Protein AF-0000000076025045 (afdb_homodimer)

Radius of gyration: 31.7 Å; Cα contacts (8 Å, |Δi|>4): 962; chains: 2; bounding box: 112×84×76 Å

Foldseek 3Di:
DDPPDPPDPPDPDDPPPPPPPVPVPDPPPVCVVVVVVVVQLVVAEEAEEEEAAAPPLCRVQLVVCLCPVPQPPPPPPPPPPDPPPQPPAWDKDWDWGDDPSHIYIYIYTYGGHPPPPDPLPCSLVVVVVVQLVQLVQQLCLVVDPPHDPDRDRPHHLEYEYEAELPLDAGDPSSLVNQQVVLLAYAYAYAYGPLLVDDPVSSVSSQVRHLVVCVVSVGAHPPGPVLQDDPVSNVVRVVVSVCPPWYFYGFPDWDADPNDIFGFDQDPVGTQGRCDVVRTCSVVVSCCCPPPCVVVSNCCNPPPNSVVSSVVVVVVVVVVD/DPPPDPPPPPDPDPPPPPPVPVPVPDPPPVCVVVVVVVVQLVVAEEAEEEEAAAPPLCRVQLVVCLCPVDAPDPDPPPPVPDPPPQPPAWDKDWDWGDDPSHIYIYIYTYGGHPPPPDPLVCSLVVVVVVQLVQLVQQLCLVVDPPHDPDRDRPHHLEYEYEAELPLDAGDPSSLVNQQVVLLAYAYAYAHGPLLVDDPVSSVSSQVRHLVSCVVSVGAHPPGPVLQDDPVSNVVRVVVSVCPPWYFYGFPDWDADPNDIFGFDQDPVGTQGRCDVVRTCSVVVSCCCPPPCVVVSNCCNPVPNSVVSSVVVVVVVVVVD

pLDDT: mean 83.26, std 20.3, range [23.22, 98.62]

Sequence (640 aa):
MSESAKPHHPTPQGKGEKTHGSDFSYVGIDAILEQMRRKAMKQGFELNIMVVGQSGLGKSTLMNTLFKSKVSRKSVQPNPEERIPKTIEIKSISHDIEEKGVRMKLTVIDTPGFGDQINNENCWQPIMKFINDQYEAYLQEEININRKKRIPDSRVHCCIYFIPPTGHCLRPLDVEFMRRLSKVVNIVPVIAKADTLTLEERDYFKQTIREELRANGIDVYPQKEFDEDAEDRLINDKIREMIPFAVVGSDQEYQVNGKRILGRKTKWGTIEVENIAHCEFAYLRDLLIRTHMQNIKDITGSIHYETYRVRRLNESNDAKMSESAKPHHPTPQGKGEKTHGSDFSYVGIDAILEQMRRKAMKQGFELNIMVVGQSGLGKSTLMNTLFKSKVSRKSVQPNPEERIPKTIEIKSISHDIEEKGVRMKLTVIDTPGFGDQINNENCWQPIMKFINDQYEAYLQEEININRKKRIPDSRVHCCIYFIPPTGHCLRPLDVEFMRRLSKVVNIVPVIAKADTLTLEERDYFKQTIREELRANGIDVYPQKEFDEDAEDRLINDKIREMIPFAVVGSDQEYQVNGKRILGRKTKWGTIEVENIAHCEFAYLRDLLIRTHMQNIKDITGSIHYETYRVRRLNESNDAK

Solvent-accessible surface area (backbone atoms only — not comparable to full-atom values): 35646 Å² total; per-residue (Å²): 137,81,80,73,75,74,76,76,75,74,72,77,74,72,78,64,72,74,61,73,69,79,56,60,39,69,73,43,64,48,36,40,58,57,50,49,50,55,47,46,37,73,69,38,47,72,46,30,36,31,40,44,38,48,58,87,54,44,66,70,39,35,50,46,26,68,47,56,49,14,47,80,57,85,61,72,73,68,64,87,80,62,69,79,68,82,51,85,49,76,42,76,48,75,44,84,40,77,40,97,70,30,36,32,42,41,28,40,34,42,45,42,36,52,72,74,81,50,66,69,89,56,57,54,50,64,55,52,49,50,51,48,48,29,46,47,54,47,48,53,45,69,69,35,74,84,43,64,91,70,71,76,78,72,44,59,31,34,32,40,35,44,36,79,69,75,62,57,75,80,51,71,64,56,51,55,43,46,50,59,45,36,71,61,37,44,29,41,50,28,29,25,54,35,78,80,46,52,74,66,44,43,54,50,23,34,53,46,46,48,52,48,30,58,76,66,69,40,62,44,58,76,44,77,90,71,48,85,48,71,69,47,40,58,57,46,50,56,50,56,70,52,47,44,33,38,24,48,60,32,86,40,77,42,76,54,97,88,36,72,40,44,29,46,82,51,100,88,43,71,44,40,35,72,36,71,89,67,23,33,32,47,57,50,49,36,44,57,36,37,70,32,36,62,56,38,46,46,44,32,54,64,42,32,44,42,54,50,50,34,52,52,54,50,53,55,56,66,74,97,135,81,78,73,75,75,77,74,73,74,71,79,75,71,79,64,72,74,60,74,68,79,55,59,39,69,73,44,66,48,36,40,56,56,50,48,49,55,47,47,37,72,69,39,47,71,47,30,38,31,40,42,37,48,57,86,53,45,67,69,39,33,49,46,26,69,47,57,45,16,51,75,60,86,60,73,72,70,65,84,81,63,69,79,70,82,52,85,48,76,41,76,49,74,43,83,42,74,40,95,70,30,36,33,40,42,29,40,33,43,45,42,34,53,69,72,81,51,66,71,90,54,57,55,50,64,57,49,49,52,50,49,48,29,46,47,55,46,48,54,44,67,68,36,74,85,43,62,92,69,72,76,78,73,43,58,31,33,33,38,35,45,35,78,68,75,60,56,75,78,50,72,64,55,52,55,44,46,49,60,46,37,70,61,37,42,30,42,50,27,28,26,54,35,79,80,45,51,74,66,44,44,54,51,23,36,53,46,45,49,51,48,30,57,75,66,70,38,61,45,59,74,44,78,90,69,47,85,46,71,69,49,42,56,57,46,50,57,50,55,69,50,45,44,32,39,23,48,59,29,86,40,77,42,77,53,98,86,37,71,39,46,28,46,84,50,100,87,43,70,42,38,35,72,36,72,88,68,24,32,33,49,58,52,48,37,43,58,37,37,68,31,36,62,56,39,46,46,44,31,54,64,44,31,43,42,53,51,51,36,52,52,54,51,54,54,59,68,74,104

Secondary structure (DSSP, 8-state):
-----------------------TT---TTHHHHHHHHHHHHH-EEEEEEEEEBTTS-HHHHHHHHHHTTS--------TT-------S-EEEEEEEEETTEEEEEEEEE-PPBSSSS-GGGTHHHHHHHHHHHHHHHHHHHH-TT--SS----S--EEEEEEP--SS---HHHHHHHHHHTTTS-EEEEETTGGGS-HHHHHHHHHHHHHHHHHTT--PSSPGGG--SHHHHHHHHHHHHHPSEE------EEEETTEEEEEEEETTEEEETT-TTT-SHHHHHIIIIIISHHHHHHHIIIIIIHHHHHHHHHHHHHH-/-----------------------TT---TTHHHHHHHHHHHHH-EEEEEEEEEBTTS-HHHHHHHHHHTT---------TT-------S-EEEEEEEEETTEEEEEEEEE-PPBSSSS-GGGTHHHHHHHHHHHHHHHHHHHH-TT--SS----S--EEEEEEP--SS---HHHHHHHHHHTTTS-EEEEETTGGGS-HHHHHHHHHHHHHHHHHTT--PSSPGGG--SHHHHHHHHHHHHHPSEE------EEEETTEEEEEEEETTEEEETT-TTT-SHHHHHIIIIIISHHHHHHHIIIIIIHHHHHHHHHHHHHH-

Nearest PDB structures (foldseek):
  6mq9-assembly6_B  TM=9.632E-01  e=9.843E-42  Homo sapiens
  6mq9-assembly3_C  TM=9.571E-01  e=2.331E-41  Homo sapiens
  6mq9-assembly5_A  TM=9.521E-01  e=3.503E-40  Homo sapiens
  6mqk-assembly5_D  TM=9.485E-01  e=1.129E-39  Homo sapiens
  8sgd-assembly2_C  TM=8.931E-01  e=2.371E-34  Saccharomyces cerevisiae

InterPro domains:
  IPR008114 Septin 3 [PR01741] (1-12)
  IPR008114 Septin 3 [PR01741] (224-246)
  IPR008114 Septin 3 [PR01741] (305-320)
  IPR016491 Septin [PIRSF006698] (14-318)
  IPR016491 Septin [cd01850] (43-317)
  IPR027417 P-loop containing nucleoside triphosphate hydrolase [G3DSA:3.40.50.300] (43-316)
  IPR027417 P-loop containing nucleoside triphosphate hydrolase [SSF52540] (22-287)
  IPR030379 Septin-type guanine nucleotide-binding (G) domain [PF00735] (43-317)
  IPR030379 Septin-type guanine nucleotide-binding (G) domain [PS51719] (43-315)

Structure (mmCIF, N/CA/C/O backbone):
data_AF-0000000076025045-model_v1
#
loop_
_entity.id
_entity.type
_entity.pdbx_description
1 polymer 'Septin 9b'
#
loop_
_atom_site.group_PDB
_atom_site.id
_atom_site.type_symbol
_atom_site.label_atom_id
_atom_site.label_alt_id
_atom_site.label_comp_id
_atom_site.label_asym_id
_atom_site.label_entity_id
_atom_site.label_seq_id
_atom_site.pdbx_PDB_ins_code
_atom_site.Cartn_x
_atom_site.Cartn_y
_atom_site.Cartn_z
_atom_site.occupancy
_atom_site.B_iso_or_equiv
_atom_site.auth_seq_id
_atom_site.auth_comp_id
_atom_site.auth_asym_id
_atom_site.auth_atom_id
_atom_site.pdbx_PDB_model_num
ATOM 1 N N . MET A 1 1 ? -79.125 6.238 9.797 1 25.45 1 MET A N 1
ATOM 2 C CA . MET A 1 1 ? -78.062 5.27 10.086 1 25.45 1 MET A CA 1
ATOM 3 C C . MET A 1 1 ? -76.875 5.551 9.25 1 25.45 1 MET A C 1
ATOM 5 O O . MET A 1 1 ? -76.938 5.57 8.016 1 25.45 1 MET A O 1
ATOM 9 N N . SER A 1 2 ? -75.875 6.289 9.844 1 25.06 2 SER A N 1
ATOM 10 C CA . SER A 1 2 ? -74.75 7.188 9.484 1 25.06 2 SER A CA 1
ATOM 11 C C . SER A 1 2 ? -73.625 6.422 8.883 1 25.06 2 SER A C 1
ATOM 13 O O . SER A 1 2 ? -73.188 5.387 9.414 1 25.06 2 SER A O 1
ATOM 15 N N . GLU A 1 3 ? -73.562 6.379 7.547 1 27.58 3 GLU A N 1
ATOM 16 C CA . GLU A 1 3 ? -72.562 5.883 6.625 1 27.58 3 GLU A CA 1
ATOM 17 C C . GLU A 1 3 ? -71.125 6.277 7.086 1 27.58 3 GLU A C 1
ATOM 19 O O . GLU A 1 3 ? -70.812 7.461 7.129 1 27.58 3 GLU A O 1
ATOM 24 N N . SER A 1 4 ? -70.688 5.531 8.086 1 26.17 4 SER A N 1
ATOM 25 C CA . SER A 1 4 ? -69.438 5.84 8.828 1 26.17 4 SER A CA 1
ATOM 26 C C . SER A 1 4 ? -68.25 5.898 7.898 1 26.17 4 SER A C 1
ATOM 28 O O . SER A 1 4 ? -68.062 5.004 7.078 1 26.17 4 SER A O 1
ATOM 30 N N . ALA A 1 5 ? -67.812 7.125 7.559 1 27.28 5 ALA A N 1
ATOM 31 C CA . ALA A 1 5 ? -66.688 7.613 6.781 1 27.28 5 ALA A CA 1
ATOM 32 C C . ALA A 1 5 ? -65.438 6.828 7.109 1 27.28 5 ALA A C 1
ATOM 34 O O . ALA A 1 5 ? -65 6.77 8.266 1 27.28 5 ALA A O 1
ATOM 35 N N . LYS A 1 6 ? -65.188 5.801 6.348 1 30.83 6 LYS A N 1
ATOM 36 C CA . LYS A 1 6 ? -64.062 4.934 6.453 1 30.83 6 LYS A CA 1
ATOM 37 C C . LYS A 1 6 ? -62.75 5.754 6.617 1 30.83 6 LYS A C 1
ATOM 39 O O . LYS A 1 6 ? -62.469 6.633 5.805 1 30.83 6 LYS A O 1
ATOM 44 N N . PRO A 1 7 ? -62.219 5.926 7.848 1 27.94 7 PRO A N 1
ATOM 45 C CA . PRO A 1 7 ? -61.094 6.84 8.102 1 27.94 7 PRO A CA 1
ATOM 46 C C . PRO A 1 7 ? -59.906 6.59 7.184 1 27.94 7 PRO A C 1
ATOM 48 O O . PRO A 1 7 ? -59.719 5.469 6.699 1 27.94 7 PRO A O 1
ATOM 51 N N . HIS A 1 8 ? -59.625 7.52 6.25 1 28.92 8 HIS A N 1
ATOM 52 C CA . HIS A 1 8 ? -58.469 7.652 5.367 1 28.92 8 HIS A CA 1
ATOM 53 C C . HIS A 1 8 ? -57.188 7.266 6.086 1 28.92 8 HIS A C 1
ATOM 55 O O . HIS A 1 8 ? -56.938 7.723 7.207 1 28.92 8 HIS A O 1
ATOM 61 N N . HIS A 1 9 ? -56.844 5.977 5.957 1 31.64 9 HIS A N 1
ATOM 62 C CA . HIS A 1 9 ? -55.562 5.473 6.496 1 31.64 9 HIS A CA 1
ATOM 63 C C . HIS A 1 9 ? -54.438 6.465 6.262 1 31.64 9 HIS A C 1
ATOM 65 O O . HIS A 1 9 ? -54.281 6.984 5.156 1 31.64 9 HIS A O 1
ATOM 71 N N . PRO A 1 10 ? -54.062 7.27 7.312 1 30.3 10 PRO A N 1
ATOM 72 C CA . PRO A 1 10 ? -52.969 8.242 7.191 1 30.3 10 PRO A CA 1
ATOM 73 C C . PRO A 1 10 ? -51.75 7.676 6.465 1 30.3 10 PRO A C 1
ATOM 75 O O . PRO A 1 10 ? -51.562 6.461 6.461 1 30.3 10 PRO A O 1
ATOM 78 N N . THR A 1 11 ? -51.469 8.289 5.332 1 31.89 11 THR A N 1
ATOM 79 C CA . THR A 1 11 ? -50.281 8.133 4.508 1 31.89 11 THR A CA 1
ATOM 80 C C . THR A 1 11 ? -49.062 7.91 5.379 1 31.89 11 THR A C 1
ATOM 82 O O . THR A 1 11 ? -48.844 8.641 6.348 1 31.89 11 THR A O 1
ATOM 85 N N . PRO A 1 12 ? -48.625 6.578 5.43 1 30.31 12 PRO A N 1
ATOM 86 C CA . PRO A 1 12 ? -47.438 6.312 6.242 1 30.31 12 PRO A CA 1
ATOM 87 C C . PRO A 1 12 ? -46.375 7.43 6.148 1 30.31 12 PRO A C 1
ATOM 89 O O . PRO A 1 12 ? -46.25 8.07 5.102 1 30.31 12 PRO A O 1
ATOM 92 N N . GLN A 1 13 ? -46.281 8.234 7.219 1 27.05 13 GLN A N 1
ATOM 93 C CA . GLN A 1 13 ? -45.25 9.242 7.402 1 27.05 13 GLN A CA 1
ATOM 94 C C . GLN A 1 13 ? -43.906 8.75 6.848 1 27.05 13 GLN A C 1
ATOM 96 O O . GLN A 1 13 ? -43.562 7.566 6.957 1 27.05 13 GLN A O 1
ATOM 101 N N . GLY A 1 14 ? -43.469 9.414 5.766 1 27.28 14 GLY A N 1
ATOM 102 C CA . GLY A 1 14 ? -42.219 9.305 5.074 1 27.28 14 GLY A CA 1
ATOM 103 C C . GLY A 1 14 ? -41.062 8.898 5.984 1 27.28 14 GLY A C 1
ATOM 104 O O . GLY A 1 14 ? -40.969 9.383 7.113 1 27.28 14 GLY A O 1
ATOM 105 N N . LYS A 1 15 ? -40.688 7.586 5.973 1 29.58 15 LYS A N 1
ATOM 106 C CA . LYS A 1 15 ? -39.469 7.121 6.645 1 29.58 15 LYS A CA 1
ATOM 107 C C . LYS A 1 15 ? -38.406 8.219 6.684 1 29.58 15 LYS A C 1
ATOM 109 O O . LYS A 1 15 ? -37.938 8.68 5.641 1 29.58 15 LYS A O 1
ATOM 114 N N . GLY A 1 16 ? -38.625 9.148 7.535 1 24.64 16 GLY A N 1
ATOM 115 C CA . GLY A 1 16 ? -37.625 10.18 7.711 1 24.64 16 GLY A CA 1
ATOM 116 C C . GLY A 1 16 ? -36.188 9.664 7.488 1 24.64 16 GLY A C 1
ATOM 117 O O . GLY A 1 16 ? -35.875 8.539 7.867 1 24.64 16 GLY A O 1
ATOM 118 N N . GLU A 1 17 ? -35.625 9.953 6.359 1 30.36 17 GLU A N 1
ATOM 119 C CA . GLU A 1 17 ? -34.188 9.773 6.18 1 30.36 17 GLU A CA 1
ATOM 120 C C . GLU A 1 17 ? -33.438 9.805 7.516 1 30.36 17 GLU A C 1
ATOM 122 O O . GLU A 1 17 ? -33.562 10.781 8.266 1 30.36 17 GLU A O 1
ATOM 127 N N . LYS A 1 18 ? -33.469 8.648 8.211 1 32.81 18 LYS A N 1
ATOM 128 C CA . LYS A 1 18 ? -32.625 8.617 9.398 1 32.81 18 LYS A CA 1
ATOM 129 C C . LYS A 1 18 ? -31.469 9.602 9.266 1 32.81 18 LYS A C 1
ATOM 131 O O . LYS A 1 18 ? -30.625 9.453 8.375 1 32.81 18 LYS A O 1
ATOM 136 N N . THR A 1 19 ? -31.734 10.852 9.258 1 32 19 THR A N 1
ATOM 137 C CA . THR A 1 19 ? -30.656 11.797 9.461 1 32 19 THR A CA 1
ATOM 138 C C . THR A 1 19 ? -29.516 11.156 10.242 1 32 19 THR A C 1
ATOM 140 O O . THR A 1 19 ? -29.734 10.477 11.242 1 32 19 THR A O 1
ATOM 143 N N . HIS A 1 20 ? -28.609 10.453 9.578 1 35.31 20 HIS A N 1
ATOM 144 C CA . HIS A 1 20 ? -27.406 10.117 10.344 1 35.31 20 HIS A CA 1
ATOM 145 C C . HIS A 1 20 ? -27.281 10.992 11.586 1 35.31 20 HIS A C 1
ATOM 147 O O . HIS A 1 20 ? -27.094 12.203 11.484 1 35.31 20 HIS A O 1
ATOM 153 N N . GLY A 1 21 ? -28.172 10.914 12.438 1 36.25 21 GLY A N 1
ATOM 154 C CA . GLY A 1 21 ? -27.875 11.539 13.719 1 36.25 21 GLY A CA 1
ATOM 155 C C . GLY A 1 21 ? -26.406 11.781 13.945 1 36.25 21 GLY A C 1
ATOM 156 O O . GLY A 1 21 ? -25.578 10.914 13.656 1 36.25 21 GLY A O 1
ATOM 157 N N . SER A 1 22 ? -25.797 13.008 13.625 1 45.03 22 SER A N 1
ATOM 158 C CA . SER A 1 22 ? -24.469 13.562 13.852 1 45.03 22 SER A CA 1
ATOM 159 C C . SER A 1 22 ? -23.828 12.945 15.086 1 45.03 22 SER A C 1
ATOM 161 O O . SER A 1 22 ? -24.188 13.273 16.219 1 45.03 22 SER A O 1
ATOM 163 N N . ASP A 1 23 ? -23.766 11.695 15.219 1 50.38 23 ASP A N 1
ATOM 164 C CA . ASP A 1 23 ? -23.047 11.117 16.344 1 50.38 23 ASP A CA 1
ATOM 165 C C . ASP A 1 23 ? -21.781 11.898 16.656 1 50.38 23 ASP A C 1
ATOM 167 O O . ASP A 1 23 ? -20.938 12.086 15.773 1 50.38 23 ASP A O 1
ATOM 171 N N . PHE A 1 24 ? -21.781 12.727 17.562 1 55.72 24 PHE A N 1
ATOM 172 C CA . PHE A 1 24 ? -20.734 13.57 18.125 1 55.72 24 PHE A CA 1
ATOM 173 C C . PHE A 1 24 ? -19.391 12.859 18.078 1 55.72 24 PHE A C 1
ATOM 175 O O . PHE A 1 24 ? -18.344 13.5 17.953 1 55.72 24 PHE A O 1
ATOM 182 N N . SER A 1 25 ? -19.484 11.43 17.859 1 63.44 25 SER A N 1
ATOM 183 C CA . SER A 1 25 ? -18.234 10.703 18.078 1 63.44 25 SER A CA 1
ATOM 184 C C . SER A 1 25 ? -17.625 10.234 16.766 1 63.44 25 SER A C 1
ATOM 186 O O . SER A 1 25 ? -16.5 9.75 16.734 1 63.44 25 SER A O 1
ATOM 188 N N . TYR A 1 26 ? -18.281 10.664 15.672 1 73.88 26 TYR A N 1
ATOM 189 C CA . TYR A 1 26 ? -17.766 10.109 14.422 1 73.88 26 TYR A CA 1
ATOM 190 C C . TYR A 1 26 ? -16.688 11.016 13.828 1 73.88 26 TYR A C 1
ATOM 192 O O . TYR A 1 26 ? -16.938 12.203 13.586 1 73.88 26 TYR A O 1
ATOM 200 N N . VAL A 1 27 ? -15.414 10.531 13.758 1 75.38 27 VAL A N 1
ATOM 201 C CA . VAL A 1 27 ? -14.281 11.281 13.227 1 75.38 27 VAL A CA 1
ATOM 202 C C . VAL A 1 27 ? -14.18 11.07 11.719 1 75.38 27 VAL A C 1
ATOM 204 O O . VAL A 1 27 ? -13.914 12.008 10.961 1 75.38 27 VAL A O 1
ATOM 207 N N . GLY A 1 28 ? -14.461 9.836 11.219 1 84.62 28 GLY A N 1
ATOM 208 C CA . GLY A 1 28 ? -14.445 9.539 9.797 1 84.62 28 GLY A CA 1
ATOM 209 C C . GLY A 1 28 ? -13.141 8.93 9.328 1 84.62 28 GLY A C 1
ATOM 210 O O . GLY A 1 28 ? -12.734 9.125 8.18 1 84.62 28 GLY A O 1
ATOM 211 N N . ILE A 1 29 ? -12.43 8.188 10.188 1 88.19 29 ILE A N 1
ATOM 212 C CA . ILE A 1 29 ? -11.148 7.613 9.82 1 88.19 29 ILE A CA 1
ATOM 213 C C . ILE A 1 29 ? -11.352 6.504 8.789 1 88.19 29 ILE A C 1
ATOM 215 O O . ILE A 1 29 ? -10.43 6.152 8.055 1 88.19 29 ILE A O 1
ATOM 219 N N . ASP A 1 30 ? -12.609 5.957 8.758 1 90 30 ASP A N 1
ATOM 220 C CA . ASP A 1 30 ? -12.898 4.867 7.828 1 90 30 ASP A CA 1
ATOM 221 C C . ASP A 1 30 ? -12.859 5.352 6.383 1 90 30 ASP A C 1
ATOM 223 O O . ASP A 1 30 ? -12.742 4.547 5.453 1 90 30 ASP A O 1
ATOM 227 N N . ALA A 1 31 ? -12.891 6.668 6.227 1 91.56 31 ALA A N 1
ATOM 228 C CA . ALA A 1 31 ? -12.867 7.238 4.883 1 91.56 31 ALA A CA 1
ATOM 229 C C . ALA A 1 31 ? -11.539 6.941 4.188 1 91.56 31 ALA A C 1
ATOM 231 O O . ALA A 1 31 ? -11.438 7.055 2.965 1 91.56 31 ALA A O 1
ATOM 232 N N . ILE A 1 32 ? -10.57 6.562 4.949 1 92.75 32 ILE A N 1
ATOM 233 C CA . ILE A 1 32 ? -9.258 6.289 4.387 1 92.75 32 ILE A CA 1
ATOM 234 C C . ILE A 1 32 ? -9.336 5.098 3.436 1 92.75 32 ILE A C 1
ATOM 236 O O . ILE A 1 32 ? -8.586 5.02 2.461 1 92.75 32 ILE A O 1
ATOM 240 N N . LEU A 1 33 ? -10.242 4.176 3.709 1 94.38 33 LEU A N 1
ATOM 241 C CA . LEU A 1 33 ? -10.383 2.994 2.867 1 94.38 33 LEU A CA 1
ATOM 242 C C . LEU A 1 33 ? -10.836 3.379 1.463 1 94.38 33 LEU A C 1
ATOM 244 O O . LEU A 1 33 ? -10.336 2.84 0.474 1 94.38 33 LEU A O 1
ATOM 248 N N . GLU A 1 34 ? -11.719 4.355 1.461 1 93.44 34 GLU A N 1
ATOM 249 C CA . GLU A 1 34 ? -12.188 4.82 0.158 1 93.44 34 GLU A CA 1
ATOM 250 C C . GLU A 1 34 ? -11.094 5.598 -0.572 1 93.44 34 GLU A C 1
ATOM 252 O O . GLU A 1 34 ? -10.977 5.512 -1.797 1 93.44 34 GLU A O 1
ATOM 257 N N . GLN A 1 35 ? -10.328 6.297 0.149 1 91.81 35 GLN A N 1
ATOM 258 C CA . GLN A 1 35 ? -9.203 7.012 -0.435 1 91.81 35 GLN A CA 1
ATOM 259 C C . GLN A 1 35 ? -8.195 6.047 -1.054 1 91.81 35 GLN A C 1
ATOM 261 O O . GLN A 1 35 ? -7.73 6.258 -2.176 1 91.81 35 GLN A O 1
ATOM 266 N N . MET A 1 36 ? -7.984 4.996 -0.385 1 93.56 36 MET A N 1
ATOM 267 C CA . MET A 1 36 ? -7.055 3.977 -0.859 1 93.56 36 MET A CA 1
ATOM 268 C C . MET A 1 36 ? -7.594 3.287 -2.109 1 93.56 36 MET A C 1
ATOM 270 O O . MET A 1 36 ? -6.84 3.01 -3.043 1 93.56 36 MET A O 1
ATOM 274 N N . ARG A 1 37 ? -8.844 2.992 -2.025 1 94.38 37 ARG A N 1
ATOM 275 C CA . ARG A 1 37 ? -9.492 2.336 -3.154 1 94.38 37 ARG A CA 1
ATOM 276 C C . ARG A 1 37 ? -9.367 3.174 -4.422 1 94.38 37 ARG A C 1
ATOM 278 O O . ARG A 1 37 ? -8.992 2.662 -5.477 1 94.38 37 ARG A O 1
ATOM 285 N N . ARG A 1 38 ? -9.625 4.457 -4.348 1 91.75 38 ARG A N 1
ATOM 286 C CA . ARG A 1 38 ? -9.547 5.363 -5.488 1 91.75 38 ARG A CA 1
ATOM 287 C C . ARG A 1 38 ? -8.133 5.426 -6.047 1 91.75 38 ARG A C 1
ATOM 289 O O . ARG A 1 38 ? -7.938 5.398 -7.266 1 91.75 38 ARG A O 1
ATOM 296 N N . LYS A 1 39 ? -7.281 5.426 -5.203 1 92.06 39 LYS A N 1
ATOM 297 C CA . LYS A 1 39 ? -5.887 5.496 -5.621 1 92.06 39 LYS A CA 1
ATOM 298 C C . LYS A 1 39 ? -5.457 4.207 -6.316 1 92.06 39 LYS A C 1
ATOM 300 O O . LYS A 1 39 ? -4.773 4.25 -7.344 1 92.06 39 LYS A O 1
ATOM 305 N N . ALA A 1 40 ? -5.816 3.127 -5.695 1 93.44 40 ALA A N 1
ATOM 306 C CA . ALA A 1 40 ? -5.488 1.825 -6.27 1 93.44 40 ALA A CA 1
ATOM 307 C C . ALA A 1 40 ? -6.074 1.682 -7.672 1 93.44 40 ALA A C 1
ATOM 309 O O . ALA A 1 40 ? -5.422 1.143 -8.57 1 93.44 40 ALA A O 1
ATOM 310 N N . MET A 1 41 ? -7.27 2.18 -7.816 1 93.44 41 MET A N 1
ATOM 311 C CA . MET A 1 41 ? -7.941 2.117 -9.109 1 93.44 41 MET A CA 1
ATOM 312 C C . MET A 1 41 ? -7.211 2.967 -10.148 1 93.44 41 MET A C 1
ATOM 314 O O . MET A 1 41 ? -7.105 2.58 -11.312 1 93.44 41 MET A O 1
ATOM 318 N N . LYS A 1 42 ? -6.66 4.051 -9.719 1 91.12 42 LYS A N 1
ATOM 319 C CA . LYS A 1 42 ? -5.941 4.949 -10.617 1 91.12 42 LYS A CA 1
ATOM 320 C C . LYS A 1 42 ? -4.582 4.371 -11 1 91.12 42 LYS A C 1
ATOM 322 O O . LYS A 1 42 ? -4.156 4.48 -12.156 1 91.12 42 LYS A O 1
ATOM 327 N N . GLN A 1 43 ? -3.936 3.756 -10.094 1 92.06 43 GLN A N 1
ATOM 328 C CA . GLN A 1 43 ? -2.572 3.277 -10.297 1 92.06 43 GLN A CA 1
ATOM 329 C C . GLN A 1 43 ? -2.564 1.93 -11.016 1 92.06 43 GLN A C 1
ATOM 331 O O . GLN A 1 43 ? -1.648 1.639 -11.789 1 92.06 43 GLN A O 1
ATOM 336 N N . GLY A 1 44 ? -3.494 1.119 -10.734 1 94.44 44 GLY A N 1
ATOM 337 C CA . GLY A 1 44 ? -3.543 -0.22 -11.297 1 94.44 44 GLY A CA 1
ATOM 338 C C . GLY A 1 44 ? -2.615 -1.197 -10.602 1 94.44 44 GLY A C 1
ATOM 339 O O . GLY A 1 44 ? -1.983 -0.853 -9.602 1 94.44 44 GLY A O 1
ATOM 340 N N . PHE A 1 45 ? -2.613 -2.441 -11.133 1 94.31 45 PHE A N 1
ATOM 341 C CA . PHE A 1 45 ? -1.853 -3.516 -10.508 1 94.31 45 PHE A CA 1
ATOM 342 C C . PHE A 1 45 ? -1.04 -4.281 -11.547 1 94.31 45 PHE A C 1
ATOM 344 O O . PHE A 1 45 ? -1.294 -4.172 -12.742 1 94.31 45 PHE A O 1
ATOM 351 N N . GLU A 1 46 ? 0.003 -4.891 -11.023 1 95.5 46 GLU A N 1
ATOM 352 C CA . GLU A 1 46 ? 0.804 -5.801 -11.836 1 95.5 46 GLU A CA 1
ATOM 353 C C . GLU A 1 46 ? 0.793 -7.215 -11.258 1 95.5 46 GLU A C 1
ATOM 355 O O . GLU A 1 46 ? 0.84 -7.391 -10.039 1 95.5 46 GLU A O 1
ATOM 360 N N . LEU A 1 47 ? 0.641 -8.164 -12.125 1 95.38 47 LEU A N 1
ATOM 361 C CA . LEU A 1 47 ? 0.755 -9.57 -11.75 1 95.38 47 LEU A CA 1
ATOM 362 C C . LEU A 1 47 ? 1.607 -10.336 -12.758 1 95.38 47 LEU A C 1
ATOM 364 O O . LEU A 1 47 ? 1.297 -10.359 -13.953 1 95.38 47 LEU A O 1
ATOM 368 N N . ASN A 1 48 ? 2.701 -10.867 -12.32 1 97.25 48 ASN A N 1
ATOM 369 C CA . ASN A 1 48 ? 3.619 -11.633 -13.148 1 97.25 48 ASN A CA 1
ATOM 370 C C . ASN A 1 48 ? 3.607 -13.109 -12.781 1 97.25 48 ASN A C 1
ATOM 372 O O . ASN A 1 48 ? 4.004 -13.484 -11.672 1 97.25 48 ASN A O 1
ATOM 376 N N . ILE A 1 49 ? 3.178 -13.938 -13.781 1 96.25 49 ILE A N 1
ATOM 377 C CA . ILE A 1 49 ? 3.055 -15.375 -13.547 1 96.25 49 ILE A CA 1
ATOM 378 C C . ILE A 1 49 ? 4.004 -16.125 -14.477 1 96.25 49 ILE A C 1
ATOM 380 O O . ILE A 1 49 ? 4.016 -15.898 -15.688 1 96.25 49 ILE A O 1
ATOM 384 N N . MET A 1 50 ? 4.777 -16.984 -13.867 1 96.69 50 MET A N 1
ATOM 385 C CA . MET A 1 50 ? 5.68 -17.844 -14.633 1 96.69 50 MET A CA 1
ATOM 386 C C . MET A 1 50 ? 5.121 -19.25 -14.742 1 96.69 50 MET A C 1
ATOM 388 O O . MET A 1 50 ? 4.555 -19.781 -13.781 1 96.69 50 MET A O 1
ATOM 392 N N . VAL A 1 51 ? 5.289 -19.859 -15.938 1 95.19 51 VAL A N 1
ATOM 393 C CA . VAL A 1 51 ? 4.844 -21.234 -16.141 1 95.19 51 VAL A CA 1
ATOM 394 C C . VAL A 1 51 ? 6.043 -22.125 -16.422 1 95.19 51 VAL A C 1
ATOM 396 O O . VAL A 1 51 ? 6.871 -21.812 -17.281 1 95.19 51 VAL A O 1
ATOM 399 N N . VAL A 1 52 ? 6.082 -23.219 -15.641 1 94.44 52 VAL A N 1
ATOM 400 C CA . VAL A 1 52 ? 7.211 -24.141 -15.75 1 94.44 52 VAL A CA 1
ATOM 401 C C . VAL A 1 52 ? 6.703 -25.578 -15.812 1 94.44 52 VAL A C 1
ATOM 403 O O . VAL A 1 52 ? 5.727 -25.938 -15.141 1 94.44 52 VAL A O 1
ATOM 406 N N . GLY A 1 53 ? 7.367 -26.422 -16.625 1 93.12 53 GLY A N 1
ATOM 407 C CA . GLY A 1 53 ? 7.031 -27.844 -16.734 1 93.12 53 GLY A CA 1
ATOM 408 C C . GLY A 1 53 ? 7.562 -28.469 -18.016 1 93.12 53 GLY A C 1
ATOM 409 O O . GLY A 1 53 ? 8.172 -27.797 -18.844 1 93.12 53 GLY A O 1
ATOM 410 N N . GLN A 1 54 ? 7.254 -29.734 -18.078 1 90.19 54 GLN A N 1
ATOM 411 C CA . GLN A 1 54 ? 7.707 -30.516 -19.219 1 90.19 54 GLN A CA 1
ATOM 412 C C . GLN A 1 54 ? 7.094 -29.984 -20.516 1 90.19 54 GLN A C 1
ATOM 414 O O . GLN A 1 54 ? 5.984 -29.453 -20.516 1 90.19 54 GLN A O 1
ATOM 419 N N . SER A 1 55 ? 7.914 -30.25 -21.594 1 87.75 55 SER A N 1
ATOM 420 C CA . SER A 1 55 ? 7.422 -29.859 -22.906 1 87.75 55 SER A CA 1
ATOM 421 C C . SER A 1 55 ? 6.145 -30.609 -23.266 1 87.75 55 SER A C 1
ATOM 423 O O . SER A 1 55 ? 6.02 -31.797 -23 1 87.75 55 SER A O 1
ATOM 425 N N . GLY A 1 56 ? 5.238 -29.844 -23.859 1 87.94 56 GLY A N 1
ATOM 426 C CA . GLY A 1 56 ? 4.047 -30.469 -24.406 1 87.94 56 GLY A CA 1
ATOM 427 C C . GLY A 1 56 ? 2.928 -30.609 -23.391 1 87.94 56 GLY A C 1
ATOM 428 O O . GLY A 1 56 ? 1.912 -31.25 -23.656 1 87.94 56 GLY A O 1
ATOM 429 N N . LEU A 1 57 ? 3.059 -30.031 -22.297 1 91 57 LEU A N 1
ATOM 430 C CA . LEU A 1 57 ? 2.049 -30.203 -21.25 1 91 57 LEU A CA 1
ATOM 431 C C . LEU A 1 57 ? 0.967 -29.141 -21.359 1 91 57 LEU A C 1
ATOM 433 O O . LEU A 1 57 ? 0 -29.141 -20.594 1 91 57 LEU A O 1
ATOM 437 N N . GLY A 1 58 ? 1.081 -28.219 -22.312 1 89.44 58 GLY A N 1
ATOM 438 C CA . GLY A 1 58 ? 0.032 -27.234 -22.531 1 89.44 58 GLY A CA 1
ATOM 439 C C . GLY A 1 58 ? 0.248 -25.953 -21.75 1 89.44 58 GLY A C 1
ATOM 440 O O . GLY A 1 58 ? -0.712 -25.25 -21.406 1 89.44 58 GLY A O 1
ATOM 441 N N . LYS A 1 59 ? 1.443 -25.594 -21.422 1 89.69 59 LYS A N 1
ATOM 442 C CA . LYS A 1 59 ? 1.762 -24.391 -20.672 1 89.69 59 LYS A CA 1
ATOM 443 C C . LYS A 1 59 ? 1.22 -23.141 -21.359 1 89.69 59 LYS A C 1
ATOM 445 O O . LYS A 1 59 ? 0.425 -22.406 -20.781 1 89.69 59 LYS A O 1
ATOM 450 N N . SER A 1 60 ? 1.522 -23.031 -22.641 1 83.88 60 SER A N 1
ATOM 451 C CA . SER A 1 60 ? 1.095 -21.859 -23.391 1 83.88 60 SER A CA 1
ATOM 452 C C . SER A 1 60 ? -0.419 -21.844 -23.578 1 83.88 60 SER A C 1
ATOM 454 O O . SER A 1 60 ? -1.046 -20.781 -23.516 1 83.88 60 SER A O 1
ATOM 456 N N . THR A 1 61 ? -0.954 -22.969 -23.75 1 82.94 61 THR A N 1
ATOM 457 C CA . THR A 1 61 ? -2.396 -23.078 -23.938 1 82.94 61 THR A CA 1
ATOM 458 C C . THR A 1 61 ? -3.133 -22.641 -22.672 1 82.94 61 THR A C 1
ATOM 460 O O . THR A 1 61 ? -4.141 -21.938 -22.75 1 82.94 61 THR A O 1
ATOM 463 N N . LEU A 1 62 ? -2.67 -23.109 -21.594 1 82.94 62 LEU A N 1
ATOM 464 C CA . LEU A 1 62 ? -3.316 -22.75 -20.328 1 82.94 62 LEU A CA 1
ATOM 465 C C . LEU A 1 62 ? -3.25 -21.234 -20.094 1 82.94 62 LEU A C 1
ATOM 467 O O . LEU A 1 62 ? -4.211 -20.641 -19.609 1 82.94 62 LEU A O 1
ATOM 471 N N . MET A 1 63 ? -2.248 -20.688 -20.484 1 77.38 63 MET A N 1
ATOM 472 C CA . MET A 1 63 ? -2.084 -19.25 -20.312 1 77.38 63 MET A CA 1
ATOM 473 C C . MET A 1 63 ? -3.062 -18.484 -21.188 1 77.38 63 MET A C 1
ATOM 475 O O . MET A 1 63 ? -3.676 -17.5 -20.75 1 77.38 63 MET A O 1
ATOM 479 N N . ASN A 1 64 ? -3.127 -18.938 -22.375 1 74.62 64 ASN A N 1
ATOM 480 C CA . ASN A 1 64 ? -4.113 -18.328 -23.266 1 74.62 64 ASN A CA 1
ATOM 481 C C . ASN A 1 64 ? -5.527 -18.469 -22.719 1 74.62 64 ASN A C 1
ATOM 483 O O . ASN A 1 64 ? -6.344 -17.547 -22.859 1 74.62 64 ASN A O 1
ATOM 487 N N . THR A 1 65 ? -5.68 -19.594 -22.156 1 78 65 THR A N 1
ATOM 488 C CA . THR A 1 65 ? -6.973 -19.844 -21.516 1 78 65 THR A CA 1
ATOM 489 C C . THR A 1 65 ? -7.223 -18.828 -20.391 1 78 65 THR A C 1
ATOM 491 O O . THR A 1 65 ? -8.32 -18.281 -20.281 1 78 65 THR A O 1
ATOM 494 N N . LEU A 1 66 ? -6.207 -18.625 -19.625 1 75.38 66 LEU A N 1
ATOM 495 C CA . LEU A 1 66 ? -6.305 -17.703 -18.5 1 75.38 66 LEU A CA 1
ATOM 496 C C . LEU A 1 66 ? -6.617 -16.281 -18.984 1 75.38 66 LEU A C 1
ATOM 498 O O . LEU A 1 66 ? -7.414 -15.57 -18.375 1 75.38 66 LEU A O 1
ATOM 502 N N . PHE A 1 67 ? -6.012 -15.945 -20.188 1 66.12 67 PHE A N 1
ATOM 503 C CA . PHE A 1 67 ? -6.203 -14.625 -20.781 1 66.12 67 PHE A CA 1
ATOM 504 C C . PHE A 1 67 ? -7.555 -14.539 -21.484 1 66.12 67 PHE A C 1
ATOM 506 O O . PHE A 1 67 ? -8.227 -13.508 -21.422 1 66.12 67 PHE A O 1
ATOM 513 N N . LYS A 1 68 ? -7.758 -15.578 -22.438 1 59.16 68 LYS A N 1
ATOM 514 C CA . LYS A 1 68 ? -8.961 -15.57 -23.266 1 59.16 68 LYS A CA 1
ATOM 515 C C . LYS A 1 68 ? -10.219 -15.719 -22.406 1 59.16 68 LYS A C 1
ATOM 517 O O . LYS A 1 68 ? -11.281 -15.203 -22.75 1 59.16 68 LYS A O 1
ATOM 522 N N . SER A 1 69 ? -9.859 -16.875 -21.781 1 52.41 69 SER A N 1
ATOM 523 C CA . SER A 1 69 ? -11.125 -17.031 -21.062 1 52.41 69 SER A CA 1
ATOM 524 C C . SER A 1 69 ? -11.789 -15.688 -20.812 1 52.41 69 SER A C 1
ATOM 526 O O . SER A 1 69 ? -13.016 -15.578 -20.875 1 52.41 69 SER A O 1
ATOM 528 N N . LYS A 1 70 ? -11.586 -14.516 -19.906 1 47.28 70 LYS A N 1
ATOM 529 C CA . LYS A 1 70 ? -12.547 -13.461 -19.609 1 47.28 70 LYS A CA 1
ATOM 530 C C . LYS A 1 70 ? -11.977 -12.086 -19.938 1 47.28 70 LYS A C 1
ATOM 532 O O . LYS A 1 70 ? -12.609 -11.062 -19.672 1 47.28 70 LYS A O 1
ATOM 537 N N . VAL A 1 71 ? -10.719 -11.914 -20.406 1 42.31 71 VAL A N 1
ATOM 538 C CA . VAL A 1 71 ? -10.219 -10.555 -20.641 1 42.31 71 VAL A CA 1
ATOM 539 C C . VAL A 1 71 ? -10.766 -10.031 -21.953 1 42.31 71 VAL A C 1
ATOM 541 O O . VAL A 1 71 ? -10.672 -10.703 -22.984 1 42.31 71 VAL A O 1
ATOM 544 N N . SER A 1 72 ? -11.898 -9.398 -21.984 1 40.66 72 SER A N 1
ATOM 545 C CA . SER A 1 72 ? -12.484 -8.797 -23.172 1 40.66 72 SER A CA 1
ATOM 546 C C . SER A 1 72 ? -11.398 -8.391 -24.172 1 40.66 72 SER A C 1
ATOM 548 O O . SER A 1 72 ? -10.797 -7.328 -24.047 1 40.66 72 SER A O 1
ATOM 550 N N . ARG A 1 73 ? -10.391 -9.156 -24.453 1 38.75 73 ARG A N 1
ATOM 551 C CA . ARG A 1 73 ? -9.477 -8.75 -25.516 1 38.75 73 ARG A CA 1
ATOM 552 C C . ARG A 1 73 ? -10.25 -8.367 -26.781 1 38.75 73 ARG A C 1
ATOM 554 O O . ARG A 1 73 ? -11.211 -9.031 -27.156 1 38.75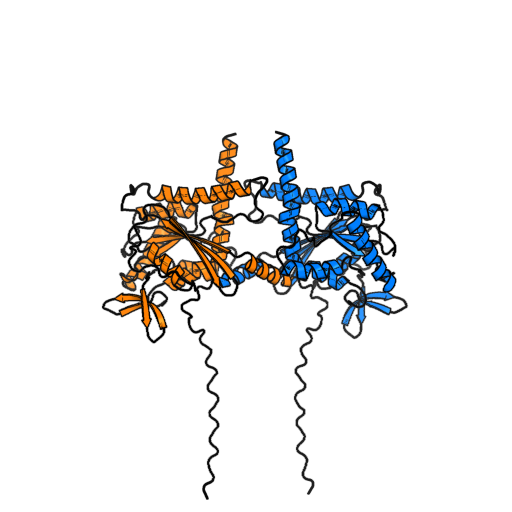 73 ARG A O 1
ATOM 561 N N . LYS A 1 74 ? -10.383 -7.109 -27.188 1 37.41 74 LYS A N 1
ATOM 562 C CA . LYS A 1 74 ? -10.211 -6.887 -28.625 1 37.41 74 LYS A CA 1
ATOM 563 C C . LYS A 1 74 ? -9.234 -7.895 -29.219 1 37.41 74 LYS A C 1
ATOM 565 O O . LYS A 1 74 ? -8.023 -7.789 -29 1 37.41 74 LYS A O 1
ATOM 570 N N . SER A 1 75 ? -9.43 -9.117 -29.062 1 34.94 75 SER A N 1
ATOM 571 C CA . SER A 1 75 ? -8.656 -10.227 -29.625 1 34.94 75 SER A CA 1
ATOM 572 C C . SER A 1 75 ? -8.141 -9.898 -31.016 1 34.94 75 SER A C 1
ATOM 574 O O . SER A 1 75 ? -8.922 -9.539 -31.906 1 34.94 75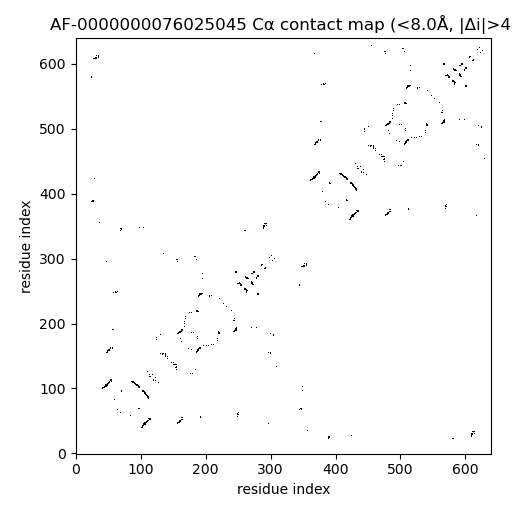 SER A O 1
ATOM 576 N N . VAL A 1 76 ? -7.012 -9.289 -31.156 1 35.53 76 VAL A N 1
ATOM 577 C CA . VAL A 1 76 ? -6.355 -9.609 -32.406 1 35.53 76 VAL A CA 1
ATOM 578 C C . VAL A 1 76 ? -6.523 -11.102 -32.719 1 35.53 76 VAL A C 1
ATOM 580 O O . VAL A 1 76 ? -6.281 -11.945 -31.875 1 35.53 76 VAL A O 1
ATOM 583 N N . GLN A 1 77 ? -7.512 -11.414 -33.562 1 35.59 77 GLN A N 1
ATOM 584 C CA . GLN A 1 77 ? -7.637 -12.742 -34.156 1 35.59 77 GLN A CA 1
ATOM 585 C C . GLN A 1 77 ? -6.281 -13.438 -34.25 1 35.59 77 GLN A C 1
ATOM 587 O O . GLN A 1 77 ? -5.363 -12.945 -34.906 1 35.59 77 GLN A O 1
ATOM 592 N N . PRO A 1 78 ? -5.895 -14.172 -33.219 1 38 78 PRO A N 1
ATOM 593 C CA . PRO A 1 78 ? -4.727 -14.938 -33.688 1 38 78 PRO A CA 1
ATOM 594 C C . PRO A 1 78 ? -4.938 -15.594 -35.031 1 38 78 PRO A C 1
ATOM 596 O O . PRO A 1 78 ? -6.074 -15.891 -35.406 1 38 78 PRO A O 1
ATOM 599 N N . ASN A 1 79 ? -4.254 -15.297 -36 1 36.88 79 ASN A N 1
ATOM 600 C CA . ASN A 1 79 ? -4.266 -16.156 -37.188 1 36.88 79 ASN A CA 1
ATOM 601 C C . ASN A 1 79 ? -4.273 -17.641 -36.781 1 36.88 79 ASN A C 1
ATOM 603 O O . ASN A 1 79 ? -3.408 -18.078 -36.031 1 36.88 79 ASN A O 1
ATOM 607 N N . PRO A 1 80 ? -5.461 -18.297 -36.875 1 39.06 80 PRO A N 1
ATOM 608 C CA . PRO A 1 80 ? -5.602 -19.734 -36.562 1 39.06 80 PRO A CA 1
ATOM 609 C C . PRO A 1 80 ? -4.301 -20.5 -36.75 1 39.06 80 PRO A C 1
ATOM 611 O O . PRO A 1 80 ? -4.07 -21.516 -36.094 1 39.06 80 PRO A O 1
ATOM 614 N N . GLU A 1 81 ? -3.637 -20.297 -37.906 1 37.91 81 GLU A N 1
ATOM 615 C CA . GLU A 1 81 ? -2.557 -21.172 -38.375 1 37.91 81 GLU A CA 1
ATOM 616 C C . GLU A 1 81 ? -1.309 -21 -37.5 1 37.91 81 GLU A C 1
ATOM 618 O O . GLU A 1 81 ? -0.274 -21.609 -37.781 1 37.91 81 GLU A O 1
ATOM 623 N N . GLU A 1 82 ? -1.277 -20.016 -36.594 1 40.69 82 GLU A N 1
ATOM 624 C CA . GLU A 1 82 ? 0.088 -19.859 -36.125 1 40.69 82 GLU A CA 1
ATOM 625 C C . GLU A 1 82 ? 0.372 -20.812 -34.938 1 40.69 82 GLU A C 1
ATOM 627 O O . GLU A 1 82 ? -0.287 -20.75 -33.906 1 40.69 82 GLU A O 1
ATOM 632 N N . ARG A 1 83 ? 0.735 -22.094 -35.188 1 42.09 83 ARG A N 1
ATOM 633 C CA . ARG A 1 83 ? 1.36 -23.031 -34.281 1 42.09 83 ARG A CA 1
ATOM 634 C C . ARG A 1 83 ? 2.143 -22.281 -33.188 1 42.09 83 ARG A C 1
ATOM 636 O O . ARG A 1 83 ? 2.889 -21.359 -33.5 1 42.09 83 ARG A O 1
ATOM 643 N N . ILE A 1 84 ? 1.574 -22.219 -32.062 1 49.62 84 ILE A N 1
ATOM 644 C CA . ILE A 1 84 ? 2.395 -21.703 -30.984 1 49.62 84 ILE A CA 1
ATOM 645 C C . ILE A 1 84 ? 3.789 -22.312 -31.047 1 49.62 84 ILE A C 1
ATOM 647 O O . ILE A 1 84 ? 3.943 -23.531 -30.922 1 49.62 84 ILE A O 1
ATOM 651 N N . PRO A 1 85 ? 4.711 -21.625 -31.672 1 49.56 85 PRO A N 1
ATOM 652 C CA . PRO A 1 85 ? 6.07 -22.172 -31.766 1 49.56 85 PRO A CA 1
ATOM 653 C C . PRO A 1 85 ? 6.613 -22.641 -30.406 1 49.56 85 PRO A C 1
ATOM 655 O O . PRO A 1 85 ? 6.152 -22.156 -29.359 1 49.56 85 PRO A O 1
ATOM 658 N N . LYS A 1 86 ? 7.262 -23.828 -30.484 1 56.22 86 LYS A N 1
ATOM 659 C CA . LYS A 1 86 ? 7.984 -24.328 -29.328 1 56.22 86 LYS A CA 1
ATOM 660 C C . LYS A 1 86 ? 8.805 -23.234 -28.656 1 56.22 86 LYS A C 1
ATOM 662 O O . LYS A 1 86 ? 9.531 -22.5 -29.344 1 56.22 86 LYS A O 1
ATOM 667 N N . THR A 1 87 ? 8.5 -22.922 -27.359 1 57.72 87 THR A N 1
ATOM 668 C CA . THR A 1 87 ? 9.234 -21.922 -26.578 1 57.72 87 THR A CA 1
ATOM 669 C C . THR A 1 87 ? 10.672 -22.375 -26.359 1 57.72 87 THR A C 1
ATOM 671 O O . THR A 1 87 ? 10.914 -23.391 -25.688 1 57.72 87 THR A O 1
ATOM 674 N N . ILE A 1 88 ? 11.672 -21.797 -27.062 1 63.84 88 ILE A N 1
ATOM 675 C CA . ILE A 1 88 ? 13.078 -22.172 -26.953 1 63.84 88 ILE A CA 1
ATOM 676 C C . ILE A 1 88 ? 13.781 -21.25 -25.953 1 63.84 88 ILE A C 1
ATOM 678 O O . ILE A 1 88 ? 14.844 -21.594 -25.422 1 63.84 88 ILE A O 1
ATOM 682 N N . GLU A 1 89 ? 13.117 -20.172 -25.688 1 80.38 89 GLU A N 1
ATOM 683 C CA . GLU A 1 89 ? 13.648 -19.219 -24.734 1 80.38 89 GLU A CA 1
ATOM 684 C C . GLU A 1 89 ? 12.547 -18.688 -23.812 1 80.38 89 GLU A C 1
ATOM 686 O O . GLU A 1 89 ? 11.359 -18.812 -24.125 1 80.38 89 GLU A O 1
ATOM 691 N N . ILE A 1 90 ? 12.984 -18.234 -22.688 1 88.19 90 ILE A N 1
ATOM 692 C CA . ILE A 1 90 ? 12 -17.641 -21.781 1 88.19 90 ILE A CA 1
ATOM 693 C C . ILE A 1 90 ? 11.375 -16.406 -22.453 1 88.19 90 ILE A C 1
ATOM 695 O O . ILE A 1 90 ? 12.086 -15.531 -22.938 1 88.19 90 ILE A O 1
ATOM 699 N N . LYS A 1 91 ? 10.125 -16.453 -22.562 1 88.31 91 LYS A N 1
ATOM 700 C CA . LYS A 1 91 ? 9.391 -15.367 -23.203 1 88.31 91 LYS A CA 1
ATOM 701 C C . LYS A 1 91 ? 8.336 -14.789 -22.266 1 88.31 91 LYS A C 1
ATOM 703 O O . LYS A 1 91 ? 7.605 -15.539 -21.609 1 88.31 91 LYS A O 1
ATOM 708 N N . SER A 1 92 ? 8.328 -13.453 -22.203 1 90.56 92 SER A N 1
ATOM 709 C CA . SER A 1 92 ? 7.34 -12.758 -21.391 1 90.56 92 SER A CA 1
ATOM 710 C C . SER A 1 92 ? 6.305 -12.055 -22.266 1 90.56 92 SER A C 1
ATOM 712 O O . SER A 1 92 ? 6.656 -11.328 -23.188 1 90.56 92 SER A O 1
ATOM 714 N N . ILE A 1 93 ? 5.086 -12.328 -22.016 1 87.38 93 ILE A N 1
ATOM 715 C CA . ILE A 1 93 ? 3.99 -11.656 -22.703 1 87.38 93 ILE A CA 1
ATOM 716 C C . ILE A 1 93 ? 3.119 -10.906 -21.688 1 87.38 93 ILE A C 1
ATOM 718 O O . ILE A 1 93 ? 2.701 -11.484 -20.688 1 87.38 93 ILE A O 1
ATOM 722 N N . SER A 1 94 ? 2.865 -9.625 -21.969 1 89.25 94 SER A N 1
ATOM 723 C CA . SER A 1 94 ? 2.064 -8.812 -21.062 1 89.25 94 SER A CA 1
ATOM 724 C C . SER A 1 94 ? 0.755 -8.383 -21.719 1 89.25 94 SER A C 1
ATOM 726 O O . SER A 1 94 ? 0.719 -8.086 -22.906 1 89.25 94 SER A O 1
ATOM 728 N N . HIS A 1 95 ? -0.271 -8.359 -20.922 1 85.5 95 HIS A N 1
ATOM 729 C CA . HIS A 1 95 ? -1.581 -7.863 -21.328 1 85.5 95 HIS A CA 1
ATOM 730 C C . HIS A 1 95 ? -2.143 -6.879 -20.297 1 85.5 95 HIS A C 1
ATOM 732 O O . HIS A 1 95 ? -2.059 -7.117 -19.094 1 85.5 95 HIS A O 1
ATOM 738 N N . ASP A 1 96 ? -2.68 -5.75 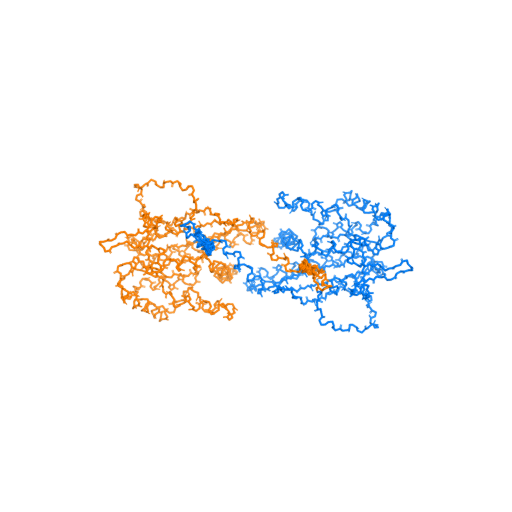-20.844 1 89 96 ASP A N 1
ATOM 739 C CA . ASP A 1 96 ? -3.408 -4.812 -19.984 1 89 96 ASP A CA 1
ATOM 740 C C . ASP A 1 96 ? -4.891 -5.172 -19.922 1 89 96 ASP A C 1
ATOM 742 O O . ASP A 1 96 ? -5.562 -5.25 -20.953 1 89 96 ASP A O 1
ATOM 746 N N . ILE A 1 97 ? -5.305 -5.418 -18.75 1 85.69 97 ILE A N 1
ATOM 747 C CA . ILE A 1 97 ? -6.695 -5.801 -18.531 1 85.69 97 ILE A CA 1
ATOM 748 C C . ILE A 1 97 ? -7.391 -4.75 -17.672 1 85.69 97 ILE A C 1
ATOM 750 O O . ILE A 1 97 ? -6.777 -4.156 -16.781 1 85.69 97 ILE A O 1
ATOM 754 N N . GLU A 1 98 ? -8.703 -4.52 -17.984 1 89.12 98 GLU A N 1
ATOM 755 C CA . GLU A 1 98 ? -9.523 -3.607 -17.188 1 89.12 98 GLU A CA 1
ATOM 756 C C . GLU A 1 98 ? -10.891 -4.211 -16.875 1 89.12 98 GLU A C 1
ATOM 758 O O . GLU A 1 98 ? -11.555 -4.73 -17.781 1 89.12 98 GLU A O 1
ATOM 763 N N . GLU A 1 99 ? -11.227 -4.242 -15.656 1 87.56 99 GLU A N 1
ATOM 764 C CA . GLU A 1 99 ? -12.523 -4.742 -15.203 1 87.56 99 GLU A CA 1
ATOM 765 C C . GLU A 1 99 ? -13.07 -3.898 -14.055 1 87.56 99 GLU A C 1
ATOM 767 O O . GLU A 1 99 ? -12.406 -3.744 -13.023 1 87.56 99 GLU A O 1
ATOM 772 N N . LYS A 1 100 ? -14.234 -3.396 -14.227 1 89.56 100 LYS A N 1
ATOM 773 C CA . LYS A 1 100 ? -14.922 -2.596 -13.211 1 89.56 100 LYS A CA 1
ATOM 774 C C . LYS A 1 100 ? -14.023 -1.479 -12.695 1 89.56 100 LYS A C 1
ATOM 776 O O . LYS A 1 100 ? -13.93 -1.266 -11.484 1 89.56 100 LYS A O 1
ATOM 781 N N . GLY A 1 101 ? -13.234 -0.913 -13.547 1 91.44 101 GLY A N 1
ATOM 782 C CA . GLY A 1 101 ? -12.422 0.249 -13.219 1 91.44 101 GLY A CA 1
ATOM 783 C C . GLY A 1 101 ? -11.039 -0.113 -12.703 1 91.44 101 GLY A C 1
ATOM 784 O O . GLY A 1 101 ? -10.211 0.766 -12.477 1 91.44 101 GLY A O 1
ATOM 785 N N . VAL A 1 102 ? -10.844 -1.39 -12.539 1 93.19 102 VAL A N 1
ATOM 786 C CA . VAL A 1 102 ? -9.547 -1.839 -12.062 1 93.19 102 VAL A CA 1
ATOM 787 C C . VAL A 1 102 ? -8.664 -2.229 -13.242 1 93.19 102 VAL A C 1
ATOM 789 O O . VAL A 1 102 ? -9.07 -3.016 -14.102 1 93.19 102 VAL A O 1
ATOM 792 N N . ARG A 1 103 ? -7.488 -1.609 -13.281 1 93.88 103 ARG A N 1
ATOM 793 C CA . ARG A 1 103 ? -6.523 -1.911 -14.336 1 93.88 103 ARG A CA 1
ATOM 794 C C . ARG A 1 103 ? -5.402 -2.807 -13.812 1 93.88 103 ARG A C 1
ATOM 796 O O . ARG A 1 103 ? -4.938 -2.631 -12.688 1 93.88 103 ARG A O 1
ATOM 803 N N . MET A 1 104 ? -5.043 -3.785 -14.656 1 92.62 104 MET A N 1
ATOM 804 C CA . MET A 1 104 ? -3.969 -4.695 -14.273 1 92.62 104 MET A CA 1
ATOM 805 C C . MET A 1 104 ? -3.107 -5.059 -15.484 1 92.62 104 MET A C 1
ATOM 807 O O . MET A 1 104 ? -3.629 -5.312 -16.562 1 92.62 104 MET A O 1
ATOM 811 N N . LYS A 1 105 ? -1.843 -4.938 -15.297 1 93.81 105 LYS A N 1
ATOM 812 C CA . LYS A 1 105 ? -0.914 -5.527 -16.25 1 93.81 105 LYS A CA 1
ATOM 813 C C . LYS A 1 105 ? -0.561 -6.961 -15.875 1 93.81 105 LYS A C 1
ATOM 815 O O . LYS A 1 105 ? 0.159 -7.188 -14.898 1 93.81 105 LYS A O 1
ATOM 820 N N . LEU A 1 106 ? -1.117 -7.859 -16.625 1 91.19 106 LEU A N 1
ATOM 821 C CA . LEU A 1 106 ? -0.844 -9.273 -16.406 1 91.19 106 LEU A CA 1
ATOM 822 C C . LEU A 1 106 ? 0.273 -9.758 -17.328 1 91.19 106 LEU A C 1
ATOM 824 O O . LEU A 1 106 ? 0.149 -9.695 -18.547 1 91.19 106 LEU A O 1
ATOM 828 N N . THR A 1 107 ? 1.34 -10.18 -16.688 1 93.25 107 THR A N 1
ATOM 829 C CA . THR A 1 107 ? 2.467 -10.695 -17.453 1 93.25 107 THR A CA 1
ATOM 830 C C . THR A 1 107 ? 2.623 -12.203 -17.234 1 93.25 107 THR A C 1
ATOM 832 O O . THR A 1 107 ? 2.617 -12.672 -16.109 1 93.25 107 THR A O 1
ATOM 835 N N . VAL A 1 108 ? 2.707 -12.906 -18.375 1 91.06 108 VAL A N 1
ATOM 836 C CA . VAL A 1 108 ? 2.965 -14.344 -18.344 1 91.06 108 VAL A CA 1
ATOM 837 C C . VAL A 1 108 ? 4.367 -14.625 -18.875 1 91.06 108 VAL A C 1
ATOM 839 O O . VAL A 1 108 ? 4.719 -14.203 -19.969 1 91.06 108 VAL A O 1
ATOM 842 N N . ILE A 1 109 ? 5.094 -15.266 -18.031 1 94.25 109 ILE A N 1
ATOM 843 C CA . ILE A 1 109 ? 6.449 -15.656 -18.391 1 94.25 109 ILE A CA 1
ATOM 844 C C . ILE A 1 109 ? 6.48 -17.141 -18.766 1 94.25 109 ILE A C 1
ATOM 846 O O . ILE A 1 109 ? 6.426 -18 -17.875 1 94.25 109 ILE A O 1
ATOM 850 N N . ASP A 1 110 ? 6.602 -17.391 -20.047 1 90.38 110 ASP A N 1
ATOM 851 C CA . ASP A 1 110 ? 6.648 -18.75 -20.562 1 90.38 110 ASP A CA 1
ATOM 852 C C . ASP A 1 110 ? 8.086 -19.266 -20.625 1 90.38 110 ASP A C 1
ATOM 854 O O . ASP A 1 110 ? 9 -18.531 -21 1 90.38 110 ASP A O 1
ATOM 858 N N . THR A 1 111 ? 8.18 -20.453 -20.141 1 91.25 111 THR A N 1
ATOM 859 C CA . THR A 1 111 ? 9.508 -21.078 -20.109 1 91.25 111 THR A CA 1
ATOM 860 C C . THR A 1 111 ? 9.555 -22.297 -21.031 1 91.25 111 THR A C 1
ATOM 862 O O . THR A 1 111 ? 8.539 -22.969 -21.234 1 91.25 111 THR A O 1
ATOM 865 N N . PRO A 1 112 ? 10.734 -22.516 -21.594 1 86.44 112 PRO A N 1
ATOM 866 C CA . PRO A 1 112 ? 10.867 -23.734 -22.391 1 86.44 112 PRO A CA 1
ATOM 867 C C . PRO A 1 112 ? 10.664 -25 -21.547 1 86.44 112 PRO A C 1
ATOM 869 O O . PRO A 1 112 ? 11.078 -25.047 -20.391 1 86.44 112 PRO A O 1
ATOM 872 N N . GLY A 1 113 ? 9.938 -25.984 -22.141 1 82.38 113 GLY A N 1
ATOM 873 C CA . GLY A 1 113 ? 9.734 -27.25 -21.453 1 82.38 113 GLY A CA 1
ATOM 874 C C . GLY A 1 113 ? 11.008 -28.062 -21.312 1 82.38 113 GLY A C 1
ATOM 875 O O . GLY A 1 113 ? 11.898 -27.969 -22.172 1 82.38 113 GLY A O 1
ATOM 876 N N . PHE A 1 114 ? 11.109 -28.719 -20.078 1 77.25 114 PHE A N 1
ATOM 877 C CA . PHE A 1 114 ? 12.289 -29.562 -19.969 1 77.25 114 PHE A CA 1
ATOM 878 C C . PHE A 1 114 ? 12.07 -30.891 -20.656 1 77.25 114 PHE A C 1
ATOM 880 O O . PHE A 1 114 ? 10.93 -31.344 -20.797 1 77.25 114 PHE A O 1
ATOM 887 N N . GLY A 1 115 ? 13.227 -31.672 -21.125 1 66.12 115 GLY A N 1
ATOM 888 C CA . GLY A 1 115 ? 13.273 -32.906 -21.922 1 66.12 115 GLY A CA 1
ATOM 889 C C . GLY A 1 115 ? 13.633 -32.656 -23.375 1 66.12 115 GLY A C 1
ATOM 890 O O . GLY A 1 115 ? 14.164 -33.531 -24.047 1 66.12 115 GLY A O 1
ATOM 891 N N . ASP A 1 116 ? 13.023 -31.641 -23.969 1 54.66 116 ASP A N 1
ATOM 892 C CA . ASP A 1 116 ? 13.484 -31.438 -25.328 1 54.66 116 ASP A CA 1
ATOM 893 C C . ASP A 1 116 ? 15 -31.234 -25.375 1 54.66 116 ASP A C 1
ATOM 895 O O . ASP A 1 116 ? 15.703 -31.922 -26.125 1 54.66 116 ASP A O 1
ATOM 899 N N . GLN A 1 117 ? 15.609 -30.109 -25.391 1 49.28 117 GLN A N 1
ATOM 900 C CA . GLN A 1 117 ? 17 -29.812 -25.688 1 49.28 117 GLN A CA 1
ATOM 901 C C . GLN A 1 117 ? 17.828 -29.766 -24.406 1 49.28 117 GLN A C 1
ATOM 903 O O . GLN A 1 117 ? 19.062 -29.734 -24.453 1 49.28 117 GLN A O 1
ATOM 908 N N . ILE A 1 118 ? 17.312 -29.297 -23.281 1 49.53 118 ILE A N 1
ATOM 909 C CA . ILE A 1 118 ? 18.203 -28.844 -22.219 1 49.53 118 ILE A CA 1
ATOM 910 C C . ILE A 1 118 ? 18.672 -30.031 -21.375 1 49.53 118 ILE A C 1
ATOM 912 O O . ILE A 1 118 ? 17.891 -30.953 -21.109 1 49.53 118 ILE A O 1
ATOM 916 N N . ASN A 1 119 ? 19.969 -30.234 -21.375 1 53.91 119 ASN A N 1
ATOM 917 C CA . ASN A 1 119 ? 20.531 -31.156 -20.375 1 53.91 119 ASN A CA 1
ATOM 918 C C . ASN A 1 119 ? 19.766 -31.094 -19.062 1 53.91 119 ASN A C 1
ATOM 920 O O . ASN A 1 119 ? 19.703 -30.031 -18.438 1 53.91 119 ASN A O 1
ATOM 924 N N . ASN A 1 120 ? 18.781 -32.094 -18.812 1 61.47 120 ASN A N 1
ATOM 925 C CA . ASN A 1 120 ? 17.797 -32.281 -17.766 1 61.47 120 ASN A CA 1
ATOM 926 C C . ASN A 1 120 ? 18.375 -31.938 -16.391 1 61.47 120 ASN A C 1
ATOM 928 O O . ASN A 1 120 ? 17.656 -31.469 -15.5 1 61.47 120 ASN A O 1
ATOM 932 N N . GLU A 1 121 ? 19.797 -32.031 -16.266 1 63.75 121 GLU A N 1
ATOM 933 C CA . GLU A 1 121 ? 20.312 -31.969 -14.906 1 63.75 121 GLU A CA 1
ATOM 934 C C . GLU A 1 121 ? 20.312 -30.531 -14.391 1 63.75 121 GLU A C 1
ATOM 936 O O . GLU A 1 121 ? 20.109 -30.297 -13.195 1 63.75 121 GLU A O 1
ATOM 941 N N . ASN A 1 122 ? 20.312 -29.578 -15.352 1 79.25 122 ASN A N 1
ATOM 942 C CA . ASN A 1 122 ? 20.406 -28.219 -14.836 1 79.25 122 ASN A CA 1
ATOM 943 C C . ASN A 1 122 ? 19.391 -27.281 -15.484 1 79.25 122 ASN A C 1
ATOM 945 O O . ASN A 1 122 ? 19.641 -26.094 -15.648 1 79.25 122 ASN A O 1
ATOM 949 N N . CYS A 1 123 ? 18.234 -27.906 -15.773 1 79.81 123 CYS A N 1
ATOM 950 C CA . CYS A 1 123 ? 17.234 -27.156 -16.516 1 79.81 123 CYS A CA 1
ATOM 951 C C . CYS A 1 123 ? 16.578 -26.094 -15.641 1 79.81 123 CYS A C 1
ATOM 953 O O . CYS A 1 123 ? 15.945 -25.172 -16.141 1 79.81 123 CYS A O 1
ATOM 955 N N . TRP A 1 124 ? 16.797 -26.234 -14.312 1 86.81 124 TRP A N 1
ATOM 956 C CA . TRP A 1 124 ? 16.203 -25.266 -13.391 1 86.81 124 TRP A CA 1
ATOM 957 C C . TRP A 1 124 ? 17.062 -24 -13.312 1 86.81 124 TRP A C 1
ATOM 959 O O . TRP A 1 124 ? 16.578 -22.953 -12.891 1 86.81 124 TRP A O 1
ATOM 969 N N . GLN A 1 125 ? 18.234 -23.984 -13.742 1 90.06 125 GLN A N 1
ATOM 970 C CA . GLN A 1 125 ? 19.188 -22.891 -13.547 1 90.06 125 GLN A CA 1
ATOM 971 C C . GLN A 1 125 ? 18.766 -21.641 -14.312 1 90.06 125 GLN A C 1
ATOM 973 O O . GLN A 1 125 ? 18.75 -20.547 -13.758 1 90.06 125 GLN A O 1
ATOM 978 N N . PRO A 1 126 ? 18.359 -21.859 -15.586 1 91.19 126 PRO A N 1
ATOM 979 C CA . PRO A 1 126 ? 17.922 -20.656 -16.297 1 91.19 126 PRO A CA 1
ATOM 980 C C . PRO A 1 126 ? 16.703 -20.016 -15.68 1 91.19 126 PRO A C 1
ATOM 982 O O . PRO A 1 126 ? 16.562 -18.781 -15.711 1 91.19 126 PRO A O 1
ATOM 985 N N . ILE A 1 127 ? 15.859 -20.781 -15.164 1 93.56 127 ILE A N 1
ATOM 986 C CA . ILE A 1 127 ? 14.641 -20.281 -14.539 1 93.56 127 ILE A CA 1
ATOM 987 C C . ILE A 1 127 ? 15 -19.547 -13.25 1 93.56 127 ILE A C 1
ATOM 989 O O . ILE A 1 127 ? 14.516 -18.438 -13.008 1 93.56 127 ILE A O 1
ATOM 993 N N . MET A 1 128 ? 15.867 -20.109 -12.516 1 94.12 128 MET A N 1
ATOM 994 C CA . MET A 1 128 ? 16.344 -19.5 -11.289 1 94.12 128 MET A CA 1
ATOM 995 C C . MET A 1 128 ? 17.047 -18.172 -11.586 1 94.12 128 MET A C 1
ATOM 997 O O . MET A 1 128 ? 16.812 -17.172 -10.891 1 94.12 128 MET A O 1
ATOM 1001 N N . LYS A 1 129 ? 17.828 -18.203 -12.57 1 95.38 129 LYS A N 1
ATOM 1002 C CA . LYS A 1 129 ? 18.531 -16.984 -12.961 1 95.38 129 LYS A CA 1
ATOM 1003 C C . LYS A 1 129 ? 17.562 -15.891 -13.367 1 95.38 129 LYS A C 1
ATOM 1005 O O . LYS A 1 129 ? 17.766 -14.719 -13.023 1 95.38 129 LYS A O 1
ATOM 1010 N N . PHE A 1 130 ? 16.578 -16.25 -14.094 1 96.56 130 PHE A N 1
ATOM 1011 C CA . PHE A 1 130 ? 15.586 -15.266 -14.516 1 96.56 130 PHE A CA 1
ATOM 1012 C C . PHE A 1 130 ? 14.914 -14.617 -13.312 1 96.56 130 PHE A C 1
ATOM 1014 O O . PHE A 1 130 ? 14.797 -13.398 -13.234 1 96.56 130 PHE A O 1
ATOM 1021 N N . ILE A 1 131 ? 14.477 -15.414 -12.359 1 97.94 131 ILE A N 1
ATOM 1022 C CA . ILE A 1 131 ? 13.797 -14.93 -11.164 1 97.94 131 ILE A CA 1
ATOM 1023 C C . ILE A 1 131 ? 14.727 -14.008 -10.383 1 97.94 131 ILE A C 1
ATOM 1025 O O . ILE A 1 131 ? 14.336 -12.906 -9.984 1 97.94 131 ILE A O 1
ATOM 1029 N N . ASN A 1 132 ? 15.969 -14.414 -10.195 1 97.81 132 ASN A N 1
ATOM 1030 C CA . ASN A 1 132 ? 16.953 -13.617 -9.469 1 97.81 132 ASN A CA 1
ATOM 1031 C C . ASN A 1 132 ? 17.25 -12.305 -10.18 1 97.81 132 ASN A C 1
ATOM 1033 O O . ASN A 1 132 ? 17.453 -11.273 -9.531 1 97.81 132 ASN A O 1
ATOM 1037 N N . ASP A 1 133 ? 17.25 -12.383 -11.477 1 98.12 133 ASP A N 1
ATOM 1038 C CA . ASP A 1 133 ? 17.5 -11.172 -12.25 1 98.12 133 ASP A CA 1
ATOM 1039 C C . ASP A 1 133 ? 16.391 -10.141 -12.023 1 98.12 133 ASP A C 1
ATOM 1041 O O . ASP A 1 133 ? 16.656 -8.93 -12.008 1 98.12 133 ASP A O 1
ATOM 1045 N N . GLN A 1 134 ? 15.148 -10.617 -11.922 1 98.31 134 GLN A N 1
ATOM 1046 C CA . GLN A 1 134 ? 14.055 -9.703 -11.617 1 98.31 134 GLN A CA 1
ATOM 1047 C C . GLN A 1 134 ? 14.219 -9.086 -10.234 1 98.31 134 GLN A C 1
ATOM 1049 O O .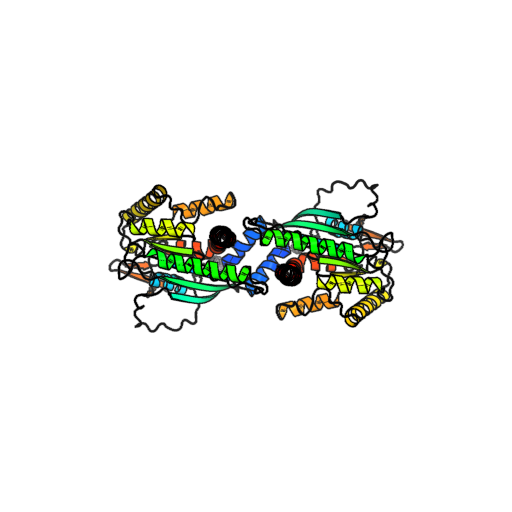 GLN A 1 134 ? 13.984 -7.887 -10.047 1 98.31 134 GLN A O 1
ATOM 1054 N N . TYR A 1 135 ? 14.625 -9.891 -9.227 1 98.62 135 TYR A N 1
ATOM 1055 C CA . TYR A 1 135 ? 14.883 -9.375 -7.891 1 98.62 135 TYR A CA 1
ATOM 1056 C C . TYR A 1 135 ? 16.031 -8.367 -7.91 1 98.62 135 TYR A C 1
ATOM 1058 O O . TYR A 1 135 ? 15.953 -7.324 -7.254 1 98.62 135 TYR A O 1
ATOM 1066 N N . GLU A 1 136 ? 17.016 -8.688 -8.719 1 98.19 136 GLU A N 1
ATOM 1067 C CA . GLU A 1 136 ? 18.172 -7.809 -8.812 1 98.19 136 GLU A CA 1
ATOM 1068 C C . GLU A 1 136 ? 17.797 -6.461 -9.414 1 98.19 136 GLU A C 1
ATOM 1070 O O . GLU A 1 136 ? 18.219 -5.41 -8.922 1 98.19 136 GLU A O 1
ATOM 1075 N N . ALA A 1 137 ? 17.047 -6.523 -10.445 1 97.94 137 ALA A N 1
ATOM 1076 C CA . ALA A 1 137 ? 16.578 -5.289 -11.078 1 97.94 137 ALA A CA 1
ATOM 1077 C C . ALA A 1 137 ? 15.781 -4.438 -10.094 1 97.94 137 ALA A C 1
ATOM 1079 O O . ALA A 1 137 ? 15.961 -3.221 -10.031 1 97.94 137 ALA A O 1
ATOM 1080 N N . TYR A 1 138 ? 14.914 -5.023 -9.367 1 98.12 138 TYR A N 1
ATOM 1081 C CA . TYR A 1 138 ? 14.117 -4.336 -8.359 1 98.12 138 TYR A CA 1
ATOM 1082 C C . TYR A 1 138 ? 15 -3.756 -7.262 1 98.12 138 TYR A C 1
ATOM 1084 O O . TYR A 1 138 ? 14.828 -2.605 -6.855 1 98.12 138 TYR A O 1
ATOM 1092 N N . LEU A 1 139 ? 15.961 -4.562 -6.797 1 97.75 139 LEU A N 1
ATOM 1093 C CA . LEU A 1 139 ? 16.875 -4.145 -5.742 1 97.75 139 LEU A CA 1
ATOM 1094 C C . LEU A 1 139 ? 17.719 -2.953 -6.191 1 97.75 139 LEU A C 1
ATOM 1096 O O . LEU A 1 139 ? 17.859 -1.979 -5.449 1 97.75 139 LEU A O 1
ATOM 1100 N N . GLN A 1 140 ? 18.203 -3.014 -7.371 1 97.38 140 GLN A N 1
ATOM 1101 C CA . GLN A 1 140 ? 19.031 -1.931 -7.895 1 97.38 140 GLN A CA 1
ATOM 1102 C C . GLN A 1 140 ? 18.234 -0.626 -7.973 1 97.38 140 GLN A C 1
ATOM 1104 O O . GLN A 1 140 ? 18.766 0.445 -7.676 1 97.38 140 GLN A O 1
ATOM 1109 N N . GLU A 1 141 ? 17.016 -0.776 -8.352 1 97.31 141 GLU A N 1
ATOM 1110 C CA . GLU A 1 141 ? 16.156 0.412 -8.375 1 97.31 141 GLU A CA 1
ATOM 1111 C C . GLU A 1 141 ? 15.875 0.91 -6.961 1 97.31 141 GLU A C 1
ATOM 1113 O O . GLU A 1 141 ? 15.859 2.117 -6.711 1 97.31 141 GLU A O 1
ATOM 1118 N N . GLU A 1 142 ? 15.695 0.018 -6.016 1 95.81 142 GLU A N 1
ATOM 1119 C CA . GLU A 1 142 ? 15.375 0.364 -4.637 1 95.81 142 GLU A CA 1
ATOM 1120 C C . GLU A 1 142 ? 16.516 1.129 -3.979 1 95.81 142 GLU A C 1
ATOM 1122 O O . GLU A 1 142 ? 16.297 2.074 -3.223 1 95.81 142 GLU A O 1
ATOM 1127 N N . ILE A 1 143 ? 17.734 0.759 -4.277 1 94.31 143 ILE A N 1
ATOM 1128 C CA . ILE A 1 143 ? 18.875 1.349 -3.586 1 94.31 143 ILE A CA 1
ATOM 1129 C C . ILE A 1 143 ? 19.375 2.559 -4.367 1 94.31 143 ILE A C 1
ATOM 1131 O O . ILE A 1 143 ? 20.234 3.297 -3.887 1 94.31 143 ILE A O 1
ATOM 1135 N N . ASN A 1 144 ? 18.828 2.74 -5.57 1 95.56 144 ASN A N 1
ATOM 1136 C CA . ASN A 1 144 ? 19.203 3.898 -6.371 1 95.56 144 ASN A CA 1
ATOM 1137 C C . ASN A 1 144 ? 18.906 5.207 -5.648 1 95.56 144 ASN A C 1
ATOM 1139 O O . ASN A 1 144 ? 17.812 5.367 -5.086 1 95.56 144 ASN A O 1
ATOM 1143 N N . ILE A 1 145 ? 19.859 6.16 -5.574 1 95.19 145 ILE A N 1
ATOM 1144 C CA . ILE A 1 145 ? 19.656 7.449 -4.918 1 95.19 145 ILE A CA 1
ATOM 1145 C C . ILE A 1 145 ? 18.484 8.18 -5.555 1 95.19 145 ILE A C 1
ATOM 1147 O O . ILE A 1 145 ? 17.625 8.727 -4.848 1 95.19 145 ILE A O 1
ATOM 1151 N N . ASN A 1 146 ? 18.438 8.172 -6.898 1 94.69 146 ASN A N 1
ATOM 1152 C CA . ASN A 1 146 ? 17.344 8.797 -7.637 1 94.69 146 ASN A CA 1
ATOM 1153 C C . ASN A 1 146 ? 16.312 7.766 -8.102 1 94.69 146 ASN A C 1
ATOM 1155 O O . ASN A 1 146 ? 15.945 7.742 -9.273 1 94.69 146 ASN A O 1
ATOM 1159 N N . ARG A 1 147 ? 15.805 6.988 -7.129 1 96.19 147 ARG A N 1
ATOM 1160 C CA . ARG A 1 147 ? 14.859 5.934 -7.484 1 96.19 147 ARG A CA 1
ATOM 1161 C C . ARG A 1 147 ? 13.539 6.52 -7.977 1 96.19 147 ARG A C 1
ATOM 1163 O O . ARG A 1 147 ? 13.203 7.656 -7.648 1 96.19 147 ARG A O 1
ATOM 1170 N N . LYS A 1 148 ? 12.875 5.766 -8.766 1 94.25 148 LYS A N 1
ATOM 1171 C CA . LYS A 1 148 ? 11.57 6.164 -9.266 1 94.25 148 LYS A CA 1
ATOM 1172 C C . LYS A 1 148 ? 10.539 6.219 -8.141 1 94.25 148 LYS A C 1
ATOM 1174 O O . LYS A 1 148 ? 10.586 5.41 -7.211 1 94.25 148 LYS A O 1
ATOM 1179 N N . LYS A 1 149 ? 9.57 7.094 -8.258 1 90.75 149 LYS A N 1
ATOM 1180 C CA . LYS A 1 149 ? 8.5 7.223 -7.273 1 90.75 149 LYS A CA 1
ATOM 1181 C C . LYS A 1 149 ? 7.746 5.906 -7.102 1 90.75 149 LYS A C 1
ATOM 1183 O O . LYS A 1 149 ? 7.418 5.512 -5.98 1 90.75 149 LYS A O 1
ATOM 1188 N N . ARG A 1 150 ? 7.531 5.293 -8.211 1 91.69 150 ARG A N 1
ATOM 1189 C CA . ARG A 1 150 ? 6.941 3.959 -8.242 1 91.69 150 ARG A CA 1
ATOM 1190 C C . ARG A 1 150 ? 7.848 2.975 -8.969 1 91.69 150 ARG A C 1
ATOM 1192 O O . ARG A 1 150 ? 8.062 3.102 -10.18 1 91.69 150 ARG A O 1
ATOM 1199 N N . ILE A 1 151 ? 8.344 2.059 -8.227 1 94.5 151 ILE A N 1
ATOM 1200 C CA . ILE A 1 151 ? 9.219 1.062 -8.844 1 94.5 151 ILE A CA 1
ATOM 1201 C C . ILE A 1 151 ? 8.375 0.052 -9.625 1 94.5 151 ILE A C 1
ATOM 1203 O O . ILE A 1 151 ? 7.492 -0.595 -9.062 1 94.5 151 ILE A O 1
ATOM 1207 N N . PRO A 1 152 ? 8.641 -0.037 -10.875 1 93.44 152 PRO A N 1
ATOM 1208 C CA . PRO A 1 152 ? 7.926 -1.071 -11.625 1 93.44 152 PRO A CA 1
ATOM 1209 C C . PRO A 1 152 ? 8.164 -2.475 -11.07 1 93.44 152 PRO A C 1
ATOM 1211 O O . PRO A 1 152 ? 9.305 -2.844 -10.789 1 93.44 152 PRO A O 1
ATOM 1214 N N . ASP A 1 153 ? 7.094 -3.182 -10.898 1 96.19 153 ASP A N 1
ATOM 1215 C CA . ASP A 1 153 ? 7.215 -4.512 -10.312 1 96.19 153 ASP A CA 1
ATOM 1216 C C . ASP A 1 153 ? 7.332 -5.582 -11.398 1 96.19 153 ASP A C 1
ATOM 1218 O O . ASP A 1 153 ? 6.324 -6.047 -11.93 1 96.19 153 ASP A O 1
ATOM 1222 N N . SER A 1 154 ? 8.547 -6.016 -11.688 1 96.56 154 SER A N 1
ATOM 1223 C CA . SER A 1 154 ? 8.789 -7.062 -12.672 1 96.56 154 SER A CA 1
ATOM 1224 C C . SER A 1 154 ? 9.055 -8.406 -12 1 96.56 154 SER A C 1
ATOM 1226 O O . SER A 1 154 ? 9.297 -9.406 -12.68 1 96.56 154 SER A O 1
ATOM 1228 N N . ARG A 1 155 ? 8.984 -8.469 -10.703 1 98.44 155 ARG A N 1
ATOM 1229 C CA . ARG A 1 155 ? 9.25 -9.703 -9.969 1 98.44 155 ARG A CA 1
ATOM 1230 C C . ARG A 1 155 ? 8.219 -10.773 -10.305 1 98.44 155 ARG A C 1
ATOM 1232 O O . ARG A 1 155 ? 7.059 -10.461 -10.594 1 98.44 155 ARG A O 1
ATOM 1239 N N . VAL A 1 156 ? 8.695 -11.977 -10.266 1 98.56 156 VAL A N 1
ATOM 1240 C CA . VAL A 1 156 ? 7.781 -13.086 -10.5 1 98.56 156 VAL A CA 1
ATOM 1241 C C . VAL A 1 156 ? 6.973 -13.359 -9.234 1 98.56 156 VAL A C 1
ATOM 1243 O O . VAL A 1 156 ? 7.535 -13.703 -8.188 1 98.56 156 VAL A O 1
ATOM 1246 N N . HIS A 1 157 ? 5.684 -13.227 -9.352 1 98.44 157 HIS A N 1
ATOM 1247 C CA . HIS A 1 157 ? 4.84 -13.328 -8.164 1 98.44 157 HIS A CA 1
ATOM 1248 C C . HIS A 1 157 ? 4.453 -14.781 -7.895 1 98.44 157 HIS A C 1
ATOM 1250 O O . HIS A 1 157 ? 4.297 -15.18 -6.738 1 98.44 157 HIS A O 1
ATOM 1256 N N . CYS A 1 158 ? 4.273 -15.492 -8.984 1 97.88 158 CYS A N 1
ATOM 1257 C CA . CYS A 1 158 ? 3.836 -16.875 -8.852 1 97.88 158 CYS A CA 1
ATOM 1258 C C . CYS A 1 158 ? 4.391 -17.734 -9.977 1 97.88 158 CYS A C 1
ATOM 1260 O O . CYS A 1 158 ? 4.48 -17.281 -11.125 1 97.88 158 CYS A O 1
ATOM 1262 N N . CYS A 1 159 ? 4.777 -18.922 -9.641 1 97.75 159 CYS A N 1
ATOM 1263 C CA . CYS A 1 159 ? 5.199 -19.938 -10.609 1 97.75 159 CYS A CA 1
ATOM 1264 C C . CYS A 1 159 ? 4.227 -21.109 -10.633 1 97.75 159 CYS A C 1
ATOM 1266 O O . CYS A 1 159 ? 4.102 -21.844 -9.656 1 97.75 159 CYS A O 1
ATOM 1268 N N . ILE A 1 160 ? 3.588 -21.25 -11.711 1 97.06 160 ILE A N 1
ATOM 1269 C CA . ILE A 1 160 ? 2.729 -22.406 -11.906 1 97.06 160 ILE A CA 1
ATOM 1270 C C . ILE A 1 160 ? 3.555 -23.578 -12.445 1 97.06 160 ILE A C 1
ATOM 1272 O O . ILE A 1 160 ? 4.109 -23.5 -13.547 1 97.06 160 ILE A O 1
ATOM 1276 N N . TYR A 1 161 ? 3.602 -24.625 -11.656 1 97.38 161 TYR A N 1
ATOM 1277 C CA . TYR A 1 161 ? 4.395 -25.781 -12.062 1 97.38 161 TYR A CA 1
ATOM 1278 C C . TYR A 1 161 ? 3.508 -26.891 -12.633 1 97.38 161 TYR A C 1
ATOM 1280 O O . TYR A 1 161 ? 2.646 -27.422 -11.938 1 97.38 161 TYR A O 1
ATOM 1288 N N . PHE A 1 162 ? 3.797 -27.312 -13.875 1 96.75 162 PHE A N 1
ATOM 1289 C CA . PHE A 1 162 ? 2.988 -28.297 -14.586 1 96.75 162 PHE A CA 1
ATOM 1290 C C . PHE A 1 162 ? 3.514 -29.703 -14.344 1 96.75 162 PHE A C 1
ATOM 1292 O O . PHE A 1 162 ? 4.648 -30.016 -14.711 1 96.75 162 PHE A O 1
ATOM 1299 N N . ILE A 1 163 ? 2.664 -30.5 -13.727 1 96.56 163 ILE A N 1
ATOM 1300 C CA . ILE A 1 163 ? 2.959 -31.922 -13.5 1 96.56 163 ILE A CA 1
ATOM 1301 C C . ILE A 1 163 ? 2.25 -32.781 -14.555 1 96.56 163 ILE A C 1
ATOM 1303 O O . ILE A 1 163 ? 1.051 -32.594 -14.789 1 96.56 163 ILE A O 1
ATOM 1307 N N . PRO A 1 164 ? 3.037 -33.688 -15.227 1 94.81 164 PRO A N 1
ATOM 1308 C CA . PRO A 1 164 ? 2.371 -34.562 -16.172 1 94.81 164 PRO A CA 1
ATOM 1309 C C . PRO A 1 164 ? 1.364 -35.5 -15.508 1 94.81 164 PRO A C 1
ATOM 1311 O O . PRO A 1 164 ? 1.582 -35.938 -14.375 1 94.81 164 PRO A O 1
ATOM 1314 N N . PRO A 1 165 ? 0.31 -35.812 -16.188 1 95.44 165 PRO A N 1
ATOM 1315 C CA . PRO A 1 165 ? -0.732 -36.656 -15.617 1 95.44 165 PRO A CA 1
ATOM 1316 C C . PRO A 1 165 ? -0.386 -38.156 -15.695 1 95.44 165 PRO A C 1
ATOM 1318 O O . PRO A 1 165 ? -1.135 -38.938 -16.297 1 95.44 165 PRO A O 1
ATOM 1321 N N . THR A 1 166 ? 0.633 -38.531 -15.07 1 91.12 166 THR A N 1
ATOM 1322 C CA . THR A 1 166 ? 1.099 -39.938 -15.133 1 91.12 166 THR A CA 1
ATOM 1323 C C . THR A 1 166 ? 0.26 -40.812 -14.227 1 91.12 166 THR A C 1
ATOM 1325 O O . THR A 1 166 ? 0.211 -42.031 -14.422 1 91.12 166 THR A O 1
ATOM 1328 N N . GLY A 1 167 ? -0.35 -40.281 -13.25 1 86.81 167 GLY A N 1
ATOM 1329 C CA . GLY A 1 167 ? -1.17 -41.062 -12.32 1 86.81 167 GLY A CA 1
ATOM 1330 C C . GLY A 1 167 ? -0.356 -41.781 -11.281 1 86.81 167 GLY A C 1
ATOM 1331 O O . GLY A 1 167 ? -0.913 -42.5 -10.445 1 86.81 167 GLY A O 1
ATOM 1332 N N . HIS A 1 168 ? 0.896 -41.594 -11.305 1 88.44 168 HIS A N 1
ATOM 1333 C CA . HIS A 1 168 ? 1.754 -42.344 -10.391 1 88.44 168 HIS A CA 1
ATOM 1334 C C . HIS A 1 168 ? 2.52 -41.406 -9.469 1 88.44 168 HIS A C 1
ATOM 1336 O O . HIS A 1 168 ? 1.915 -40.625 -8.727 1 88.44 168 HIS A O 1
ATOM 1342 N N . CYS A 1 169 ? 3.75 -41.281 -9.586 1 88.12 169 CYS A N 1
ATOM 1343 C CA . CYS A 1 169 ? 4.559 -40.469 -8.695 1 88.12 169 CYS A CA 1
ATOM 1344 C C . CYS A 1 169 ? 5.215 -39.312 -9.461 1 88.12 169 CYS A C 1
ATOM 1346 O O . CYS A 1 169 ? 5.188 -39.312 -10.695 1 88.12 169 CYS A O 1
ATOM 1348 N N . LEU A 1 170 ? 5.609 -38.375 -8.656 1 93.56 170 LEU A N 1
ATOM 1349 C CA . LEU A 1 170 ? 6.398 -37.281 -9.242 1 93.56 170 LEU A CA 1
ATOM 1350 C C . LEU A 1 170 ? 7.723 -37.812 -9.781 1 93.56 170 LEU A C 1
ATOM 1352 O O . LEU A 1 170 ? 8.344 -38.688 -9.172 1 93.56 170 LEU A O 1
ATOM 1356 N N . ARG A 1 171 ? 8.117 -37.344 -10.883 1 90.81 171 ARG A N 1
ATOM 1357 C CA . ARG A 1 171 ? 9.453 -37.656 -11.375 1 90.81 171 ARG A CA 1
ATOM 1358 C C . ARG A 1 171 ? 10.523 -37 -10.523 1 90.81 171 ARG A C 1
ATOM 1360 O O . ARG A 1 171 ? 10.297 -35.906 -9.969 1 90.81 171 ARG A O 1
ATOM 1367 N N . PRO A 1 172 ? 11.664 -37.594 -10.422 1 89.81 172 PRO A N 1
ATOM 1368 C CA . PRO A 1 172 ? 12.766 -37 -9.672 1 89.81 172 PRO A CA 1
ATOM 1369 C C . PRO A 1 172 ? 13.086 -35.562 -10.141 1 89.81 172 PRO A C 1
ATOM 1371 O O . PRO A 1 172 ? 13.398 -34.688 -9.32 1 89.81 172 PRO A O 1
ATOM 1374 N N . LEU A 1 173 ? 12.922 -35.344 -11.352 1 89 173 LEU A N 1
ATOM 1375 C CA . LEU A 1 173 ? 13.188 -34.031 -11.906 1 89 173 LEU A CA 1
ATOM 1376 C C . LEU A 1 173 ? 12.195 -33 -11.375 1 89 173 LEU A C 1
ATOM 1378 O O . LEU A 1 173 ? 12.57 -31.859 -11.07 1 89 173 LEU A O 1
ATOM 1382 N N . ASP A 1 174 ? 10.984 -33.375 -11.289 1 92.25 174 ASP A N 1
ATOM 1383 C CA . ASP A 1 174 ? 9.953 -32.5 -10.758 1 92.25 174 ASP A CA 1
ATOM 1384 C C . ASP A 1 174 ? 10.227 -32.156 -9.297 1 92.25 174 ASP A C 1
ATOM 1386 O O . ASP A 1 174 ? 10.078 -31 -8.891 1 92.25 174 ASP A O 1
ATOM 1390 N N . VAL A 1 175 ? 10.641 -33.156 -8.594 1 94 175 VAL A N 1
ATOM 1391 C CA . VAL A 1 175 ? 10.938 -32.969 -7.18 1 94 175 VAL A CA 1
ATOM 1392 C C . VAL A 1 175 ? 12.102 -31.984 -7.02 1 94 175 VAL A C 1
ATOM 1394 O O . VAL A 1 175 ? 12.023 -31.031 -6.242 1 94 175 VAL A O 1
ATOM 1397 N N . GLU A 1 176 ? 13.125 -32.219 -7.758 1 91.94 176 GLU A N 1
ATOM 1398 C CA . GLU A 1 176 ? 14.305 -31.359 -7.684 1 91.94 176 GLU A CA 1
ATOM 1399 C C . GLU A 1 176 ? 13.977 -29.922 -8.086 1 91.94 176 GLU A C 1
ATOM 1401 O O . GLU A 1 176 ? 14.383 -28.969 -7.41 1 91.94 176 GLU A O 1
ATOM 1406 N N . PHE A 1 177 ? 13.219 -29.781 -9.102 1 92.19 177 PHE A N 1
ATOM 1407 C CA . PHE A 1 177 ? 12.828 -28.484 -9.609 1 92.19 177 PHE A CA 1
ATOM 1408 C C . PHE A 1 177 ? 12.031 -27.703 -8.562 1 92.19 177 PHE A C 1
ATOM 1410 O O . PHE A 1 177 ? 12.375 -26.578 -8.227 1 92.19 177 PHE A O 1
ATOM 1417 N N . MET A 1 178 ? 11.047 -28.312 -8.023 1 95.44 178 MET A N 1
ATOM 1418 C CA . MET A 1 178 ? 10.164 -27.625 -7.078 1 95.44 178 MET A CA 1
ATOM 1419 C C . MET A 1 178 ? 10.883 -27.375 -5.758 1 95.44 178 MET A C 1
ATOM 1421 O O . MET A 1 178 ? 10.625 -26.359 -5.098 1 95.44 178 MET A O 1
ATOM 1425 N N . ARG A 1 179 ? 11.781 -28.234 -5.418 1 95.25 179 ARG A N 1
ATOM 1426 C CA . ARG A 1 179 ? 12.555 -28.047 -4.199 1 95.25 179 ARG A CA 1
ATOM 1427 C C . ARG A 1 179 ? 13.406 -26.797 -4.281 1 95.25 179 ARG A C 1
ATOM 1429 O O . ARG A 1 179 ? 13.508 -26.031 -3.311 1 95.25 179 ARG A O 1
ATOM 1436 N N . ARG A 1 180 ? 13.953 -26.562 -5.367 1 93.44 180 ARG A N 1
ATOM 1437 C CA . ARG A 1 180 ? 14.812 -25.391 -5.574 1 93.44 180 ARG A CA 1
ATOM 1438 C C . ARG A 1 180 ? 13.977 -24.125 -5.734 1 93.44 180 ARG A C 1
ATOM 1440 O O . ARG A 1 180 ? 14.266 -23.094 -5.113 1 93.44 180 ARG A O 1
ATOM 1447 N N . LEU A 1 181 ? 12.938 -24.219 -6.512 1 94.75 181 LEU A N 1
ATOM 1448 C CA . LEU A 1 181 ? 12.156 -23.031 -6.855 1 94.75 181 LEU A CA 1
ATOM 1449 C C . LEU A 1 181 ? 11.305 -22.578 -5.672 1 94.75 181 LEU A C 1
ATOM 1451 O O . LEU A 1 181 ? 11.055 -21.391 -5.508 1 94.75 181 LEU A O 1
ATOM 1455 N N . SER A 1 182 ? 10.906 -23.531 -4.84 1 95.31 182 SER A N 1
ATOM 1456 C CA . SER A 1 182 ? 10.008 -23.203 -3.74 1 95.31 182 SER A CA 1
ATOM 1457 C C . SER A 1 182 ? 10.68 -22.266 -2.744 1 95.31 182 SER A C 1
ATOM 1459 O O . SER A 1 182 ? 10 -21.609 -1.949 1 95.31 182 SER A O 1
ATOM 1461 N N . LYS A 1 183 ? 11.953 -22.062 -2.824 1 94.88 183 LYS A N 1
ATOM 1462 C CA . LYS A 1 183 ? 12.703 -21.203 -1.909 1 94.88 183 LYS A CA 1
ATOM 1463 C C . LYS A 1 183 ? 12.719 -19.766 -2.396 1 94.88 183 LYS A C 1
ATOM 1465 O O . LYS A 1 183 ? 13.039 -18.844 -1.636 1 94.88 183 LYS A O 1
ATOM 1470 N N . VAL A 1 184 ? 12.336 -19.562 -3.666 1 97 184 VAL A N 1
ATOM 1471 C CA . VAL A 1 184 ? 12.586 -18.234 -4.188 1 97 184 VAL A CA 1
ATOM 1472 C C . VAL A 1 184 ? 11.297 -17.656 -4.785 1 97 184 VAL A C 1
ATOM 1474 O O . VAL A 1 184 ? 11.219 -16.469 -5.094 1 97 184 VAL A O 1
ATOM 1477 N N . VAL A 1 185 ? 10.328 -18.453 -4.984 1 98.25 185 VAL A N 1
ATOM 1478 C CA . VAL A 1 185 ? 9.086 -17.969 -5.59 1 98.25 185 VAL A CA 1
ATOM 1479 C C . VAL A 1 185 ? 7.906 -18.797 -5.078 1 98.25 185 VAL A C 1
ATOM 1481 O O . VAL A 1 185 ? 8.078 -19.938 -4.645 1 98.25 185 VAL A O 1
ATOM 1484 N N . ASN A 1 186 ? 6.688 -18.219 -5.059 1 98.31 186 ASN A N 1
ATOM 1485 C CA . ASN A 1 186 ? 5.469 -18.969 -4.781 1 98.31 186 ASN A CA 1
ATOM 1486 C C . ASN A 1 186 ? 5.195 -20.016 -5.863 1 98.31 186 ASN A C 1
ATOM 1488 O O . ASN A 1 186 ? 5.047 -19.672 -7.035 1 98.31 186 ASN A O 1
ATOM 1492 N N . ILE A 1 187 ? 5.086 -21.25 -5.477 1 98.12 187 ILE A N 1
ATOM 1493 C CA . ILE A 1 187 ? 4.828 -22.297 -6.453 1 98.12 187 ILE A CA 1
ATOM 1494 C C . ILE A 1 187 ? 3.398 -22.812 -6.301 1 98.12 187 ILE A C 1
ATOM 1496 O O . ILE A 1 187 ? 2.947 -23.094 -5.188 1 98.12 187 ILE A O 1
ATOM 1500 N N . VAL A 1 188 ? 2.73 -22.922 -7.363 1 97.75 188 VAL A N 1
ATOM 1501 C CA . VAL A 1 188 ? 1.425 -23.562 -7.426 1 97.75 188 VAL A CA 1
ATOM 1502 C C . VAL A 1 188 ? 1.471 -24.734 -8.414 1 97.75 188 VAL A C 1
ATOM 1504 O O . VAL A 1 188 ? 1.479 -24.516 -9.633 1 97.75 188 VAL A O 1
ATOM 1507 N N . PRO A 1 189 ? 1.494 -25.953 -7.906 1 97.81 189 PRO A N 1
ATOM 1508 C CA . PRO A 1 189 ? 1.515 -27.109 -8.805 1 97.81 189 PRO A CA 1
ATOM 1509 C C . PRO A 1 189 ? 0.149 -27.391 -9.422 1 97.81 189 PRO A C 1
ATOM 1511 O O . PRO A 1 189 ? -0.879 -27.234 -8.758 1 97.81 189 PRO A O 1
ATOM 1514 N N . VAL A 1 190 ? 0.203 -27.797 -10.664 1 97.5 190 VAL A N 1
ATOM 1515 C CA . VAL A 1 190 ? -1.01 -28.219 -11.359 1 97.5 190 VAL A CA 1
ATOM 1516 C C . VAL A 1 190 ? -0.761 -29.531 -12.094 1 97.5 190 VAL A C 1
ATOM 1518 O O . VAL A 1 190 ? 0.354 -29.797 -12.547 1 97.5 190 VAL A O 1
ATOM 1521 N N . ILE A 1 191 ? -1.789 -30.344 -12.109 1 97.44 191 ILE A N 1
ATOM 1522 C CA . ILE A 1 191 ? -1.785 -31.531 -12.977 1 97.44 191 ILE A CA 1
ATOM 1523 C C . ILE A 1 191 ? -2.324 -31.156 -14.352 1 97.44 191 ILE A C 1
ATOM 1525 O O . ILE A 1 191 ? -3.514 -30.875 -14.508 1 97.44 191 ILE A O 1
ATOM 1529 N N . ALA A 1 192 ? -1.389 -31.203 -15.273 1 95.31 192 ALA A N 1
ATOM 1530 C CA . ALA A 1 192 ? -1.772 -30.828 -16.625 1 95.31 192 ALA A CA 1
ATOM 1531 C C . ALA A 1 192 ? -2.57 -31.938 -17.297 1 95.31 192 ALA A C 1
ATOM 1533 O O . ALA A 1 192 ? -2.502 -33.094 -16.891 1 95.31 192 ALA A O 1
ATOM 1534 N N . LYS A 1 193 ? -3.307 -31.547 -18.344 1 93.38 193 LYS A N 1
ATOM 1535 C CA . LYS A 1 193 ? -4.066 -32.5 -19.172 1 93.38 193 LYS A CA 1
ATOM 1536 C C . LYS A 1 193 ? -4.836 -33.469 -18.297 1 93.38 193 LYS A C 1
ATOM 1538 O O . LYS A 1 193 ? -4.785 -34.688 -18.516 1 93.38 193 LYS A O 1
ATOM 1543 N N . ALA A 1 194 ? -5.523 -33 -17.312 1 94.12 194 ALA A N 1
ATOM 1544 C CA . ALA A 1 194 ? -6.18 -33.812 -16.281 1 94.12 194 ALA A CA 1
ATOM 1545 C C . ALA A 1 194 ? -7.328 -34.625 -16.875 1 94.12 194 ALA A C 1
ATOM 1547 O O . ALA A 1 194 ? -7.824 -35.531 -16.25 1 94.12 194 ALA A O 1
ATOM 1548 N N . ASP A 1 195 ? -7.703 -34.281 -18.047 1 91.12 195 ASP A N 1
ATOM 1549 C CA . ASP A 1 195 ? -8.781 -35 -18.703 1 91.12 195 ASP A CA 1
ATOM 1550 C C . ASP A 1 195 ? -8.344 -36.406 -19.094 1 91.12 195 ASP A C 1
ATOM 1552 O O . ASP A 1 195 ? -9.18 -37.25 -19.469 1 91.12 195 ASP A O 1
ATOM 1556 N N . THR A 1 196 ? -7.129 -36.719 -19.016 1 91.5 196 THR A N 1
ATOM 1557 C CA . THR A 1 196 ? -6.629 -38.031 -19.344 1 91.5 196 THR A CA 1
ATOM 1558 C C . THR A 1 196 ? -6.758 -38.969 -18.156 1 91.5 196 THR A C 1
ATOM 1560 O O . THR A 1 196 ? -6.531 -40.188 -18.281 1 91.5 196 THR A O 1
ATOM 1563 N N . LEU A 1 197 ? -7.109 -38.469 -17 1 93.44 197 LEU A N 1
ATOM 1564 C CA . LEU A 1 197 ? -7.238 -39.25 -15.773 1 93.44 197 LEU A CA 1
ATOM 1565 C C . LEU A 1 197 ? -8.711 -39.469 -15.43 1 93.44 197 LEU A C 1
ATOM 1567 O O . LEU A 1 197 ? -9.539 -38.562 -15.625 1 93.44 197 LEU A O 1
ATOM 1571 N N . THR A 1 198 ? -8.992 -40.656 -14.859 1 92.06 198 THR A N 1
ATOM 1572 C CA . THR A 1 198 ? -10.297 -40.875 -14.25 1 92.06 198 THR A CA 1
ATOM 1573 C C . THR A 1 198 ? -10.406 -40.094 -12.93 1 92.06 198 THR A C 1
ATOM 1575 O O . THR A 1 198 ? -9.398 -39.625 -12.398 1 92.06 198 THR A O 1
ATOM 1578 N N . LEU A 1 199 ? -11.586 -39.969 -12.469 1 91.31 199 LEU A N 1
ATOM 1579 C CA . LEU A 1 199 ? -11.789 -39.25 -11.219 1 91.31 199 LEU A CA 1
ATOM 1580 C C . LEU A 1 199 ? -11.031 -39.906 -10.07 1 91.31 199 LEU A C 1
ATOM 1582 O O . LEU A 1 199 ? -10.422 -39.25 -9.242 1 91.31 199 LEU A O 1
ATOM 1586 N N . GLU A 1 200 ? -11.047 -41.219 -10.086 1 94.06 200 GLU A N 1
ATOM 1587 C CA . GLU A 1 200 ? -10.359 -41.969 -9.047 1 94.06 200 GLU A CA 1
ATOM 1588 C C . GLU A 1 200 ? -8.844 -41.812 -9.164 1 94.06 200 GLU A C 1
ATOM 1590 O O . GLU A 1 200 ? -8.156 -41.625 -8.156 1 94.06 200 GLU A O 1
ATOM 1595 N N . GLU A 1 201 ? -8.406 -41.906 -10.391 1 95.06 201 GLU A N 1
ATOM 1596 C CA . GLU A 1 201 ? -6.98 -41.75 -10.641 1 95.06 201 GLU A CA 1
ATOM 1597 C C . GLU A 1 201 ? -6.516 -40.344 -10.25 1 95.06 201 GLU A C 1
ATOM 1599 O O . GLU A 1 201 ? -5.438 -40.188 -9.672 1 95.06 201 GLU A O 1
ATOM 1604 N N . ARG A 1 202 ? -7.301 -39.438 -10.578 1 95.56 202 ARG A N 1
ATOM 1605 C CA . ARG A 1 202 ? -6.992 -38.031 -10.266 1 95.56 202 ARG A CA 1
ATOM 1606 C C . ARG A 1 202 ? -6.871 -37.812 -8.758 1 95.56 202 ARG A C 1
ATOM 1608 O O . ARG A 1 202 ? -5.902 -37.25 -8.281 1 95.56 202 ARG A O 1
ATOM 1615 N N . ASP A 1 203 ? -7.848 -38.312 -8.023 1 95.06 203 ASP A N 1
ATOM 1616 C CA . ASP A 1 203 ? -7.852 -38.156 -6.57 1 95.06 203 ASP A CA 1
ATOM 1617 C C . ASP A 1 203 ? -6.645 -38.844 -5.938 1 95.06 203 ASP A C 1
ATOM 1619 O O . ASP A 1 203 ? -5.992 -38.281 -5.055 1 95.06 203 ASP A O 1
ATOM 1623 N N . TYR A 1 204 ? -6.449 -40.031 -6.461 1 96.44 204 TYR A N 1
ATOM 1624 C CA . TYR A 1 204 ? -5.301 -40.781 -5.969 1 96.44 204 TYR A CA 1
ATOM 1625 C C . TYR A 1 204 ? -3.998 -40.062 -6.281 1 96.44 204 TYR A C 1
ATOM 1627 O O . TYR A 1 204 ? -3.115 -39.938 -5.426 1 96.44 204 TYR A O 1
ATOM 1635 N N . PHE A 1 205 ? -3.896 -39.562 -7.469 1 97.12 205 PHE A N 1
ATOM 1636 C CA . PHE A 1 205 ? -2.686 -38.875 -7.906 1 97.12 205 PHE A CA 1
ATOM 1637 C C . PHE A 1 205 ? -2.459 -37.625 -7.098 1 97.12 205 PHE A C 1
ATOM 1639 O O . PHE A 1 205 ? -1.335 -37.344 -6.676 1 97.12 205 PHE A O 1
ATOM 1646 N N . LYS A 1 206 ? -3.447 -36.812 -6.84 1 97.25 206 LYS A N 1
ATOM 1647 C CA . LYS A 1 206 ? -3.346 -35.625 -6.02 1 97.25 206 LYS A CA 1
ATOM 1648 C C . LYS A 1 206 ? -2.83 -35.938 -4.621 1 97.25 206 LYS A C 1
ATOM 1650 O O . LYS A 1 206 ? -1.943 -35.25 -4.105 1 97.25 206 LYS A O 1
ATOM 1655 N N . GLN A 1 207 ? -3.398 -36.969 -4.047 1 96.56 207 GLN A N 1
ATOM 1656 C CA . GLN A 1 207 ? -2.973 -37.406 -2.715 1 96.56 207 GLN A CA 1
ATOM 1657 C C . GLN A 1 207 ? -1.505 -37.812 -2.715 1 96.56 207 GLN A C 1
ATOM 1659 O O . GLN A 1 207 ? -0.75 -37.469 -1.812 1 96.56 207 GLN A O 1
ATOM 1664 N N . THR A 1 208 ? -1.164 -38.562 -3.711 1 97 208 THR A N 1
ATOM 1665 C CA . THR A 1 208 ? 0.209 -39.031 -3.834 1 97 208 THR A CA 1
ATOM 1666 C C . THR A 1 208 ? 1.178 -37.875 -3.973 1 97 208 THR A C 1
ATOM 1668 O O . THR A 1 208 ? 2.232 -37.844 -3.334 1 97 208 THR A O 1
ATOM 1671 N N . ILE A 1 209 ? 0.828 -36.906 -4.781 1 97.31 209 ILE A N 1
ATOM 1672 C CA . ILE A 1 209 ? 1.669 -35.719 -4.988 1 97.31 209 ILE A CA 1
ATOM 1673 C C . ILE A 1 209 ? 1.834 -34.969 -3.674 1 97.31 209 ILE A C 1
ATOM 1675 O O . ILE A 1 209 ? 2.941 -34.562 -3.318 1 97.31 209 ILE A O 1
ATOM 1679 N N . ARG A 1 210 ? 0.774 -34.781 -2.9 1 96.62 210 ARG A N 1
ATOM 1680 C CA . ARG A 1 210 ? 0.835 -34.094 -1.623 1 96.62 210 ARG A CA 1
ATOM 1681 C C . ARG A 1 210 ? 1.775 -34.781 -0.652 1 96.62 210 ARG A C 1
ATOM 1683 O O . ARG A 1 210 ? 2.574 -34.156 0.029 1 96.62 210 ARG A O 1
ATOM 1690 N N . GLU A 1 211 ? 1.681 -36.062 -0.674 1 96.12 211 GLU A N 1
ATOM 1691 C CA . GLU A 1 211 ? 2.545 -36.875 0.198 1 96.12 211 GLU A CA 1
ATOM 1692 C C . GLU A 1 211 ? 4.008 -36.719 -0.212 1 96.12 211 GLU A C 1
ATOM 1694 O O . GLU A 1 211 ? 4.891 -36.594 0.642 1 96.12 211 GLU A O 1
ATOM 1699 N N . GLU A 1 212 ? 4.211 -36.719 -1.454 1 96.25 212 GLU A N 1
ATOM 1700 C CA . GLU A 1 212 ? 5.574 -36.594 -1.965 1 96.25 212 GLU A CA 1
ATOM 1701 C C . GLU A 1 212 ? 6.156 -35.219 -1.69 1 96.25 212 GLU A C 1
ATOM 1703 O O . GLU A 1 212 ? 7.34 -35.094 -1.385 1 96.25 212 GLU A O 1
ATOM 1708 N N . LEU A 1 213 ? 5.316 -34.25 -1.856 1 96.56 213 LEU A N 1
ATOM 1709 C CA . LEU A 1 213 ? 5.762 -32.906 -1.523 1 96.56 213 LEU A CA 1
ATOM 1710 C C . LEU A 1 213 ? 6.18 -32.812 -0.059 1 96.56 213 LEU A C 1
ATOM 1712 O O . LEU A 1 213 ? 7.25 -32.281 0.256 1 96.56 213 LEU A O 1
ATOM 1716 N N . ARG A 1 214 ? 5.418 -33.375 0.801 1 95.31 214 ARG A N 1
ATOM 1717 C CA . ARG A 1 214 ? 5.711 -33.375 2.23 1 95.31 214 ARG A CA 1
ATOM 1718 C C . ARG A 1 214 ? 6.98 -34.156 2.527 1 95.31 214 ARG A C 1
ATOM 1720 O O . ARG A 1 214 ? 7.844 -33.688 3.279 1 95.31 214 ARG A O 1
ATOM 1727 N N . ALA A 1 215 ? 7.117 -35.281 1.954 1 96 215 ALA A N 1
ATOM 1728 C CA . ALA A 1 215 ? 8.25 -36.156 2.188 1 96 215 ALA A CA 1
ATOM 1729 C C . ALA A 1 215 ? 9.555 -35.531 1.723 1 96 215 ALA A C 1
ATOM 1731 O O . ALA A 1 215 ? 10.617 -35.781 2.293 1 96 215 ALA A O 1
ATOM 1732 N N . ASN A 1 216 ? 9.422 -34.719 0.726 1 95.75 216 ASN A N 1
ATOM 1733 C CA . ASN A 1 216 ? 10.625 -34.125 0.165 1 95.75 216 ASN A CA 1
ATOM 1734 C C . ASN A 1 216 ? 10.836 -32.688 0.696 1 95.75 216 ASN A C 1
ATOM 1736 O O . ASN A 1 216 ? 11.711 -31.984 0.219 1 95.75 216 ASN A O 1
ATOM 1740 N N . GLY A 1 217 ? 10 -32.25 1.596 1 94.62 217 GLY A N 1
ATOM 1741 C CA . GLY A 1 217 ? 10.141 -30.938 2.223 1 94.62 217 GLY A CA 1
ATOM 1742 C C . GLY A 1 217 ? 9.875 -29.797 1.271 1 94.62 217 GLY A C 1
ATOM 1743 O O . GLY A 1 217 ? 10.547 -28.75 1.341 1 94.62 217 GLY A O 1
ATOM 1744 N N . ILE A 1 218 ? 9 -29.984 0.307 1 96.06 218 ILE A N 1
ATOM 1745 C CA . ILE A 1 218 ? 8.664 -28.938 -0.662 1 96.06 218 ILE A CA 1
ATOM 1746 C C . ILE A 1 218 ? 7.414 -28.188 -0.201 1 96.06 218 ILE A C 1
ATOM 1748 O O . ILE A 1 218 ? 6.336 -28.781 -0.095 1 96.06 218 ILE A O 1
ATOM 1752 N N . ASP A 1 219 ? 7.609 -26.906 0.091 1 92.88 219 ASP A N 1
ATOM 1753 C CA . ASP A 1 219 ? 6.484 -26.078 0.519 1 92.88 219 ASP A CA 1
ATOM 1754 C C . ASP A 1 219 ? 5.906 -25.297 -0.652 1 92.88 219 ASP A C 1
ATOM 1756 O O . ASP A 1 219 ? 6.559 -24.375 -1.17 1 92.88 219 ASP A O 1
ATOM 1760 N N . VAL A 1 220 ? 4.719 -25.625 -0.99 1 96.38 220 VAL A N 1
ATOM 1761 C CA . VAL A 1 220 ? 4.066 -24.906 -2.082 1 96.38 220 VAL A CA 1
ATOM 1762 C C . VAL A 1 220 ? 3.082 -23.891 -1.519 1 96.38 220 VAL A C 1
ATOM 1764 O O . VAL A 1 220 ? 2.758 -23.922 -0.329 1 96.38 220 VAL A O 1
ATOM 1767 N N . TYR A 1 221 ? 2.699 -22.969 -2.301 1 97.62 221 TYR A N 1
ATOM 1768 C CA . TYR A 1 221 ? 1.746 -21.938 -1.893 1 97.62 221 TYR A CA 1
ATOM 1769 C C . TYR A 1 221 ? 0.363 -22.531 -1.668 1 97.62 221 TYR A C 1
ATOM 1771 O O . TYR A 1 221 ? -0.106 -23.344 -2.471 1 97.62 221 TYR A O 1
ATOM 1779 N N . PRO A 1 222 ? -0.232 -22.156 -0.678 1 97.06 222 PRO A N 1
ATOM 1780 C CA . PRO A 1 222 ? 0.127 -21.25 0.415 1 97.06 222 PRO A CA 1
ATOM 1781 C C . PRO A 1 222 ? 0.837 -21.969 1.563 1 97.06 222 PRO A C 1
ATOM 1783 O O . PRO A 1 222 ? 0.321 -22.953 2.098 1 97.06 222 PRO A O 1
ATOM 1786 N N . GLN A 1 223 ? 1.906 -21.422 1.932 1 94.88 223 GLN A N 1
ATOM 1787 C CA . GLN A 1 223 ? 2.684 -22.031 3.01 1 94.88 223 GLN A CA 1
ATOM 1788 C C . GLN A 1 223 ? 2.088 -21.688 4.375 1 94.88 223 GLN A C 1
ATOM 1790 O O . GLN A 1 223 ? 1.725 -20.547 4.629 1 94.88 223 GLN A O 1
ATOM 1795 N N . LYS A 1 224 ? 2.084 -22.672 5.195 1 92.31 224 LYS A N 1
ATOM 1796 C CA . LYS A 1 224 ? 1.523 -22.484 6.531 1 92.31 224 LYS A CA 1
ATOM 1797 C C . LYS A 1 224 ? 2.303 -21.422 7.309 1 92.31 224 LYS A C 1
ATOM 1799 O O . LYS A 1 224 ? 1.716 -20.625 8.047 1 92.31 224 LYS A O 1
ATOM 1804 N N . GLU A 1 225 ? 3.518 -21.359 7.055 1 91.62 225 GLU A N 1
ATOM 1805 C CA . GLU A 1 225 ? 4.41 -20.438 7.762 1 91.62 225 GLU A CA 1
ATOM 1806 C C . GLU A 1 225 ? 4.102 -18.984 7.418 1 91.62 225 GLU A C 1
ATOM 1808 O O . GLU A 1 225 ? 4.488 -18.078 8.148 1 91.62 225 GLU A O 1
ATOM 1813 N N . PHE A 1 226 ? 3.35 -18.812 6.336 1 91.06 226 PHE A N 1
ATOM 1814 C CA . PHE A 1 226 ? 3.135 -17.438 5.875 1 91.06 226 PHE A CA 1
ATOM 1815 C C . PHE A 1 226 ? 1.717 -16.984 6.195 1 91.06 226 PHE A C 1
ATOM 1817 O O . PHE A 1 226 ? 1.313 -15.875 5.805 1 91.06 226 PHE A O 1
ATOM 1824 N N . ASP A 1 227 ? 1.032 -17.781 6.914 1 91.94 227 ASP A N 1
ATOM 1825 C CA . ASP A 1 227 ? -0.303 -17.375 7.336 1 91.94 227 ASP A CA 1
ATOM 1826 C C . ASP A 1 227 ? -0.234 -16.188 8.289 1 91.94 227 ASP A C 1
ATOM 1828 O O . ASP A 1 227 ? 0.554 -16.188 9.234 1 91.94 227 ASP A O 1
ATOM 1832 N N . GLU A 1 228 ? -1.052 -15.203 8.055 1 87.44 228 GLU A N 1
ATOM 1833 C CA . GLU A 1 228 ? -0.997 -13.969 8.828 1 87.44 228 GLU A CA 1
ATOM 1834 C C . GLU A 1 228 ? -1.771 -14.094 10.133 1 87.44 228 GLU A C 1
ATOM 1836 O O . GLU A 1 228 ? -1.324 -13.617 11.18 1 87.44 228 GLU A O 1
ATOM 1841 N N . ASP A 1 229 ? -3.025 -14.656 10.086 1 89.5 229 ASP A N 1
ATOM 1842 C CA . ASP A 1 229 ? -3.869 -14.836 11.266 1 89.5 229 ASP A CA 1
ATOM 1843 C C . ASP A 1 229 ? -4.754 -16.062 11.117 1 89.5 229 ASP A C 1
ATOM 1845 O O . ASP A 1 229 ? -4.605 -16.844 10.172 1 89.5 229 ASP A O 1
ATOM 1849 N N . ALA A 1 230 ? -5.621 -16.234 12.047 1 90.31 230 ALA A N 1
ATOM 1850 C CA . ALA A 1 230 ? -6.449 -17.438 12.109 1 90.31 230 ALA A CA 1
ATOM 1851 C C . ALA A 1 230 ? -7.43 -17.484 10.938 1 90.31 230 ALA A C 1
ATOM 1853 O O . ALA A 1 230 ? -7.699 -18.562 10.391 1 90.31 230 ALA A O 1
ATOM 1854 N N . GLU A 1 231 ? -7.879 -16.344 10.555 1 87.94 231 GLU A N 1
ATOM 1855 C CA . GLU A 1 231 ? -8.812 -16.297 9.43 1 87.94 231 GLU A CA 1
ATOM 1856 C C . GLU A 1 231 ? -8.133 -16.703 8.125 1 87.94 231 GLU A C 1
ATOM 1858 O O . GLU A 1 231 ? -8.68 -17.469 7.344 1 87.94 231 GLU A O 1
ATOM 1863 N N . ASP A 1 232 ? -6.965 -16.219 7.992 1 88.31 232 ASP A N 1
ATOM 1864 C CA . ASP A 1 232 ? -6.164 -16.562 6.824 1 88.31 232 ASP A CA 1
ATOM 1865 C C . ASP A 1 232 ? -5.871 -18.062 6.797 1 88.31 232 ASP A C 1
ATOM 1867 O O . ASP A 1 232 ? -5.91 -18.688 5.734 1 88.31 232 ASP A O 1
ATOM 1871 N N . ARG A 1 233 ? -5.582 -18.578 7.91 1 92.81 233 ARG A N 1
ATOM 1872 C CA . ARG A 1 233 ? -5.262 -20 8.016 1 92.81 233 ARG A CA 1
ATOM 1873 C C . ARG A 1 233 ? -6.441 -20.859 7.586 1 92.81 233 ARG A C 1
ATOM 1875 O O . ARG A 1 233 ? -6.262 -21.844 6.867 1 92.81 233 ARG A O 1
ATOM 1882 N N . LEU A 1 234 ? -7.602 -20.484 7.992 1 93.19 234 LEU A N 1
ATOM 1883 C CA . LEU A 1 234 ? -8.805 -21.234 7.641 1 93.19 234 LEU A CA 1
ATOM 1884 C C . LEU A 1 234 ? -9.031 -21.219 6.133 1 93.19 234 LEU A C 1
ATOM 1886 O O . LEU A 1 234 ? -9.305 -22.266 5.531 1 93.19 234 LEU A O 1
ATOM 1890 N N . ILE A 1 235 ? -8.836 -20.109 5.562 1 90.62 235 ILE A N 1
ATOM 1891 C CA . ILE A 1 235 ? -9.039 -19.953 4.125 1 90.62 235 ILE A CA 1
ATOM 1892 C C . ILE A 1 235 ? -7.957 -20.719 3.367 1 90.62 235 ILE A C 1
ATOM 1894 O O . ILE A 1 235 ? -8.25 -21.438 2.404 1 90.62 235 ILE A O 1
ATOM 1898 N N . ASN A 1 236 ? -6.754 -20.594 3.832 1 94.69 236 ASN A N 1
ATOM 1899 C CA . ASN A 1 236 ? -5.621 -21.234 3.166 1 94.69 236 ASN A CA 1
ATOM 1900 C C . ASN A 1 236 ? -5.672 -22.75 3.295 1 94.69 236 ASN A C 1
ATOM 1902 O O . ASN A 1 236 ? -5.238 -23.469 2.393 1 94.69 236 ASN A O 1
ATOM 1906 N N . ASP A 1 237 ? -6.207 -23.25 4.359 1 95.06 237 ASP A N 1
ATOM 1907 C CA . ASP A 1 237 ? -6.312 -24.688 4.559 1 95.06 237 ASP A CA 1
ATOM 1908 C C . ASP A 1 237 ? -7.211 -25.328 3.504 1 95.06 237 ASP A C 1
ATOM 1910 O O . ASP A 1 237 ? -6.938 -26.438 3.031 1 95.06 237 ASP A O 1
ATOM 1914 N N . LYS A 1 238 ? -8.195 -24.656 3.139 1 94.12 238 LYS A N 1
ATOM 1915 C CA . LYS A 1 238 ? -9.078 -25.156 2.086 1 94.12 238 LYS A CA 1
ATOM 1916 C C . LYS A 1 238 ? -8.336 -25.25 0.754 1 94.12 238 LYS A C 1
ATOM 1918 O O . LYS A 1 238 ? -8.539 -26.188 -0.008 1 94.12 238 LYS A O 1
ATOM 1923 N N . ILE A 1 239 ? -7.547 -24.312 0.524 1 94.62 239 ILE A N 1
ATOM 1924 C CA . ILE A 1 239 ? -6.773 -24.297 -0.711 1 94.62 239 ILE A CA 1
ATOM 1925 C C . ILE A 1 239 ? -5.734 -25.406 -0.683 1 94.62 239 ILE A C 1
ATOM 1927 O O . ILE A 1 239 ? -5.539 -26.109 -1.681 1 94.62 239 ILE A O 1
ATOM 1931 N N . ARG A 1 240 ? -5.121 -25.609 0.475 1 94.75 240 ARG A N 1
ATOM 1932 C CA . ARG A 1 240 ? -4.102 -26.641 0.635 1 94.75 240 ARG A CA 1
ATOM 1933 C C . ARG A 1 240 ? -4.68 -28.031 0.39 1 94.75 240 ARG A C 1
ATOM 1935 O O . ARG A 1 240 ? -3.982 -28.922 -0.096 1 94.75 240 ARG A O 1
ATOM 1942 N N . GLU A 1 241 ? -5.961 -28.125 0.566 1 93.25 241 GLU A N 1
ATOM 1943 C CA . GLU A 1 241 ? -6.629 -29.406 0.346 1 93.25 241 GLU A CA 1
ATOM 1944 C C . GLU A 1 241 ? -6.922 -29.625 -1.135 1 93.25 241 GLU A C 1
ATOM 1946 O O . GLU A 1 241 ? -7.137 -30.75 -1.567 1 93.25 241 GLU A O 1
ATOM 1951 N N . MET A 1 242 ? -6.852 -28.609 -1.82 1 94.38 242 MET A N 1
ATOM 1952 C CA . MET A 1 242 ? -7.219 -28.703 -3.23 1 94.38 242 MET A CA 1
ATOM 1953 C C . MET A 1 242 ? -5.977 -28.844 -4.105 1 94.38 242 MET A C 1
ATOM 1955 O O . MET A 1 242 ? -6.055 -29.391 -5.211 1 94.38 242 MET A O 1
ATOM 1959 N N . ILE A 1 243 ? -4.855 -28.5 -3.672 1 95.69 243 ILE A N 1
ATOM 1960 C CA . ILE A 1 243 ? -3.619 -28.516 -4.445 1 95.69 243 ILE A CA 1
ATOM 1961 C C . ILE A 1 243 ? -3.045 -29.922 -4.477 1 95.69 243 ILE A C 1
ATOM 1963 O O . ILE A 1 243 ? -3.068 -30.641 -3.465 1 95.69 243 ILE A O 1
ATOM 1967 N N . PRO A 1 244 ? -2.502 -30.328 -5.562 1 97.88 244 PRO A N 1
ATOM 1968 C CA . PRO A 1 244 ? -2.404 -29.625 -6.852 1 97.88 244 PRO A CA 1
ATOM 1969 C C . PRO A 1 244 ? -3.738 -29.578 -7.594 1 97.88 244 PRO A C 1
ATOM 1971 O O . PRO A 1 244 ? -4.566 -30.484 -7.441 1 97.88 244 PRO A O 1
ATOM 1974 N N . PHE A 1 245 ? -3.902 -28.5 -8.406 1 97.62 245 PHE A N 1
ATOM 1975 C CA . PHE A 1 245 ? -5.113 -28.359 -9.203 1 97.62 245 PHE A CA 1
ATOM 1976 C C . PHE A 1 245 ? -5.023 -29.219 -10.469 1 97.62 245 PHE A C 1
ATOM 1978 O O . PHE A 1 245 ? -4.012 -29.188 -11.172 1 97.62 245 PHE A O 1
ATOM 1985 N N . ALA A 1 246 ? -6.062 -29.969 -10.703 1 97.38 246 ALA A N 1
ATOM 1986 C CA . ALA A 1 246 ? -6.18 -30.703 -11.953 1 97.38 246 ALA A CA 1
ATOM 1987 C C . ALA A 1 246 ? -6.844 -29.844 -13.031 1 97.38 246 ALA A C 1
ATOM 1989 O O . ALA A 1 246 ? -8.047 -29.578 -12.969 1 97.38 246 ALA A O 1
ATOM 1990 N N . VAL A 1 247 ? -6.023 -29.5 -14.055 1 95.69 247 VAL A N 1
ATOM 1991 C CA . VAL A 1 247 ? -6.539 -28.484 -14.961 1 95.69 247 VAL A CA 1
ATOM 1992 C C . VAL A 1 247 ? -6.5 -29.016 -16.391 1 95.69 247 VAL A C 1
ATOM 1994 O O . VAL A 1 247 ? -5.777 -29.969 -16.688 1 95.69 247 VAL A O 1
ATOM 1997 N N . VAL A 1 248 ? -7.336 -28.422 -17.188 1 92.81 248 VAL A N 1
ATOM 1998 C CA . VAL A 1 248 ? -7.375 -28.625 -18.641 1 92.81 248 VAL A CA 1
ATOM 1999 C C . VAL A 1 248 ? -7.352 -27.281 -19.344 1 92.81 248 VAL A C 1
ATOM 2001 O O . VAL A 1 248 ? -8.078 -26.359 -18.969 1 92.81 248 VAL A O 1
ATOM 2004 N N . GLY A 1 249 ? -6.41 -27.156 -20.281 1 87.69 249 GLY A N 1
ATOM 2005 C CA . GLY A 1 249 ? -6.359 -25.938 -21.078 1 87.69 249 GLY A CA 1
ATOM 2006 C C . GLY A 1 249 ? -6.965 -26.125 -22.469 1 87.69 249 GLY A C 1
ATOM 2007 O O . GLY A 1 249 ? -6.945 -27.219 -23.016 1 87.69 249 GLY A O 1
ATOM 2008 N N . SER A 1 250 ? -7.562 -25.047 -22.906 1 86.62 250 SER A N 1
ATOM 2009 C CA . SER A 1 250 ? -8.07 -25.062 -24.266 1 86.62 250 SER A CA 1
ATOM 2010 C C . SER A 1 250 ? -8.125 -23.656 -24.859 1 86.62 250 SER A C 1
ATOM 2012 O O . SER A 1 250 ? -8.398 -22.688 -24.141 1 86.62 250 SER A O 1
ATOM 2014 N N . ASP A 1 251 ? -7.855 -23.609 -26.125 1 78.12 251 ASP A N 1
ATOM 2015 C CA . ASP A 1 251 ? -8.016 -22.344 -26.844 1 78.12 251 ASP A CA 1
ATOM 2016 C C . ASP A 1 251 ? -9.234 -22.391 -27.766 1 78.12 251 ASP A C 1
ATOM 2018 O O . ASP A 1 251 ? -9.492 -21.453 -28.5 1 78.12 251 ASP A O 1
ATOM 2022 N N . GLN A 1 252 ? -9.977 -23.438 -27.641 1 82.88 252 GLN A N 1
ATOM 2023 C CA . GLN A 1 252 ? -11.109 -23.609 -28.547 1 82.88 252 GLN A CA 1
ATOM 2024 C C . GLN A 1 252 ? -12.422 -23.219 -27.875 1 82.88 252 GLN A C 1
ATOM 2026 O O . GLN A 1 252 ? -12.68 -23.594 -26.734 1 82.88 252 GLN A O 1
ATOM 2031 N N . GLU A 1 253 ? -13.141 -22.438 -28.672 1 83.62 253 GLU A N 1
ATOM 2032 C CA . GLU A 1 253 ? -14.445 -21.984 -28.172 1 83.62 253 GLU A CA 1
ATOM 2033 C C . GLU A 1 253 ? -15.578 -22.797 -28.781 1 83.62 253 GLU A C 1
ATOM 2035 O O . GLU A 1 253 ? -15.547 -23.125 -29.969 1 83.62 253 GLU A O 1
ATOM 2040 N N . TYR A 1 254 ? -16.5 -23.172 -27.953 1 83.56 254 TYR A N 1
ATOM 2041 C CA . TYR A 1 254 ? -17.672 -23.906 -28.391 1 83.56 254 TYR A CA 1
ATOM 2042 C C . TYR A 1 254 ? -18.953 -23.25 -27.859 1 83.56 254 TYR A C 1
ATOM 2044 O O . TYR A 1 254 ? -18.906 -22.5 -26.891 1 83.56 254 TYR A O 1
ATOM 2052 N N . GLN A 1 255 ? -19.953 -23.406 -28.656 1 81.81 255 GLN A N 1
ATOM 2053 C CA . GLN A 1 255 ? -21.281 -22.984 -28.203 1 81.81 255 GLN A CA 1
ATOM 2054 C C . GLN A 1 255 ? -22.047 -24.141 -27.578 1 81.81 255 GLN A C 1
ATOM 2056 O O . GLN A 1 255 ? -22.266 -25.172 -28.234 1 81.81 255 GLN A O 1
ATOM 2061 N N . VAL A 1 256 ? -22.297 -24.047 -26.344 1 77.94 256 VAL A N 1
ATOM 2062 C CA . VAL A 1 256 ? -23.094 -25.062 -25.656 1 77.94 256 VAL A CA 1
ATOM 2063 C C . VAL A 1 256 ? -24.297 -24.406 -25 1 77.94 256 VAL A C 1
ATOM 2065 O O . VAL A 1 256 ? -24.156 -23.531 -24.141 1 77.94 256 VAL A O 1
ATOM 2068 N N . ASN A 1 257 ? -25.5 -24.891 -25.406 1 79.56 257 ASN A N 1
ATOM 2069 C CA . ASN A 1 257 ? -26.75 -24.359 -24.875 1 79.56 257 ASN A CA 1
ATOM 2070 C C . ASN A 1 257 ? -26.797 -22.828 -24.938 1 79.56 257 ASN A C 1
ATOM 2072 O O . ASN A 1 257 ? -27.156 -22.172 -23.969 1 79.56 257 ASN A O 1
ATOM 2076 N N . GLY A 1 258 ? -26.203 -22.188 -25.938 1 78.44 258 GLY A N 1
ATOM 2077 C CA . GLY A 1 258 ? -26.281 -20.75 -26.172 1 78.44 258 GLY A CA 1
ATOM 2078 C C . GLY A 1 258 ? -25.172 -19.969 -25.469 1 78.44 258 GLY A C 1
ATOM 2079 O O . GLY A 1 258 ? -25.109 -18.75 -25.562 1 78.44 258 GLY A O 1
ATOM 2080 N N . LYS A 1 259 ? -24.422 -20.734 -24.766 1 77.81 259 LYS A N 1
ATOM 2081 C CA . LYS A 1 259 ? -23.328 -20.062 -24.078 1 77.81 259 LYS A CA 1
ATOM 2082 C C . LYS A 1 259 ? -21.984 -20.422 -24.703 1 77.81 259 LYS A C 1
ATOM 2084 O O . LYS A 1 259 ? -21.766 -21.578 -25.062 1 77.81 259 LYS A O 1
ATOM 2089 N N . ARG A 1 260 ? -21.234 -19.391 -24.922 1 80.12 260 ARG A N 1
ATOM 2090 C CA . ARG A 1 260 ? -19.875 -19.609 -25.422 1 80.12 260 ARG A CA 1
ATOM 2091 C C . ARG A 1 260 ? -18.969 -20.125 -24.297 1 80.12 260 ARG A C 1
ATOM 2093 O O . ARG A 1 260 ? -18.922 -19.531 -23.219 1 80.12 260 ARG A O 1
ATOM 2100 N N . ILE A 1 261 ? -18.375 -21.297 -24.594 1 82.69 261 ILE A N 1
ATOM 2101 C CA . ILE A 1 261 ? -17.516 -21.875 -23.562 1 82.69 261 ILE A CA 1
ATOM 2102 C C . ILE A 1 261 ? -16.172 -22.281 -24.172 1 82.69 261 ILE A C 1
ATOM 2104 O O . ILE A 1 261 ? -16.078 -22.531 -25.375 1 82.69 261 ILE A O 1
ATOM 2108 N N . LEU A 1 262 ? -15.125 -22.219 -23.406 1 84.5 262 LEU A N 1
ATOM 2109 C CA . LEU A 1 262 ? -13.836 -22.812 -23.766 1 84.5 262 LEU A CA 1
ATOM 2110 C C . LEU A 1 262 ? -13.789 -24.297 -23.391 1 84.5 262 LEU A C 1
ATOM 2112 O O . LEU A 1 262 ? -14.211 -24.672 -22.281 1 84.5 262 LEU A O 1
ATOM 2116 N N . GLY A 1 263 ? -13.414 -25.094 -24.391 1 88.12 263 GLY A N 1
ATOM 2117 C CA . GLY A 1 263 ? -13.414 -26.516 -24.062 1 88.12 263 GLY A CA 1
ATOM 2118 C C . GLY A 1 263 ? -12.664 -27.359 -25.078 1 88.12 263 GLY A C 1
ATOM 2119 O O . GLY A 1 263 ? -12.008 -26.828 -25.969 1 88.12 263 GLY A O 1
ATOM 2120 N N . ARG A 1 264 ? -12.555 -28.609 -24.688 1 87.94 264 ARG A N 1
ATOM 2121 C CA . ARG A 1 264 ? -11.992 -29.625 -25.562 1 87.94 264 ARG A CA 1
ATOM 2122 C C . ARG A 1 264 ? -13.039 -30.672 -25.922 1 87.94 264 ARG A C 1
ATOM 2124 O O . ARG A 1 264 ? -13.703 -31.234 -25.047 1 87.94 264 ARG A O 1
ATOM 2131 N N . LYS A 1 265 ? -13.172 -30.844 -27.188 1 88.19 265 LYS A N 1
ATOM 2132 C CA . LYS A 1 265 ? -14.125 -31.844 -27.656 1 88.19 265 LYS A CA 1
ATOM 2133 C C . LYS A 1 265 ? -13.492 -33.25 -27.703 1 88.19 265 LYS A C 1
ATOM 2135 O O . LYS A 1 265 ? -12.391 -33.406 -28.219 1 88.19 265 LYS A O 1
ATOM 2140 N N . THR A 1 266 ? -14.195 -34.156 -26.984 1 85.5 266 THR A N 1
ATOM 2141 C CA . THR A 1 266 ? -13.781 -35.562 -27.016 1 85.5 266 THR A CA 1
ATOM 2142 C C . THR A 1 266 ? -14.891 -36.438 -27.594 1 85.5 266 THR A C 1
ATOM 2144 O O . THR A 1 266 ? -15.984 -35.969 -27.891 1 85.5 266 THR A O 1
ATOM 2147 N N . LYS A 1 267 ? -14.586 -37.688 -27.891 1 85.81 267 LYS A N 1
ATOM 2148 C CA . LYS A 1 267 ? -15.57 -38.656 -28.406 1 85.81 267 LYS A CA 1
ATOM 2149 C C . LYS A 1 267 ? -16.734 -38.781 -27.438 1 85.81 267 LYS A C 1
ATOM 2151 O O . LYS A 1 267 ? -17.859 -39.094 -27.859 1 85.81 267 LYS A O 1
ATOM 2156 N N . TRP A 1 268 ? -16.516 -38.469 -26.172 1 85.38 268 TRP A N 1
ATOM 2157 C CA . TRP A 1 268 ? -17.484 -38.719 -25.109 1 85.38 268 TRP A CA 1
ATOM 2158 C C . TRP A 1 268 ? -18.203 -37.438 -24.703 1 85.38 268 TRP A C 1
ATOM 2160 O O . TRP A 1 268 ? -19.125 -37.469 -23.875 1 85.38 268 TRP A O 1
ATOM 2170 N N . GLY A 1 269 ? -17.734 -36.344 -25.25 1 85.94 269 GLY A N 1
ATOM 2171 C CA . GLY A 1 269 ? -18.344 -35.094 -24.891 1 85.94 269 GLY A CA 1
ATOM 2172 C C . GLY A 1 269 ? -17.375 -33.938 -24.875 1 85.94 269 GLY A C 1
ATOM 2173 O O . GLY A 1 269 ? -16.234 -34.062 -25.297 1 85.94 269 GLY A O 1
ATOM 2174 N N . THR A 1 270 ? -17.953 -32.875 -24.438 1 88.69 270 THR A N 1
ATOM 2175 C CA . THR A 1 270 ? -17.125 -31.672 -24.391 1 88.69 270 THR A CA 1
ATOM 2176 C C . THR A 1 270 ? -16.688 -31.359 -22.969 1 88.69 270 THR A C 1
ATOM 2178 O O . THR A 1 270 ? -17.516 -31.312 -22.062 1 88.69 270 THR A O 1
ATOM 2181 N N . ILE A 1 271 ? -15.422 -31.266 -22.844 1 89.88 271 ILE A N 1
ATOM 2182 C CA . ILE A 1 271 ? -14.867 -30.844 -21.562 1 89.88 271 ILE A CA 1
ATOM 2183 C C . ILE A 1 271 ? -14.867 -29.312 -21.469 1 89.88 271 ILE A C 1
ATOM 2185 O O . ILE A 1 271 ? -14.227 -28.641 -22.297 1 89.88 271 ILE A O 1
ATOM 2189 N N . GLU A 1 272 ? -15.625 -28.844 -20.516 1 89.44 272 GLU A N 1
ATOM 2190 C CA . GLU A 1 272 ? -15.68 -27.406 -20.297 1 89.44 272 GLU A CA 1
ATOM 2191 C C . GLU A 1 272 ? -14.625 -26.953 -19.297 1 89.44 272 GLU A C 1
ATOM 2193 O O . GLU A 1 272 ? -14.648 -27.375 -18.125 1 89.44 272 GLU A O 1
ATOM 2198 N N . VAL A 1 273 ? -13.812 -25.984 -19.656 1 89.31 273 VAL A N 1
ATOM 2199 C CA . VAL A 1 273 ? -12.633 -25.594 -18.875 1 89.31 273 VAL A CA 1
ATOM 2200 C C . VAL A 1 273 ? -13.07 -24.922 -17.578 1 89.31 273 VAL A C 1
ATOM 2202 O O . VAL A 1 273 ? -12.414 -25.094 -16.547 1 89.31 273 VAL A O 1
ATOM 2205 N N . GLU A 1 274 ? -14.195 -24.234 -17.594 1 87.75 274 GLU A N 1
ATOM 2206 C CA . GLU A 1 274 ? -14.617 -23.469 -16.422 1 87.75 274 GLU A CA 1
ATOM 2207 C C . GLU A 1 274 ? -15.617 -24.25 -15.586 1 87.75 274 GLU A C 1
ATOM 2209 O O . GLU A 1 274 ? -16.078 -23.766 -14.547 1 87.75 274 GLU A O 1
ATOM 2214 N N . ASN A 1 275 ? -15.953 -25.422 -16.062 1 89 275 ASN A N 1
ATOM 2215 C CA . ASN A 1 275 ? -16.875 -26.281 -15.328 1 89 275 ASN A CA 1
ATOM 2216 C C . ASN A 1 275 ? -16.172 -27.062 -14.227 1 89 275 ASN A C 1
ATOM 2218 O O . ASN A 1 275 ? -15.336 -27.922 -14.508 1 89 275 ASN A O 1
ATOM 2222 N N . ILE A 1 276 ? -16.531 -26.812 -13.016 1 90.25 276 ILE A N 1
ATOM 2223 C CA . ILE A 1 276 ? -15.844 -27.344 -11.852 1 90.25 276 ILE A CA 1
ATOM 2224 C C . ILE A 1 276 ? -16.047 -28.844 -11.766 1 90.25 276 ILE A C 1
ATOM 2226 O O . ILE A 1 276 ? -15.289 -29.547 -11.094 1 90.25 276 ILE A O 1
ATOM 2230 N N . ALA A 1 277 ? -17.031 -29.297 -12.438 1 90.38 277 ALA A N 1
ATOM 2231 C CA . ALA A 1 277 ? -17.266 -30.75 -12.477 1 90.38 277 ALA A CA 1
ATOM 2232 C C . ALA A 1 277 ? -16.266 -31.438 -13.414 1 90.38 277 ALA A C 1
ATOM 2234 O O . ALA A 1 277 ? -16.047 -32.625 -13.312 1 90.38 277 ALA A O 1
ATOM 2235 N N . HIS A 1 278 ? -15.758 -30.688 -14.367 1 91.12 278 HIS A N 1
ATOM 2236 C CA . HIS A 1 278 ? -14.891 -31.25 -15.391 1 91.12 278 HIS A CA 1
ATOM 2237 C C . HIS A 1 278 ? -13.422 -31.109 -15.008 1 91.12 278 HIS A C 1
ATOM 2239 O O . HIS A 1 278 ? -12.625 -32.031 -15.211 1 91.12 278 HIS A O 1
ATOM 2245 N N . CYS A 1 279 ? -13.055 -29.953 -14.516 1 92.94 279 CYS A N 1
ATOM 2246 C CA . CYS A 1 279 ? -11.68 -29.719 -14.102 1 92.94 279 CYS A CA 1
ATOM 2247 C C . CYS A 1 279 ? -11.617 -28.609 -13.055 1 92.94 279 CYS A C 1
ATOM 2249 O O . CYS A 1 279 ? -12.648 -28.109 -12.609 1 92.94 279 CYS A O 1
ATOM 2251 N N . GLU A 1 280 ? -10.414 -28.297 -12.609 1 94.94 280 GLU A N 1
ATOM 2252 C CA . GLU A 1 280 ? -10.242 -27.391 -11.484 1 94.94 280 GLU A CA 1
ATOM 2253 C C . GLU A 1 280 ? -9.586 -26.094 -11.93 1 94.94 280 GLU A C 1
ATOM 2255 O O . GLU A 1 280 ? -8.891 -25.438 -11.141 1 94.94 280 GLU A O 1
ATOM 2260 N N . PHE A 1 281 ? -9.789 -25.75 -13.164 1 92.69 281 PHE A N 1
ATOM 2261 C CA . PHE A 1 281 ? -9.25 -24.5 -13.703 1 92.69 281 PHE A CA 1
ATOM 2262 C C . PHE A 1 281 ? -9.859 -23.297 -12.992 1 92.69 281 PHE A C 1
ATOM 2264 O O . PHE A 1 281 ? -9.148 -22.344 -12.672 1 92.69 281 PHE A O 1
ATOM 2271 N N . ALA A 1 282 ? -11.086 -23.359 -12.766 1 89.88 282 ALA A N 1
ATOM 2272 C CA . ALA A 1 282 ? -11.773 -22.25 -12.102 1 89.88 282 ALA A CA 1
ATOM 2273 C C . ALA A 1 282 ? -11.195 -22 -10.711 1 89.88 282 ALA A C 1
ATOM 2275 O O . ALA A 1 282 ? -11.07 -20.844 -10.289 1 89.88 282 ALA A O 1
ATOM 2276 N N . TYR A 1 283 ? -10.836 -23.047 -10.062 1 93.44 283 TYR A N 1
ATOM 2277 C CA . TYR A 1 283 ? -10.242 -22.906 -8.734 1 93.44 283 TYR A CA 1
ATOM 2278 C C . TYR A 1 283 ? -8.859 -22.266 -8.828 1 93.44 283 TYR A C 1
ATOM 2280 O O . TYR A 1 283 ? -8.5 -21.438 -7.996 1 93.44 283 TYR A O 1
ATOM 2288 N N . LEU A 1 284 ? -8.148 -22.672 -9.836 1 94.25 284 LEU A N 1
ATOM 2289 C CA . LEU A 1 284 ? -6.828 -22.094 -10.062 1 94.25 284 LEU A CA 1
ATOM 2290 C C . LEU A 1 284 ? -6.941 -20.594 -10.352 1 94.25 284 LEU A C 1
ATOM 2292 O O . LEU A 1 284 ? -6.223 -19.781 -9.758 1 94.25 284 LEU A O 1
ATOM 2296 N N . ARG A 1 285 ? -7.797 -20.25 -11.188 1 89.56 285 ARG A N 1
ATOM 2297 C CA . ARG A 1 285 ? -8.023 -18.859 -11.539 1 89.56 285 ARG A CA 1
ATOM 2298 C C . ARG A 1 285 ? -8.414 -18.047 -10.312 1 89.56 285 ARG A C 1
ATOM 2300 O O . ARG A 1 285 ? -7.891 -16.953 -10.086 1 89.56 285 ARG A O 1
ATOM 2307 N N . ASP A 1 286 ? -9.32 -18.594 -9.555 1 90.38 286 ASP A N 1
ATOM 2308 C CA . ASP A 1 286 ? -9.781 -17.891 -8.352 1 90.38 286 ASP A CA 1
ATOM 2309 C C . ASP A 1 286 ? -8.641 -17.672 -7.371 1 90.38 286 ASP A C 1
ATOM 2311 O O . ASP A 1 286 ? -8.5 -16.578 -6.809 1 90.38 286 ASP A O 1
ATOM 2315 N N . LEU A 1 287 ? -7.859 -18.641 -7.238 1 93.88 287 LEU A N 1
ATOM 2316 C CA . LEU A 1 287 ? -6.719 -18.516 -6.34 1 93.88 287 LEU A CA 1
ATOM 2317 C C . LEU A 1 287 ? -5.781 -17.406 -6.793 1 93.88 287 LEU A C 1
ATOM 2319 O O . LEU A 1 287 ? -5.422 -16.531 -6 1 93.88 287 LEU A O 1
ATOM 2323 N N . LEU A 1 288 ? -5.492 -17.359 -8.062 1 92.62 288 LEU A N 1
ATOM 2324 C CA . LEU A 1 288 ? -4.469 -16.469 -8.594 1 92.62 288 LEU A CA 1
ATOM 2325 C C . LEU A 1 288 ? -4.98 -15.031 -8.664 1 92.62 288 LEU A C 1
ATOM 2327 O O . LEU A 1 288 ? -4.223 -14.086 -8.438 1 92.62 288 LEU A O 1
ATOM 23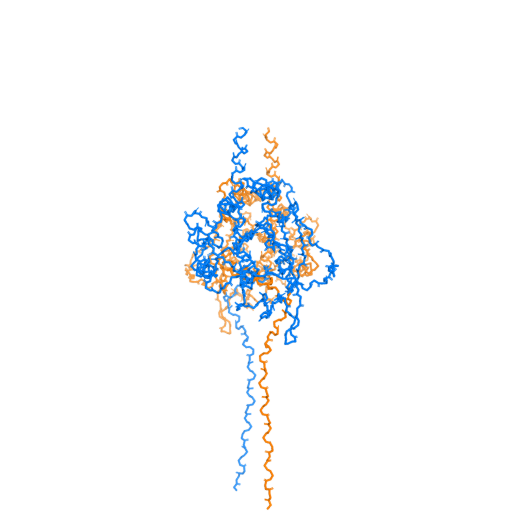31 N N . ILE A 1 289 ? -6.258 -14.93 -8.922 1 88.69 289 ILE A N 1
ATOM 2332 C CA . ILE A 1 289 ? -6.727 -13.594 -9.297 1 88.69 289 ILE A CA 1
ATOM 2333 C C . ILE A 1 289 ? -7.727 -13.094 -8.258 1 88.69 289 ILE A C 1
ATOM 2335 O O . ILE A 1 289 ? -7.586 -11.984 -7.73 1 88.69 289 ILE A O 1
ATOM 2339 N N . ARG A 1 290 ? -8.609 -13.898 -7.801 1 88 290 ARG A N 1
ATOM 2340 C CA . ARG A 1 290 ? -9.773 -13.414 -7.078 1 88 290 ARG A CA 1
ATOM 2341 C C . ARG A 1 290 ? -9.531 -13.414 -5.574 1 88 290 ARG A C 1
ATOM 2343 O O . ARG A 1 290 ? -9.984 -12.516 -4.867 1 88 290 ARG A O 1
ATOM 2350 N N . THR A 1 291 ? -8.758 -14.352 -5.164 1 91.88 291 THR A N 1
ATOM 2351 C CA . THR A 1 291 ? -8.766 -14.492 -3.711 1 91.88 291 THR A CA 1
ATOM 2352 C C . THR A 1 291 ? -7.383 -14.227 -3.131 1 91.88 291 THR A C 1
ATOM 2354 O O . THR A 1 291 ? -7.258 -13.695 -2.023 1 91.88 291 THR A O 1
ATOM 2357 N N . HIS A 1 292 ? -6.301 -14.57 -3.854 1 94.25 292 HIS A N 1
ATOM 2358 C CA . HIS A 1 292 ? -5.008 -14.562 -3.184 1 94.25 292 HIS A CA 1
ATOM 2359 C C . HIS A 1 292 ? -4.008 -13.68 -3.924 1 94.25 292 HIS A C 1
ATOM 2361 O O . HIS A 1 292 ? -2.816 -13.68 -3.602 1 94.25 292 HIS A O 1
ATOM 2367 N N . MET A 1 293 ? -4.457 -12.93 -4.855 1 95 293 MET A N 1
ATOM 2368 C CA . MET A 1 293 ? -3.527 -12.117 -5.637 1 95 293 MET A CA 1
ATOM 2369 C C . MET A 1 293 ? -2.701 -11.211 -4.73 1 95 293 MET A C 1
ATOM 2371 O O . MET A 1 293 ? -1.473 -11.18 -4.836 1 95 293 MET A O 1
ATOM 2375 N N . GLN A 1 294 ? -3.41 -10.531 -3.855 1 94.38 294 GLN A N 1
ATOM 2376 C CA . GLN A 1 294 ? -2.725 -9.617 -2.951 1 94.38 294 GLN A CA 1
ATOM 2377 C C . GLN A 1 294 ? -1.768 -10.367 -2.029 1 94.38 294 GLN A C 1
ATOM 2379 O O . GLN A 1 294 ? -0.644 -9.922 -1.794 1 94.38 294 GLN A O 1
ATOM 2384 N N . ASN A 1 295 ? -2.207 -11.453 -1.54 1 95 295 ASN A N 1
ATOM 2385 C CA . ASN A 1 295 ? -1.371 -12.25 -0.646 1 95 295 ASN A CA 1
ATOM 2386 C C . ASN A 1 295 ? -0.123 -12.766 -1.356 1 95 295 ASN A C 1
ATOM 2388 O O . ASN A 1 295 ? 0.976 -12.727 -0.799 1 95 295 ASN A O 1
ATOM 2392 N N . ILE A 1 296 ? -0.278 -13.211 -2.545 1 97.12 296 ILE A N 1
ATOM 2393 C CA . ILE A 1 296 ? 0.83 -13.703 -3.354 1 97.12 296 ILE A CA 1
ATOM 2394 C C . ILE A 1 296 ? 1.86 -12.602 -3.555 1 97.12 296 ILE A C 1
ATOM 2396 O O . ILE A 1 296 ? 3.062 -12.82 -3.391 1 97.12 296 ILE A O 1
ATOM 2400 N N . LYS A 1 297 ? 1.383 -11.445 -3.865 1 97.25 297 LYS A N 1
ATOM 2401 C CA . LYS A 1 297 ? 2.273 -10.305 -4.062 1 97.25 297 LYS A CA 1
ATOM 2402 C C . LYS A 1 297 ? 2.984 -9.938 -2.764 1 97.25 297 LYS A C 1
ATOM 2404 O O . LYS A 1 297 ? 4.176 -9.625 -2.77 1 97.25 297 LYS A O 1
ATOM 2409 N N . ASP A 1 298 ? 2.246 -9.984 -1.688 1 96.06 298 ASP A N 1
ATOM 2410 C CA . ASP A 1 298 ? 2.818 -9.648 -0.388 1 96.06 298 ASP A CA 1
ATOM 2411 C C . ASP A 1 298 ? 3.936 -10.617 -0.014 1 96.06 298 ASP A C 1
ATOM 2413 O O . ASP A 1 298 ? 4.992 -10.203 0.464 1 96.06 298 ASP A O 1
ATOM 2417 N N . ILE A 1 299 ? 3.691 -11.883 -0.2 1 96.88 299 ILE A N 1
ATOM 2418 C CA . ILE A 1 299 ? 4.68 -12.898 0.133 1 96.88 299 ILE A CA 1
ATOM 2419 C C . ILE A 1 299 ? 5.906 -12.742 -0.761 1 96.88 299 ILE A C 1
ATOM 2421 O O . ILE A 1 299 ? 7.043 -12.867 -0.295 1 96.88 299 ILE A O 1
ATOM 2425 N N . THR A 1 300 ? 5.672 -12.453 -2.014 1 98.44 300 THR A N 1
ATOM 2426 C CA . THR A 1 300 ? 6.785 -12.188 -2.916 1 98.44 300 THR A CA 1
ATOM 2427 C C . THR A 1 300 ? 7.648 -11.039 -2.395 1 98.44 300 THR A C 1
ATOM 2429 O O . THR A 1 300 ? 8.875 -11.148 -2.363 1 98.44 300 THR A O 1
ATOM 2432 N N . GLY A 1 301 ? 7.016 -10.016 -1.961 1 97.5 301 GLY A N 1
ATOM 2433 C CA . GLY A 1 301 ? 7.727 -8.828 -1.507 1 97.5 301 GLY A CA 1
ATOM 2434 C C . GLY A 1 301 ? 8.359 -9 -0.14 1 97.5 301 GLY A C 1
ATOM 2435 O O . GLY A 1 301 ? 9.539 -8.688 0.046 1 97.5 301 GLY A O 1
ATOM 2436 N N . SER A 1 302 ? 7.656 -9.562 0.775 1 96.25 302 SER A N 1
ATOM 2437 C CA . SER A 1 302 ? 8.07 -9.523 2.176 1 96.25 302 SER A CA 1
ATOM 2438 C C . SER A 1 302 ? 8.875 -10.758 2.553 1 96.25 302 SER A C 1
ATOM 2440 O O . SER A 1 302 ? 9.578 -10.758 3.564 1 96.25 302 SER A O 1
ATOM 2442 N N . ILE A 1 303 ? 8.75 -11.758 1.724 1 96.69 303 ILE A N 1
ATOM 2443 C CA . ILE A 1 303 ? 9.445 -12.977 2.104 1 96.69 303 ILE A CA 1
ATOM 2444 C C . ILE A 1 303 ? 10.5 -13.312 1.052 1 96.69 303 ILE A C 1
ATOM 2446 O O . ILE A 1 303 ? 11.703 -13.203 1.31 1 96.69 303 ILE A O 1
ATOM 2450 N N . HIS A 1 304 ? 10.117 -13.578 -0.154 1 97.88 304 HIS A N 1
ATOM 2451 C CA . HIS A 1 304 ? 11.047 -14.055 -1.176 1 97.88 304 HIS A CA 1
ATOM 2452 C C . HIS A 1 304 ? 12.031 -12.961 -1.576 1 97.88 304 HIS A C 1
ATOM 2454 O O . HIS A 1 304 ? 13.25 -13.172 -1.547 1 97.88 304 HIS A O 1
ATOM 2460 N N . TYR A 1 305 ? 11.492 -11.812 -1.917 1 98.5 305 TYR A N 1
ATOM 2461 C CA . TYR A 1 305 ? 12.367 -10.703 -2.283 1 98.5 305 TYR A CA 1
ATOM 2462 C C . TYR A 1 305 ? 13.297 -10.336 -1.131 1 98.5 305 TYR A C 1
ATOM 2464 O O . TYR A 1 305 ? 14.5 -10.133 -1.333 1 98.5 305 TYR A O 1
ATOM 2472 N N . GLU A 1 306 ? 12.703 -10.234 0.088 1 98.12 306 GLU A N 1
ATOM 2473 C CA . GLU A 1 306 ? 13.508 -9.867 1.249 1 98.12 306 GLU A CA 1
ATOM 2474 C C . GLU A 1 306 ? 14.625 -10.883 1.489 1 98.12 306 GLU A C 1
ATOM 2476 O O . GLU A 1 306 ? 15.734 -10.508 1.867 1 98.12 306 GLU A O 1
ATOM 2481 N N . THR A 1 307 ? 14.344 -12.141 1.298 1 97.44 307 THR A N 1
ATOM 2482 C CA . THR A 1 307 ? 15.359 -13.18 1.436 1 97.44 307 THR A CA 1
ATOM 2483 C C . THR A 1 307 ? 16.484 -12.961 0.427 1 97.44 307 THR A C 1
ATOM 2485 O O . THR A 1 307 ? 17.672 -13.055 0.777 1 97.44 307 THR A O 1
ATOM 2488 N N . TYR A 1 308 ? 16.141 -12.688 -0.785 1 98.19 308 TYR A N 1
ATOM 2489 C CA . TYR A 1 308 ? 17.125 -12.398 -1.816 1 98.19 308 TYR A CA 1
ATOM 2490 C C . TYR A 1 308 ? 17.953 -11.164 -1.454 1 98.19 308 TYR A C 1
ATOM 2492 O O . TYR A 1 308 ? 19.172 -11.188 -1.548 1 98.19 308 TYR A O 1
ATOM 2500 N N . ARG A 1 309 ? 17.25 -10.047 -1.061 1 97.88 309 ARG A N 1
ATOM 2501 C CA . ARG A 1 309 ? 17.875 -8.773 -0.721 1 97.88 309 ARG A CA 1
ATOM 2502 C C . ARG A 1 309 ? 18.906 -8.945 0.391 1 97.88 309 ARG A C 1
ATOM 2504 O O . ARG A 1 309 ? 20.031 -8.453 0.286 1 97.88 309 ARG A O 1
ATOM 2511 N N . VAL A 1 310 ? 18.562 -9.695 1.451 1 97.62 310 VAL A N 1
ATOM 2512 C CA . VAL A 1 310 ? 19.453 -9.914 2.59 1 97.62 310 VAL A CA 1
ATOM 2513 C C . VAL A 1 310 ? 20.703 -10.664 2.137 1 97.62 310 VAL A C 1
ATOM 2515 O O . VAL A 1 310 ? 21.812 -10.289 2.48 1 97.62 310 VAL A O 1
ATOM 2518 N N . ARG A 1 311 ? 20.453 -11.672 1.387 1 96.94 311 ARG A N 1
ATOM 2519 C CA . ARG A 1 311 ? 21.578 -12.461 0.881 1 96.94 311 ARG A CA 1
ATOM 2520 C C . ARG A 1 311 ? 22.5 -11.617 0.013 1 96.94 311 ARG A C 1
ATOM 2522 O O . ARG A 1 311 ? 23.719 -11.641 0.186 1 96.94 311 ARG A O 1
ATOM 2529 N N . ARG A 1 312 ? 21.969 -10.875 -0.854 1 96 312 ARG A N 1
ATOM 2530 C CA . ARG A 1 312 ? 22.719 -10.07 -1.816 1 96 312 ARG A CA 1
ATOM 2531 C C . ARG A 1 312 ? 23.5 -8.969 -1.113 1 96 312 ARG A C 1
ATOM 2533 O O . ARG A 1 312 ? 24.656 -8.703 -1.471 1 96 312 ARG A O 1
ATOM 2540 N N . LEU A 1 313 ? 22.922 -8.312 -0.14 1 95.06 313 LEU A N 1
ATOM 2541 C CA . LEU A 1 313 ? 23.578 -7.234 0.593 1 95.06 313 LEU A CA 1
ATOM 2542 C C . LEU A 1 313 ? 24.703 -7.777 1.471 1 95.06 313 LEU A C 1
ATOM 2544 O O . LEU A 1 313 ? 25.734 -7.129 1.63 1 95.06 313 LEU A O 1
ATOM 2548 N N . ASN A 1 314 ? 24.484 -8.984 1.997 1 94.81 314 ASN A N 1
ATOM 2549 C CA . ASN A 1 314 ? 25.547 -9.633 2.76 1 94.81 314 ASN A CA 1
ATOM 2550 C C . ASN A 1 314 ? 26.734 -10.008 1.869 1 94.81 314 ASN A C 1
ATOM 2552 O O . ASN A 1 314 ? 27.891 -9.875 2.273 1 94.81 314 ASN A O 1
ATOM 2556 N N . GLU A 1 315 ? 26.438 -10.492 0.718 1 93.19 315 GLU A N 1
ATOM 2557 C CA . GLU A 1 315 ? 27.484 -10.812 -0.246 1 93.19 315 GLU A CA 1
ATOM 2558 C C . GLU A 1 315 ? 28.297 -9.578 -0.615 1 93.19 315 GLU A C 1
ATOM 2560 O O . GLU A 1 315 ? 29.516 -9.648 -0.756 1 93.19 315 GLU A O 1
ATOM 2565 N N . SER A 1 316 ? 27.688 -8.484 -0.741 1 87.94 316 SER A N 1
ATOM 2566 C CA . SER A 1 316 ? 28.344 -7.227 -1.092 1 87.94 316 SER A CA 1
ATOM 2567 C C . SER A 1 316 ? 29.219 -6.719 0.051 1 87.94 316 SER A C 1
ATOM 2569 O O . SER A 1 316 ? 30.281 -6.133 -0.182 1 87.94 316 SER A O 1
ATOM 2571 N N . ASN A 1 317 ? 28.781 -6.906 1.256 1 86.56 317 ASN A N 1
ATOM 2572 C CA . ASN A 1 317 ? 29.547 -6.48 2.426 1 86.56 317 ASN A CA 1
ATOM 2573 C C . ASN A 1 317 ? 30.797 -7.332 2.625 1 86.56 317 ASN A C 1
ATOM 2575 O O . ASN A 1 317 ? 31.812 -6.84 3.111 1 86.56 317 ASN A O 1
ATOM 2579 N N . ASP A 1 318 ? 30.641 -8.531 2.299 1 87.38 318 ASP A N 1
ATOM 2580 C CA . ASP A 1 318 ? 31.781 -9.438 2.412 1 87.38 318 ASP A CA 1
ATOM 2581 C C . ASP A 1 318 ? 32.812 -9.164 1.314 1 87.38 318 ASP A C 1
ATOM 2583 O O . ASP A 1 318 ? 34 -9.406 1.501 1 87.38 318 ASP A O 1
ATOM 2587 N N . ALA A 1 319 ? 32.438 -8.742 0.283 1 75.19 319 ALA A N 1
ATOM 2588 C CA . ALA A 1 319 ? 33.344 -8.469 -0.832 1 75.19 319 ALA A CA 1
ATOM 2589 C C . ALA A 1 319 ? 34.062 -7.133 -0.639 1 75.19 319 ALA A C 1
ATOM 2591 O O . ALA A 1 319 ? 35.094 -6.871 -1.276 1 75.19 319 ALA A O 1
ATOM 2592 N N . LYS A 1 320 ? 33.75 -6.383 0.259 1 62.12 320 LYS A N 1
ATOM 2593 C CA . LYS A 1 320 ? 34.438 -5.137 0.583 1 62.12 320 LYS A CA 1
ATOM 2594 C C . LYS A 1 320 ? 35.438 -5.34 1.727 1 62.12 320 LYS A C 1
ATOM 2596 O O . LYS A 1 320 ? 35.188 -6.156 2.619 1 62.12 320 LYS A O 1
ATOM 2601 N N . MET B 1 1 ? -77.312 -16.484 -15.07 1 24.39 1 MET B N 1
ATOM 2602 C CA . MET B 1 1 ? -76.375 -15.414 -15.508 1 24.39 1 MET B CA 1
ATOM 2603 C C . MET B 1 1 ? -75 -15.578 -14.914 1 24.39 1 MET B C 1
ATOM 2605 O O . MET B 1 1 ? -74.875 -15.773 -13.703 1 24.39 1 MET B O 1
ATOM 2609 N N . SER B 1 2 ? -74.062 -16.016 -15.758 1 25.75 2 SER B N 1
ATOM 2610 C CA . SER B 1 2 ? -72.75 -16.656 -15.766 1 25.75 2 SER B CA 1
ATOM 2611 C C . SER B 1 2 ? -71.688 -15.734 -15.203 1 25.75 2 SER B C 1
ATOM 2613 O O . SER B 1 2 ? -71.438 -14.648 -15.727 1 25.75 2 SER B O 1
ATOM 2615 N N . GLU B 1 3 ? -71.75 -15.547 -13.852 1 26.89 3 GLU B N 1
ATOM 2616 C CA . GLU B 1 3 ? -70.875 -14.68 -13.086 1 26.89 3 GLU B CA 1
ATOM 2617 C C . GLU B 1 3 ? -69.438 -14.844 -13.539 1 26.89 3 GLU B C 1
ATOM 2619 O O . GLU B 1 3 ? -68.875 -15.945 -13.508 1 26.89 3 GLU B O 1
ATOM 2624 N N . SER B 1 4 ? -69.062 -14.094 -14.531 1 23.22 4 SER B N 1
ATOM 2625 C CA . SER B 1 4 ? -67.812 -14.008 -15.258 1 23.22 4 SER B CA 1
ATOM 2626 C C . SER B 1 4 ? -66.625 -13.789 -14.305 1 23.22 4 SER B C 1
ATOM 2628 O O . SER B 1 4 ? -66.688 -12.867 -13.484 1 23.22 4 SER B O 1
ATOM 2630 N N . ALA B 1 5 ? -66 -14.898 -13.875 1 27.94 5 ALA B N 1
ATOM 2631 C CA . ALA B 1 5 ? -64.875 -15.109 -13.031 1 27.94 5 ALA B CA 1
ATOM 2632 C C . ALA B 1 5 ? -63.719 -14.133 -13.398 1 27.94 5 ALA B C 1
ATOM 2634 O O . ALA B 1 5 ? -63.312 -14.047 -14.555 1 27.94 5 ALA B O 1
ATOM 2635 N N . LYS B 1 6 ? -63.75 -12.969 -12.719 1 32.34 6 LYS B N 1
ATOM 2636 C CA . LYS B 1 6 ? -62.75 -11.961 -12.953 1 32.34 6 LYS B CA 1
ATOM 2637 C C . LYS B 1 6 ? -61.344 -12.602 -13.102 1 32.34 6 LYS B C 1
ATOM 2639 O O . LYS B 1 6 ? -60.969 -13.438 -12.297 1 32.34 6 LYS B O 1
ATOM 2644 N N . PRO B 1 7 ? -60.719 -12.594 -14.258 1 28.25 7 PRO B N 1
ATOM 2645 C CA . PRO B 1 7 ? -59.438 -13.273 -14.547 1 28.25 7 PRO B CA 1
ATOM 2646 C C . PRO B 1 7 ? -58.344 -12.898 -13.562 1 28.25 7 PRO B C 1
ATOM 2648 O O . PRO B 1 7 ? -58.344 -11.789 -13.023 1 28.25 7 PRO B O 1
ATOM 2651 N N . HIS B 1 8 ? -57.969 -13.828 -12.672 1 29 8 HIS B N 1
ATOM 2652 C CA . HIS B 1 8 ? -56.844 -13.828 -11.734 1 29 8 HIS B CA 1
ATOM 2653 C C . HIS B 1 8 ? -55.594 -13.234 -12.375 1 29 8 HIS B C 1
ATOM 2655 O O . HIS B 1 8 ? -55.219 -13.625 -13.477 1 29 8 HIS B O 1
ATOM 2661 N N . HIS B 1 9 ? -55.469 -11.883 -12.289 1 32.62 9 HIS B N 1
ATOM 2662 C CA . HIS B 1 9 ? -54.281 -11.227 -12.766 1 32.62 9 HIS B CA 1
ATOM 2663 C C . HIS B 1 9 ? -53.031 -12.023 -12.398 1 32.62 9 HIS B C 1
ATOM 2665 O O . HIS B 1 9 ? -52.906 -12.508 -11.266 1 32.62 9 HIS B O 1
ATOM 2671 N N . PRO B 1 10 ? -52.406 -12.734 -13.391 1 30.91 10 PRO B N 1
ATOM 2672 C CA . PRO B 1 10 ? -51.188 -13.531 -13.18 1 30.91 10 PRO B CA 1
ATOM 2673 C C . PRO B 1 10 ? -50.156 -12.812 -12.32 1 30.91 10 PRO B C 1
ATOM 2675 O O . PRO B 1 10 ? -50.125 -11.578 -12.281 1 30.91 10 PRO B O 1
ATOM 2678 N N . THR B 1 11 ? -49.938 -13.352 -11.133 1 31.98 11 THR B N 1
ATOM 2679 C CA . THR B 1 11 ? -48.875 -13 -10.203 1 31.98 11 THR B CA 1
ATOM 2680 C C . THR B 1 11 ? -47.594 -12.648 -10.953 1 31.98 11 THR B C 1
ATOM 2682 O O . THR B 1 11 ? -47.188 -13.383 -11.852 1 31.98 11 THR B O 1
ATOM 2685 N N . PRO B 1 12 ? -47.312 -11.297 -11.031 1 31.08 12 PRO B N 1
ATOM 2686 C CA . PRO B 1 12 ? -46.062 -10.938 -11.734 1 31.08 12 PRO B CA 1
ATOM 2687 C C . PRO B 1 12 ? -44.938 -11.906 -11.469 1 31.08 12 PRO B C 1
ATOM 2689 O O . PRO B 1 12 ? -44.875 -12.508 -10.391 1 31.08 12 PRO B O 1
ATOM 2692 N N . GLN B 1 13 ? -44.5 -12.648 -12.523 1 27.39 13 GLN B N 1
ATOM 2693 C CA . GLN B 1 13 ? -43.344 -13.523 -12.578 1 27.39 13 GLN B CA 1
ATOM 2694 C C . GLN B 1 13 ? -42.188 -12.914 -11.805 1 27.39 13 GLN B C 1
ATOM 2696 O O . GLN B 1 13 ? -41.969 -11.703 -11.844 1 27.39 13 GLN B O 1
ATOM 2701 N N . GLY B 1 14 ? -41.844 -13.555 -10.68 1 27.64 14 GLY B N 1
ATOM 2702 C CA . GLY B 1 14 ? -40.688 -13.328 -9.82 1 27.64 14 GLY B CA 1
ATOM 2703 C C . GLY B 1 14 ? -39.5 -12.797 -10.562 1 27.64 14 GLY B C 1
ATOM 2704 O O . GLY B 1 14 ? -39.188 -13.242 -11.672 1 27.64 14 GLY B O 1
ATOM 2705 N N . LYS B 1 15 ? -39.219 -11.469 -10.445 1 30.22 15 LYS B N 1
ATOM 2706 C CA . LYS B 1 15 ? -37.969 -10.898 -10.961 1 30.22 15 LYS B CA 1
ATOM 2707 C C . LYS B 1 15 ? -36.844 -11.914 -10.883 1 30.22 15 LYS B C 1
ATOM 2709 O O . LYS B 1 15 ? -36.469 -12.375 -9.789 1 30.22 15 LYS B O 1
ATOM 2714 N N . GLY B 1 16 ? -36.844 -12.828 -11.773 1 24.81 16 GLY B N 1
ATOM 2715 C CA . GLY B 1 16 ? -35.719 -13.758 -11.836 1 24.81 16 GLY B CA 1
ATOM 2716 C C . GLY B 1 16 ? -34.406 -13.148 -11.391 1 24.81 16 GLY B C 1
ATOM 2717 O O . GLY B 1 16 ? -34.125 -11.984 -11.68 1 24.81 16 GLY B O 1
ATOM 2718 N N . GLU B 1 17 ? -34 -13.406 -10.188 1 30.56 17 GLU B N 1
ATOM 2719 C CA . GLU B 1 17 ? -32.594 -13.117 -9.82 1 30.56 17 GLU B CA 1
ATOM 2720 C C . GLU B 1 17 ? -31.703 -13.062 -11.055 1 30.56 17 GLU B C 1
ATOM 2722 O O . GLU B 1 17 ? -31.641 -14.023 -11.828 1 30.56 17 GLU B O 1
ATOM 2727 N N . LYS B 1 18 ? -31.734 -11.891 -11.719 1 33.09 18 LYS B N 1
ATOM 2728 C CA . LYS B 1 18 ? -30.734 -11.773 -12.781 1 33.09 18 LYS B CA 1
ATOM 2729 C C . LYS B 1 18 ? -29.531 -12.664 -12.508 1 33.09 18 LYS B C 1
ATOM 2731 O O . LYS B 1 18 ? -28.812 -12.461 -11.523 1 33.09 18 LYS B O 1
ATOM 2736 N N . THR B 1 19 ? -29.703 -13.945 -12.5 1 32.12 19 THR B N 1
ATOM 2737 C CA . THR B 1 19 ? -28.516 -14.789 -12.586 1 32.12 19 THR B CA 1
ATOM 2738 C C . THR B 1 19 ? -27.359 -14.031 -13.242 1 32.12 19 THR B C 1
ATOM 2740 O O . THR B 1 19 ? -27.547 -13.383 -14.273 1 32.12 19 THR B O 1
ATOM 2743 N N . HIS B 1 20 ? -26.625 -13.242 -12.508 1 35.5 20 HIS B N 1
ATOM 2744 C CA . HIS B 1 20 ? -25.391 -12.789 -13.148 1 35.5 20 HIS B CA 1
ATOM 2745 C C . HIS B 1 20 ? -25.047 -13.664 -14.352 1 35.5 20 HIS B C 1
ATOM 2747 O O . HIS B 1 20 ? -24.734 -14.852 -14.188 1 35.5 20 HIS B O 1
ATOM 2753 N N . GLY B 1 21 ? -25.828 -13.703 -15.281 1 36.5 21 GLY B N 1
ATOM 2754 C CA . GLY B 1 21 ? -25.359 -14.312 -16.516 1 36.5 21 GLY B CA 1
ATOM 2755 C C . GLY B 1 21 ? -23.844 -14.398 -16.594 1 36.5 21 GLY B C 1
ATOM 2756 O O . GLY B 1 21 ? -23.141 -13.43 -16.266 1 36.5 21 GLY B O 1
ATOM 2757 N N . SER B 1 22 ? -23.141 -15.547 -16.156 1 45.25 22 SER B N 1
ATOM 2758 C CA . SER B 1 22 ? -21.75 -15.961 -16.25 1 45.25 22 SER B CA 1
ATOM 2759 C C . SER B 1 22 ? -21.047 -15.289 -17.438 1 45.25 22 SER B C 1
ATOM 2761 O O . SER B 1 22 ? -21.234 -15.68 -18.578 1 45.25 22 SER B O 1
ATOM 2763 N N . ASP B 1 23 ? -21.109 -14.031 -17.578 1 50.56 23 ASP B N 1
ATOM 2764 C CA . ASP B 1 23 ? -20.344 -13.391 -18.641 1 50.56 23 ASP B CA 1
ATOM 2765 C C . ASP B 1 23 ? -18.984 -14.055 -18.828 1 50.56 23 ASP B C 1
ATOM 2767 O O . ASP B 1 23 ? -18.203 -14.156 -17.875 1 50.56 23 ASP B O 1
ATOM 2771 N N . PHE B 1 24 ? -18.844 -14.906 -19.703 1 55.97 24 PHE B N 1
ATOM 2772 C CA . PHE B 1 24 ? -17.672 -15.633 -20.188 1 55.97 24 PHE B CA 1
ATOM 2773 C C . PHE B 1 24 ? -16.406 -14.789 -20.016 1 55.97 24 PHE B C 1
ATOM 2775 O O . PHE B 1 24 ? -15.32 -15.328 -19.797 1 55.97 24 PHE B O 1
ATOM 2782 N N . SER B 1 25 ? -16.641 -13.383 -19.797 1 63.78 25 SER B N 1
ATOM 2783 C CA . SER B 1 25 ? -15.469 -12.523 -19.922 1 63.78 25 SER B CA 1
ATOM 2784 C C . SER B 1 25 ? -15.023 -12.008 -18.547 1 63.78 25 SER B C 1
ATOM 2786 O O . SER B 1 25 ? -13.953 -11.414 -18.422 1 63.78 25 SER B O 1
ATOM 2788 N N . TYR B 1 26 ? -15.711 -12.508 -17.5 1 74.19 26 TYR B N 1
ATOM 2789 C CA . TYR B 1 26 ? -15.359 -11.906 -16.219 1 74.19 26 TYR B CA 1
ATOM 2790 C C . TYR B 1 26 ? -14.25 -12.695 -15.531 1 74.19 26 TYR B C 1
ATOM 2792 O O . TYR B 1 26 ? -14.391 -13.898 -15.305 1 74.19 26 TYR B O 1
ATOM 2800 N N . VAL B 1 27 ? -13.039 -12.086 -15.344 1 75.94 27 VAL B N 1
ATOM 2801 C CA . VAL B 1 27 ? -11.875 -12.711 -14.711 1 75.94 27 VAL B CA 1
ATOM 2802 C C . VAL B 1 27 ? -11.93 -12.492 -13.203 1 75.94 27 VAL B C 1
ATOM 2804 O O . VAL B 1 27 ? -11.617 -13.398 -12.43 1 75.94 27 VAL B O 1
ATOM 2807 N N . GLY B 1 28 ? -12.391 -11.32 -12.742 1 85.12 28 GLY B N 1
ATOM 2808 C CA . GLY B 1 28 ? -12.523 -11.031 -11.32 1 85.12 28 GLY B CA 1
ATOM 2809 C C . GLY B 1 28 ? -11.328 -10.289 -10.75 1 85.12 28 GLY B C 1
ATOM 2810 O O . GLY B 1 28 ? -11 -10.445 -9.57 1 85.12 28 GLY B O 1
ATOM 2811 N N . ILE B 1 29 ? -10.633 -9.477 -11.562 1 88.38 29 ILE B N 1
ATOM 2812 C CA . ILE B 1 29 ? -9.445 -8.773 -11.086 1 88.38 29 ILE B CA 1
ATOM 2813 C C . ILE B 1 29 ? -9.852 -7.699 -10.086 1 88.38 29 ILE B C 1
ATOM 2815 O O . ILE B 1 29 ? -9.031 -7.25 -9.273 1 88.38 29 ILE B O 1
ATOM 2819 N N . ASP B 1 30 ? -11.164 -7.281 -10.156 1 90.25 30 ASP B N 1
ATOM 2820 C CA . ASP B 1 30 ? -11.633 -6.234 -9.258 1 90.25 30 ASP B CA 1
ATOM 2821 C C . ASP B 1 30 ? -11.664 -6.719 -7.812 1 90.25 30 ASP B C 1
ATOM 2823 O O . ASP B 1 30 ? -11.711 -5.914 -6.879 1 90.25 30 ASP B O 1
ATOM 2827 N N . ALA B 1 31 ? -11.57 -8.039 -7.664 1 91.81 31 ALA B N 1
ATOM 2828 C CA . ALA B 1 31 ? -11.602 -8.617 -6.324 1 91.81 31 ALA B CA 1
ATOM 2829 C C . ALA B 1 31 ? -10.375 -8.188 -5.516 1 91.81 31 ALA B C 1
ATOM 2831 O O . ALA B 1 31 ? -10.367 -8.297 -4.289 1 91.81 31 ALA B O 1
ATOM 2832 N N . ILE B 1 32 ? -9.375 -7.723 -6.195 1 93 32 ILE B N 1
ATOM 2833 C CA . ILE B 1 32 ? -8.148 -7.316 -5.52 1 93 32 ILE B CA 1
ATOM 2834 C C . ILE B 1 32 ? -8.438 -6.145 -4.582 1 93 32 ILE B C 1
ATOM 2836 O O . ILE B 1 32 ? -7.789 -6 -3.545 1 93 32 ILE B O 1
ATOM 2840 N N . LEU B 1 33 ? -9.406 -5.312 -4.934 1 94.56 33 LEU B N 1
ATOM 2841 C CA . LEU B 1 33 ? -9.734 -4.152 -4.113 1 94.56 33 LEU B CA 1
ATOM 2842 C C . LEU B 1 33 ? -10.266 -4.586 -2.752 1 94.56 33 LEU B C 1
ATOM 2844 O O . LEU B 1 33 ? -9.906 -4.004 -1.726 1 94.56 33 LEU B O 1
ATOM 2848 N N . GLU B 1 34 ? -11.047 -5.645 -2.822 1 93.62 34 GLU B N 1
ATOM 2849 C CA . GLU B 1 34 ? -11.57 -6.16 -1.561 1 93.62 34 GLU B CA 1
ATOM 2850 C C . GLU B 1 34 ? -10.469 -6.824 -0.738 1 93.62 34 GLU B C 1
ATOM 2852 O O . GLU B 1 34 ? -10.469 -6.738 0.492 1 93.62 34 GLU B O 1
ATOM 2857 N N . GLN B 1 35 ? -9.578 -7.453 -1.38 1 92.25 35 GLN B N 1
ATOM 2858 C CA . GLN B 1 35 ? -8.438 -8.055 -0.7 1 92.25 35 GLN B CA 1
ATOM 2859 C C . GLN B 1 35 ? -7.594 -6.992 -0.003 1 92.25 35 GLN B C 1
ATOM 2861 O O . GLN B 1 35 ? -7.207 -7.16 1.155 1 92.25 35 GLN B O 1
ATOM 2866 N N . MET B 1 36 ? -7.434 -5.918 -0.657 1 93.88 36 MET B N 1
ATOM 2867 C CA . MET B 1 36 ? -6.656 -4.812 -0.109 1 93.88 36 MET B CA 1
ATOM 2868 C C . MET B 1 36 ? -7.363 -4.188 1.087 1 93.88 36 MET B C 1
ATOM 2870 O O . MET B 1 36 ? -6.727 -3.836 2.08 1 93.88 36 MET B O 1
ATOM 2874 N N . ARG B 1 37 ? -8.625 -4.016 0.893 1 94.56 37 ARG B N 1
ATOM 2875 C CA . ARG B 1 37 ? -9.43 -3.432 1.961 1 94.56 37 ARG B CA 1
ATOM 2876 C C . ARG B 1 37 ? -9.328 -4.262 3.236 1 94.56 37 ARG B C 1
ATOM 2878 O O . ARG B 1 37 ? -9.094 -3.719 4.316 1 94.56 37 ARG B O 1
ATOM 2885 N N . ARG B 1 38 ? -9.445 -5.566 3.146 1 92.12 38 ARG B N 1
ATOM 2886 C CA . ARG B 1 38 ? -9.375 -6.465 4.293 1 92.12 38 ARG B CA 1
ATOM 2887 C C . ARG B 1 38 ? -8.008 -6.387 4.969 1 92.12 38 ARG B C 1
ATOM 2889 O O . ARG B 1 38 ? -7.926 -6.348 6.199 1 92.12 38 ARG B O 1
ATOM 2896 N N . LYS B 1 39 ? -7.102 -6.309 4.199 1 92.19 39 LYS B N 1
ATOM 2897 C CA . LYS B 1 39 ? -5.746 -6.238 4.734 1 92.19 39 LYS B CA 1
ATOM 2898 C C . LYS B 1 39 ? -5.508 -4.918 5.461 1 92.19 39 LYS B C 1
ATOM 2900 O O . LYS B 1 39 ? -4.914 -4.898 6.543 1 92.19 39 LYS B O 1
ATOM 2905 N N . ALA B 1 40 ? -5.922 -3.871 4.805 1 93.44 40 ALA B N 1
ATOM 2906 C CA . ALA B 1 40 ? -5.773 -2.545 5.398 1 93.44 40 ALA B CA 1
ATOM 2907 C C . ALA B 1 40 ? -6.488 -2.465 6.746 1 93.44 40 ALA B C 1
ATOM 2909 O O . ALA B 1 40 ? -5.973 -1.867 7.695 1 93.44 40 ALA B O 1
ATOM 2910 N N . MET B 1 41 ? -7.629 -3.078 6.789 1 93.44 41 MET B N 1
ATOM 2911 C CA . MET B 1 41 ? -8.414 -3.088 8.023 1 93.44 41 MET B CA 1
ATOM 2912 C C . MET B 1 41 ? -7.688 -3.863 9.117 1 93.44 41 MET B C 1
ATOM 2914 O O . MET B 1 41 ? -7.723 -3.473 10.289 1 93.44 41 MET B O 1
ATOM 2918 N N . LYS B 1 42 ? -6.996 -4.887 8.75 1 91.38 42 LYS B N 1
ATOM 2919 C CA . LYS B 1 42 ? -6.27 -5.711 9.711 1 91.38 42 LYS B CA 1
ATOM 2920 C C . LYS B 1 42 ? -5.012 -5 10.211 1 91.38 42 LYS B C 1
ATOM 2922 O O . LYS B 1 42 ? -4.68 -5.07 11.391 1 91.38 42 LYS B O 1
ATOM 2927 N N . GLN B 1 43 ? -4.363 -4.332 9.352 1 92.19 43 GLN B N 1
ATOM 2928 C CA . GLN B 1 43 ? -3.074 -3.719 9.664 1 92.19 43 GLN B CA 1
ATOM 2929 C C . GLN B 1 43 ? -3.26 -2.381 10.375 1 92.19 43 GLN B C 1
ATOM 2931 O O . GLN B 1 43 ? -2.445 -2.002 11.219 1 92.19 43 GLN B O 1
ATOM 2936 N N . GLY B 1 44 ? -4.234 -1.657 10.016 1 94.38 44 GLY B N 1
ATOM 2937 C CA . GLY B 1 44 ? -4.461 -0.331 10.57 1 94.38 44 GLY B CA 1
ATOM 2938 C C . GLY B 1 44 ? -3.578 0.734 9.945 1 94.38 44 GLY B C 1
ATOM 2939 O O . GLY B 1 44 ? -2.83 0.455 9 1 94.38 44 GLY B O 1
ATOM 2940 N N . PHE B 1 45 ? -3.748 1.971 10.469 1 94.25 45 PHE B N 1
ATOM 2941 C CA . PHE B 1 45 ? -3.045 3.115 9.906 1 94.25 45 PHE B CA 1
ATOM 2942 C C . PHE B 1 45 ? -2.402 3.955 11 1 94.25 45 PHE B C 1
ATOM 2944 O O . PHE B 1 45 ? -2.74 3.814 12.18 1 94.25 45 PHE B O 1
ATOM 2951 N N . GLU B 1 46 ? -1.389 4.676 10.562 1 95.31 46 GLU B N 1
ATOM 2952 C CA . GLU B 1 46 ? -0.752 5.656 11.438 1 95.31 46 GLU B CA 1
ATOM 2953 C C . GLU B 1 46 ? -0.858 7.062 10.859 1 95.31 46 GLU B C 1
ATOM 2955 O O . GLU B 1 46 ? -0.731 7.25 9.648 1 95.31 46 GLU B O 1
ATOM 2960 N N . LEU B 1 47 ? -1.168 7.988 11.703 1 95.25 47 LEU B N 1
ATOM 2961 C CA . LEU B 1 47 ? -1.165 9.398 11.336 1 95.25 47 LEU B CA 1
ATOM 2962 C C . LEU B 1 47 ? -0.476 10.242 12.398 1 95.25 47 LEU B C 1
ATOM 2964 O O . LEU B 1 47 ? -0.882 10.227 13.562 1 95.25 47 LEU B O 1
ATOM 2968 N N . ASN B 1 48 ? 0.586 10.875 12.047 1 97.19 48 ASN B N 1
ATOM 2969 C CA . ASN B 1 48 ? 1.354 11.727 12.945 1 97.19 48 ASN B CA 1
ATOM 2970 C C . ASN B 1 48 ? 1.225 13.203 12.578 1 97.19 48 ASN B C 1
ATOM 2972 O O . ASN B 1 48 ? 1.667 13.617 11.5 1 97.19 48 ASN B O 1
ATOM 2976 N N . ILE B 1 49 ? 0.642 13.977 13.531 1 96.12 49 ILE B N 1
ATOM 2977 C CA . ILE B 1 49 ? 0.396 15.391 13.289 1 96.12 49 ILE B CA 1
ATOM 2978 C C . ILE B 1 49 ? 1.187 16.234 14.289 1 96.12 49 ILE B C 1
ATOM 2980 O O . ILE B 1 49 ? 1.119 16 15.492 1 96.12 49 ILE B O 1
ATOM 2984 N N . MET B 1 50 ? 1.909 17.156 13.742 1 96.56 50 MET B N 1
ATOM 2985 C CA . MET B 1 50 ? 2.652 18.094 14.578 1 96.56 50 MET B CA 1
ATOM 2986 C C . MET B 1 50 ? 1.946 19.453 14.641 1 96.56 50 MET B C 1
ATOM 2988 O O . MET B 1 50 ? 1.411 19.922 13.633 1 96.56 50 MET B O 1
ATOM 2992 N N . VAL B 1 51 ? 1.955 20.047 15.844 1 95 51 VAL B N 1
ATOM 2993 C CA . VAL B 1 51 ? 1.353 21.375 16 1 95 51 VAL B CA 1
ATOM 2994 C C . VAL B 1 51 ? 2.426 22.391 16.391 1 95 51 VAL B C 1
ATOM 2996 O O . VAL B 1 51 ? 3.205 22.156 17.312 1 95 51 VAL B O 1
ATOM 2999 N N . VAL B 1 52 ? 2.42 23.484 15.602 1 94.31 52 VAL B N 1
ATOM 3000 C CA . VAL B 1 52 ? 3.434 24.5 15.805 1 94.31 52 VAL B CA 1
ATOM 3001 C C . VAL B 1 52 ? 2.777 25.891 15.82 1 94.31 52 VAL B C 1
ATOM 3003 O O . VAL B 1 52 ? 1.827 26.141 15.07 1 94.31 52 VAL B O 1
ATOM 3006 N N . GLY B 1 53 ? 3.287 26.797 16.672 1 93 53 GLY B N 1
ATOM 3007 C CA . GLY B 1 53 ? 2.797 28.156 16.75 1 93 53 GLY B CA 1
ATOM 3008 C C . GLY B 1 53 ? 3.154 28.844 18.062 1 93 53 GLY B C 1
ATOM 3009 O O . GLY B 1 53 ? 3.762 28.219 18.938 1 93 53 GLY B O 1
ATOM 3010 N N . GLN B 1 54 ? 2.703 30.062 18.094 1 90.06 54 GLN B N 1
ATOM 3011 C CA . GLN B 1 54 ? 2.975 30.875 19.281 1 90.06 54 GLN B CA 1
ATOM 3012 C C . GLN B 1 54 ? 2.307 30.281 20.516 1 90.06 54 GLN B C 1
ATOM 3014 O O . GLN B 1 54 ? 1.264 29.625 20.422 1 90.06 54 GLN B O 1
ATOM 3019 N N . SER B 1 55 ? 2.998 30.609 21.656 1 87.5 55 SER B N 1
ATOM 3020 C CA . SER B 1 55 ? 2.438 30.156 22.938 1 87.5 55 SER B CA 1
ATOM 3021 C C . SER B 1 55 ? 1.064 30.766 23.172 1 87.5 55 SER B C 1
ATOM 3023 O O . SER B 1 55 ? 0.845 31.953 22.891 1 87.5 55 SER B O 1
ATOM 3025 N N . GLY B 1 56 ? 0.191 29.922 23.688 1 87.75 56 GLY B N 1
ATOM 3026 C CA . GLY B 1 56 ? -1.101 30.422 24.125 1 87.75 56 GLY B CA 1
ATOM 3027 C C . GLY B 1 56 ? -2.137 30.453 23.016 1 87.75 56 GLY B C 1
ATOM 3028 O O . GLY B 1 56 ? -3.232 30.984 23.203 1 87.75 56 GLY B O 1
ATOM 3029 N N . LEU B 1 57 ? -1.857 29.891 21.938 1 90.69 57 LEU B N 1
ATOM 3030 C CA . LEU B 1 57 ? -2.787 29.969 20.828 1 90.69 57 LEU B CA 1
ATOM 3031 C C . LEU B 1 57 ? -3.762 28.797 20.844 1 90.69 57 LEU B C 1
ATOM 3033 O O . LEU B 1 57 ? -4.66 28.719 20 1 90.69 57 LEU B O 1
ATOM 3037 N N . GLY B 1 58 ? -3.635 27.906 21.812 1 88.88 58 GLY B N 1
ATOM 3038 C CA . GLY B 1 58 ? -4.594 26.812 21.938 1 88.88 58 GLY B CA 1
ATOM 3039 C C . GLY B 1 58 ? -4.188 25.562 21.172 1 88.88 58 GLY B C 1
ATOM 3040 O O . GLY B 1 58 ? -5.043 24.781 20.75 1 88.88 58 GLY B O 1
ATOM 3041 N N . LYS B 1 59 ? -2.945 25.344 20.953 1 89.25 59 LYS B N 1
ATOM 3042 C CA . LYS B 1 59 ? -2.447 24.188 20.219 1 89.25 59 LYS B CA 1
ATOM 3043 C C . LYS B 1 59 ? -2.924 22.875 20.859 1 89.25 59 LYS B C 1
ATOM 3045 O O . LYS B 1 59 ? -3.592 22.078 20.203 1 89.25 59 LYS B O 1
ATOM 3050 N N . SER B 1 60 ? -2.729 22.781 22.141 1 83.56 60 SER B N 1
ATOM 3051 C CA . SER B 1 60 ? -3.104 21.562 22.859 1 83.56 60 SER B CA 1
ATOM 3052 C C . SER B 1 60 ? -4.617 21.391 22.906 1 83.56 60 SER B C 1
ATOM 3054 O O . SER B 1 60 ? -5.129 20.281 22.781 1 83.56 60 SER B O 1
ATOM 3056 N N . THR B 1 61 ? -5.273 22.453 23.047 1 82.62 61 THR B N 1
ATOM 3057 C CA . THR B 1 61 ? -6.73 22.422 23.109 1 82.62 61 THR B CA 1
ATOM 3058 C C . THR B 1 61 ? -7.309 21.922 21.781 1 82.62 61 THR B C 1
ATOM 3060 O O . THR B 1 61 ? -8.242 21.125 21.766 1 82.62 61 THR B O 1
ATOM 3063 N N . LEU B 1 62 ? -6.809 22.453 20.75 1 82.5 62 LEU B N 1
ATOM 3064 C CA . LEU B 1 62 ? -7.309 22.062 19.438 1 82.5 62 LEU B CA 1
ATOM 3065 C C . LEU B 1 62 ? -7.074 20.578 19.203 1 82.5 62 LEU B C 1
ATOM 3067 O O . LEU B 1 62 ? -7.926 19.891 18.625 1 82.5 62 LEU B O 1
ATOM 3071 N N . MET B 1 63 ? -6.047 20.109 19.672 1 77.25 63 MET B N 1
ATOM 3072 C CA . MET B 1 63 ? -5.727 18.703 19.469 1 77.25 63 MET B CA 1
ATOM 3073 C C . MET B 1 63 ? -6.66 17.812 20.297 1 77.25 63 MET B C 1
ATOM 3075 O O . MET B 1 63 ? -7.125 16.781 19.812 1 77.25 63 MET B O 1
ATOM 3079 N N . ASN B 1 64 ? -6.883 18.25 21.469 1 74 64 ASN B N 1
ATOM 3080 C CA . ASN B 1 64 ? -7.863 17.531 22.266 1 74 64 ASN B CA 1
ATOM 3081 C C . ASN B 1 64 ? -9.234 17.516 21.594 1 74 64 ASN B C 1
ATOM 3083 O O . ASN B 1 64 ? -9.953 16.531 21.656 1 74 64 ASN B O 1
ATOM 3087 N N . THR B 1 65 ? -9.469 18.641 21.047 1 77.56 65 THR B N 1
ATOM 3088 C CA . THR B 1 65 ? -10.719 18.75 20.312 1 77.56 65 THR B CA 1
ATOM 3089 C C . THR B 1 65 ? -10.766 17.75 19.156 1 77.56 65 THR B C 1
ATOM 3091 O O . THR B 1 65 ? -11.789 17.094 18.938 1 77.56 65 THR B O 1
ATOM 3094 N N . LEU B 1 66 ? -9.664 17.672 18.469 1 74.94 66 LEU B N 1
ATOM 3095 C CA . LEU B 1 66 ? -9.562 16.766 17.328 1 74.94 66 LEU B CA 1
ATOM 3096 C C . LEU B 1 66 ? -9.773 15.32 17.781 1 74.94 66 LEU B C 1
ATOM 3098 O O . LEU B 1 66 ? -10.43 14.539 17.094 1 74.94 66 LEU B O 1
ATOM 3102 N N . PHE B 1 67 ? -9.258 15.047 19.047 1 65.5 67 PHE B N 1
ATOM 3103 C CA . PHE B 1 67 ? -9.359 13.703 19.609 1 65.5 67 PHE B CA 1
ATOM 3104 C C . PHE B 1 67 ? -10.758 13.461 20.156 1 65.5 67 PHE B C 1
ATOM 3106 O O . PHE B 1 67 ? -11.305 12.359 20.016 1 65.5 67 PHE B O 1
ATOM 3113 N N . LYS B 1 68 ? -11.117 14.43 21.094 1 58.78 68 LYS B N 1
ATOM 3114 C CA . LYS B 1 68 ? -12.375 14.281 21.812 1 58.78 68 LYS B CA 1
ATOM 3115 C C . LYS B 1 68 ? -13.57 14.297 20.859 1 58.78 68 LYS B C 1
ATOM 3117 O O . LYS B 1 68 ? -14.617 13.719 21.156 1 58.78 68 LYS B O 1
ATOM 3122 N N . SER B 1 69 ? -13.266 15.359 20.141 1 52.22 69 SER B N 1
ATOM 3123 C CA . SER B 1 69 ? -14.477 15.344 19.328 1 52.22 69 SER B CA 1
ATOM 3124 C C . SER B 1 69 ? -14.992 13.93 19.125 1 52.22 69 SER B C 1
ATOM 3126 O O . SER B 1 69 ? -16.203 13.688 19.141 1 52.22 69 SER B O 1
ATOM 3128 N N . LYS B 1 70 ? -14.523 12.727 18.297 1 46 70 LYS B N 1
ATOM 3129 C CA . LYS B 1 70 ? -15.305 11.547 17.953 1 46 70 LYS B CA 1
ATOM 3130 C C . LYS B 1 70 ? -14.688 10.281 18.547 1 46 70 LYS B C 1
ATOM 3132 O O . LYS B 1 70 ? -15.109 9.172 18.219 1 46 70 LYS B O 1
ATOM 3137 N N . VAL B 1 71 ? -13.539 10.359 19.234 1 40.5 71 VAL B N 1
ATOM 3138 C CA . VAL B 1 71 ? -12.945 9.07 19.578 1 40.5 71 VAL B CA 1
ATOM 3139 C C . VAL B 1 71 ? -13.727 8.43 20.719 1 40.5 71 VAL B C 1
ATOM 3141 O O . VAL B 1 71 ? -13.984 9.078 21.734 1 40.5 71 VAL B O 1
ATOM 3144 N N . SER B 1 72 ? -14.625 7.566 20.453 1 39.19 72 SER B N 1
ATOM 3145 C CA . SER B 1 72 ? -15.281 6.781 21.484 1 39.19 72 SER B CA 1
ATOM 3146 C C . SER B 1 72 ? -14.352 6.512 22.656 1 39.19 72 SER B C 1
ATOM 3148 O O . SER B 1 72 ? -14.016 5.359 22.953 1 39.19 72 SER B O 1
ATOM 3150 N N . ARG B 1 73 ? -13.219 7.047 22.844 1 35.78 73 ARG B N 1
ATOM 3151 C CA . ARG B 1 73 ? -12.508 6.387 23.922 1 35.78 73 ARG B CA 1
ATOM 3152 C C . ARG B 1 73 ? -13.352 6.34 25.203 1 35.78 73 ARG B C 1
ATOM 3154 O O . ARG B 1 73 ? -14.219 7.191 25.406 1 35.78 73 ARG B O 1
ATOM 3161 N N . LYS B 1 74 ? -13.383 5.199 25.844 1 37.16 74 LYS B N 1
ATOM 3162 C CA . LYS B 1 74 ? -13.266 5.031 27.297 1 37.16 74 LYS B CA 1
ATOM 3163 C C . LYS B 1 74 ? -12.383 6.113 27.906 1 37.16 74 LYS B C 1
ATOM 3165 O O . LYS B 1 74 ? -11.156 5.98 27.938 1 37.16 74 LYS B O 1
ATOM 3170 N N . SER B 1 75 ? -12.398 7.191 27.406 1 33.25 75 SER B N 1
ATOM 3171 C CA . SER B 1 75 ? -11.523 8.258 27.875 1 33.25 75 SER B CA 1
ATOM 3172 C C . SER B 1 75 ? -11.508 8.328 29.391 1 33.25 75 SER B C 1
ATOM 3174 O O . SER B 1 75 ? -12.555 8.234 30.031 1 33.25 75 SER B O 1
ATOM 3176 N N . VAL B 1 76 ? -10.406 7.84 29.969 1 34.81 76 VAL B N 1
ATOM 3177 C CA . VAL B 1 76 ? -10 8.305 31.281 1 34.81 76 VAL B CA 1
ATOM 3178 C C . VAL B 1 76 ? -10.344 9.781 31.453 1 34.81 76 VAL B C 1
ATOM 3180 O O . VAL B 1 76 ? -10.055 10.594 30.562 1 34.81 76 VAL B O 1
ATOM 3183 N N . GLN B 1 77 ? -11.422 9.992 32.156 1 35.75 77 GLN B N 1
ATOM 3184 C CA . GLN B 1 77 ? -11.727 11.336 32.625 1 35.75 77 GLN B CA 1
ATOM 3185 C C . GLN B 1 77 ? -10.453 12.156 32.844 1 35.75 77 GLN B C 1
ATOM 3187 O O . GLN B 1 77 ? -9.57 11.766 33.594 1 35.75 77 GLN B O 1
ATOM 3192 N N . PRO B 1 78 ? -10.039 12.867 31.844 1 37.81 78 PRO B N 1
ATOM 3193 C CA . PRO B 1 78 ? -9 13.758 32.375 1 37.81 78 PRO B CA 1
ATOM 3194 C C . PRO B 1 78 ? -9.406 14.422 33.688 1 37.81 78 PRO B C 1
ATOM 3196 O O . PRO B 1 78 ? -10.602 14.625 33.938 1 37.81 78 PRO B O 1
ATOM 3199 N N . ASN B 1 79 ? -8.789 14.172 34.719 1 36.94 79 ASN B N 1
ATOM 3200 C CA . ASN B 1 79 ? -8.984 15.016 35.906 1 36.94 79 ASN B CA 1
ATOM 3201 C C . ASN B 1 79 ? -9.078 16.5 35.531 1 36.94 79 ASN B C 1
ATOM 3203 O O . ASN B 1 79 ? -8.188 17.031 34.844 1 36.94 79 ASN B O 1
ATOM 3207 N N . PRO B 1 80 ? -10.289 17.062 35.531 1 38.81 80 PRO B N 1
ATOM 3208 C CA . PRO B 1 80 ? -10.555 18.469 35.219 1 38.81 80 PRO B CA 1
ATOM 3209 C C . PRO B 1 80 ? -9.367 19.375 35.562 1 38.81 80 PRO B C 1
ATOM 3211 O O . PRO B 1 80 ? -9.164 20.406 34.906 1 38.81 80 PRO B O 1
ATOM 3214 N N . GLU B 1 81 ? -8.828 19.312 36.75 1 37.59 81 GLU B N 1
ATOM 3215 C CA . GLU B 1 81 ? -7.926 20.312 37.312 1 37.59 81 GLU B CA 1
ATOM 3216 C C . GLU B 1 81 ? -6.574 20.312 36.625 1 37.59 81 GLU B C 1
ATOM 3218 O O . GLU B 1 81 ? -5.652 21.016 37.031 1 37.59 81 GLU B O 1
ATOM 3223 N N . GLU B 1 82 ? -6.316 19.359 35.719 1 40.47 82 GLU B N 1
ATOM 3224 C CA . GLU B 1 82 ? -4.891 19.375 35.406 1 40.47 82 GLU B CA 1
ATOM 3225 C C . GLU B 1 82 ? -4.578 20.359 34.281 1 40.47 82 GLU B C 1
ATOM 3227 O O . GLU B 1 82 ? -5.105 20.25 33.188 1 40.47 82 GLU B O 1
ATOM 3232 N N . ARG B 1 83 ? -4.359 21.688 34.594 1 41.31 83 ARG B N 1
ATOM 3233 C CA . ARG B 1 83 ? -3.738 22.688 33.719 1 41.31 83 ARG B CA 1
ATOM 3234 C C . ARG B 1 83 ? -2.791 22.047 32.719 1 41.31 83 ARG B C 1
ATOM 3236 O O . ARG B 1 83 ? -1.972 21.203 33.094 1 41.31 83 ARG B O 1
ATOM 3243 N N . ILE B 1 84 ? -3.234 21.922 31.562 1 48.88 84 ILE B N 1
ATOM 3244 C CA . ILE B 1 84 ? -2.279 21.5 30.547 1 48.88 84 ILE B CA 1
ATOM 3245 C C . ILE B 1 84 ? -0.967 22.25 30.719 1 48.88 84 ILE B C 1
ATOM 3247 O O . ILE B 1 84 ? -0.932 23.484 30.594 1 48.88 84 ILE B O 1
ATOM 3251 N N . PRO B 1 85 ? -0.048 21.672 31.438 1 48.44 85 PRO B N 1
ATOM 3252 C CA . PRO B 1 85 ? 1.232 22.359 31.625 1 48.44 85 PRO B CA 1
ATOM 3253 C C . PRO B 1 85 ? 1.833 22.875 30.312 1 48.44 85 PRO B C 1
ATOM 3255 O O . PRO B 1 85 ? 1.515 22.344 29.25 1 48.44 85 PRO B O 1
ATOM 3258 N N . LYS B 1 86 ? 2.332 24.125 30.422 1 55.12 86 LYS B N 1
ATOM 3259 C CA . LYS B 1 86 ? 3.098 24.703 29.312 1 55.12 86 LYS B CA 1
ATOM 3260 C C . LYS B 1 86 ? 4.082 23.688 28.75 1 55.12 86 LYS B C 1
ATOM 3262 O O . LYS B 1 86 ? 4.812 23.031 29.484 1 55.12 86 LYS B O 1
ATOM 3267 N N . THR B 1 87 ? 3.916 23.344 27.438 1 56.06 87 THR B N 1
ATOM 3268 C CA . THR B 1 87 ? 4.812 22.422 26.75 1 56.06 87 THR B CA 1
ATOM 3269 C C . THR B 1 87 ? 6.215 23.016 26.641 1 56.06 87 THR B C 1
ATOM 3271 O O . THR B 1 87 ? 6.414 24.047 25.984 1 56.06 87 THR B O 1
ATOM 3274 N N . ILE B 1 88 ? 7.191 22.547 27.438 1 62.25 88 ILE B N 1
ATOM 3275 C CA . ILE B 1 88 ? 8.555 23.062 27.438 1 62.25 88 ILE B CA 1
ATOM 3276 C C . ILE B 1 88 ? 9.422 22.219 26.5 1 62.25 88 ILE B C 1
ATOM 3278 O O . ILE B 1 88 ? 10.484 22.656 26.062 1 62.25 88 ILE B O 1
ATOM 3282 N N . GLU B 1 89 ? 8.891 21.094 26.172 1 80.06 89 GLU B N 1
ATOM 3283 C CA . GLU B 1 89 ? 9.586 20.188 25.266 1 80.06 89 GLU B CA 1
ATOM 3284 C C . GLU B 1 89 ? 8.625 19.578 24.266 1 80.06 89 GLU B C 1
ATOM 3286 O O . GLU B 1 89 ? 7.406 19.578 24.484 1 80.06 89 GLU B O 1
ATOM 3291 N N . ILE B 1 90 ? 9.195 19.172 23.188 1 87.88 90 ILE B N 1
ATOM 3292 C CA . ILE B 1 90 ? 8.352 18.484 22.219 1 87.88 90 ILE B CA 1
ATOM 3293 C C . ILE B 1 90 ? 7.801 17.203 22.828 1 87.88 90 ILE B C 1
ATOM 3295 O O . ILE B 1 90 ? 8.555 16.391 23.375 1 87.88 90 ILE B O 1
ATOM 3299 N N . LYS B 1 91 ? 6.551 17.141 22.844 1 88 91 LYS B N 1
ATOM 3300 C CA . LYS B 1 91 ? 5.879 15.977 23.422 1 88 91 LYS B CA 1
ATOM 3301 C C . LYS B 1 91 ? 4.969 15.297 22.406 1 88 91 LYS B C 1
ATOM 3303 O O . LYS B 1 91 ? 4.223 15.969 21.688 1 88 91 LYS B O 1
ATOM 3308 N N . SER B 1 92 ? 5.109 13.969 22.359 1 90.38 92 SER B N 1
ATOM 3309 C CA . SER B 1 92 ? 4.266 13.18 21.453 1 90.38 92 SER B CA 1
ATOM 3310 C C . SER B 1 92 ? 3.238 12.375 22.25 1 90.38 92 SER B C 1
ATOM 3312 O O . SER B 1 92 ? 3.586 11.688 23.203 1 90.38 92 SER B O 1
ATOM 3314 N N . ILE B 1 93 ? 2.025 12.531 21.891 1 87.19 93 ILE B N 1
ATOM 3315 C CA . ILE B 1 93 ? 0.954 11.742 22.5 1 87.19 93 ILE B CA 1
ATOM 3316 C C . ILE B 1 93 ? 0.244 10.922 21.422 1 87.19 93 ILE B C 1
ATOM 3318 O O . ILE B 1 93 ? -0.15 11.461 20.391 1 87.19 93 ILE B O 1
ATOM 3322 N N . SER B 1 94 ? 0.097 9.617 21.688 1 89.19 94 SER B N 1
ATOM 3323 C CA . SER B 1 94 ? -0.543 8.734 20.719 1 89.19 94 SER B CA 1
ATOM 3324 C C . SER B 1 94 ? -1.852 8.164 21.266 1 89.19 94 SER B C 1
ATOM 3326 O O . SER B 1 94 ? -1.953 7.859 22.453 1 89.19 94 SER B O 1
ATOM 3328 N N . HIS B 1 95 ? -2.789 8.062 20.391 1 85.31 95 HIS B N 1
ATOM 3329 C CA . HIS B 1 95 ? -4.074 7.441 20.703 1 85.31 95 HIS B CA 1
ATOM 3330 C C . HIS B 1 95 ? -4.457 6.414 19.641 1 85.31 95 HIS B C 1
ATOM 3332 O O . HIS B 1 95 ? -4.305 6.668 18.438 1 85.31 95 HIS B O 1
ATOM 3338 N N . ASP B 1 96 ? -4.938 5.219 20.125 1 89 96 ASP B N 1
ATOM 3339 C CA . ASP B 1 96 ? -5.5 4.219 19.219 1 89 96 ASP B CA 1
ATOM 3340 C C . ASP B 1 96 ? -7 4.43 19.031 1 89 96 ASP B C 1
ATOM 3342 O O . ASP B 1 96 ? -7.758 4.445 20 1 89 96 ASP B O 1
ATOM 3346 N N . ILE B 1 97 ? -7.328 4.652 17.828 1 85.44 97 ILE B N 1
ATOM 3347 C CA . ILE B 1 97 ? -8.727 4.898 17.5 1 85.44 97 ILE B CA 1
ATOM 3348 C C . ILE B 1 97 ? -9.25 3.785 16.594 1 85.44 97 ILE B C 1
ATOM 3350 O O . ILE B 1 97 ? -8.508 3.26 15.758 1 85.44 97 ILE B O 1
ATOM 3354 N N . GLU B 1 98 ? -10.547 3.42 16.781 1 89.12 98 GLU B N 1
ATOM 3355 C CA . GLU B 1 98 ? -11.203 2.434 15.93 1 89.12 98 GLU B CA 1
ATOM 3356 C C . GLU B 1 98 ? -12.594 2.904 15.508 1 89.12 98 GLU B C 1
ATOM 3358 O O . GLU B 1 98 ? -13.383 3.355 16.344 1 89.12 98 GLU B O 1
ATOM 3363 N N . GLU B 1 99 ? -12.828 2.916 14.266 1 87.31 99 GLU B N 1
ATOM 3364 C CA . GLU B 1 99 ? -14.125 3.293 13.695 1 87.31 99 GLU B CA 1
ATOM 3365 C C . GLU B 1 99 ? -14.492 2.404 12.516 1 87.31 99 GLU B C 1
ATOM 3367 O O . GLU B 1 99 ? -13.734 2.318 11.539 1 87.31 99 GLU B O 1
ATOM 3372 N N . LYS B 1 100 ? -15.609 1.788 12.578 1 89.5 100 LYS B N 1
ATOM 3373 C CA . LYS B 1 100 ? -16.141 0.929 11.523 1 89.5 100 LYS B CA 1
ATOM 3374 C C . LYS B 1 100 ? -15.094 -0.096 11.078 1 89.5 100 LYS B C 1
ATOM 3376 O O . LYS B 1 100 ? -14.875 -0.296 9.883 1 89.5 100 LYS B O 1
ATOM 3381 N N . GLY B 1 101 ? -14.336 -0.587 11.992 1 91.38 101 GLY B N 1
ATOM 3382 C CA . GLY B 1 101 ? -13.391 -1.665 11.742 1 91.38 101 GLY B CA 1
ATOM 3383 C C . GLY B 1 101 ? -12.016 -1.172 11.336 1 91.38 101 GLY B C 1
ATOM 3384 O O . GLY B 1 101 ? -11.086 -1.968 11.18 1 91.38 101 GLY B O 1
ATOM 3385 N N . VAL B 1 102 ? -11.93 0.113 11.195 1 93.12 102 VAL B N 1
ATOM 3386 C CA . VAL B 1 102 ? -10.641 0.685 10.82 1 93.12 102 VAL B CA 1
ATOM 3387 C C . VAL B 1 102 ? -9.906 1.156 12.07 1 93.12 102 VAL B C 1
ATOM 3389 O O . VAL B 1 102 ? -10.461 1.893 12.891 1 93.12 102 VAL B O 1
ATOM 3392 N N . ARG B 1 103 ? -8.68 0.66 12.203 1 93.81 103 ARG B N 1
ATOM 3393 C CA . ARG B 1 103 ? -7.84 1.051 13.328 1 93.81 103 ARG B CA 1
ATOM 3394 C C . ARG B 1 103 ? -6.773 2.053 12.898 1 93.81 103 ARG B C 1
ATOM 3396 O O . ARG B 1 103 ? -6.199 1.929 11.812 1 93.81 103 ARG B O 1
ATOM 3403 N N . MET B 1 104 ? -6.578 3.059 13.773 1 92.44 104 MET B N 1
ATOM 3404 C CA . MET B 1 104 ? -5.57 4.074 13.477 1 92.44 104 MET B CA 1
ATOM 3405 C C . MET B 1 104 ? -4.848 4.512 14.75 1 92.44 104 MET B C 1
ATOM 3407 O O . MET B 1 104 ? -5.48 4.707 15.789 1 92.44 104 MET B O 1
ATOM 3411 N N . LYS B 1 105 ? -3.572 4.523 14.664 1 93.69 105 LYS B N 1
ATOM 3412 C CA . LYS B 1 105 ? -2.787 5.191 15.695 1 93.69 105 LYS B CA 1
ATOM 3413 C C . LYS B 1 105 ? -2.545 6.656 15.336 1 93.69 105 LYS B C 1
ATOM 3415 O O . LYS B 1 105 ? -1.771 6.957 14.43 1 93.69 105 LYS B O 1
ATOM 3420 N N . LEU B 1 106 ? -3.238 7.488 16.047 1 91 106 LEU B N 1
ATOM 3421 C CA . LEU B 1 106 ? -3.088 8.922 15.844 1 91 106 LEU B CA 1
ATOM 3422 C C . LEU B 1 106 ? -2.104 9.516 16.844 1 91 106 LEU B C 1
ATOM 3424 O O . LEU B 1 106 ? -2.32 9.43 18.062 1 91 106 LEU B O 1
ATOM 3428 N N . THR B 1 107 ? -1.045 10.039 16.297 1 93.12 107 THR B N 1
ATOM 3429 C CA . THR B 1 107 ? -0.04 10.664 17.141 1 93.12 107 THR B CA 1
ATOM 3430 C C . THR B 1 107 ? -0.018 12.172 16.953 1 93.12 107 THR B C 1
ATOM 3432 O O . THR B 1 107 ? 0.025 12.656 15.812 1 93.12 107 THR B O 1
ATOM 3435 N N . VAL B 1 108 ? -0.104 12.875 18.078 1 91 108 VAL B N 1
ATOM 3436 C CA . VAL B 1 108 ? 0.008 14.328 18.078 1 91 108 VAL B CA 1
ATOM 3437 C C . VAL B 1 108 ? 1.331 14.75 18.719 1 91 108 VAL B C 1
ATOM 3439 O O . VAL B 1 108 ? 1.639 14.352 19.844 1 91 108 VAL B O 1
ATOM 3442 N N . ILE B 1 109 ? 2.045 15.469 17.922 1 94.06 109 ILE B N 1
ATOM 3443 C CA . ILE B 1 109 ? 3.322 15.992 18.391 1 94.06 109 ILE B CA 1
ATOM 3444 C C . ILE B 1 109 ? 3.172 17.469 18.766 1 94.06 109 ILE B C 1
ATOM 3446 O O . ILE B 1 109 ? 3.105 18.328 17.875 1 94.06 109 ILE B O 1
ATOM 3450 N N . ASP B 1 110 ? 3.174 17.719 20.047 1 90.25 110 ASP B N 1
ATOM 3451 C CA . ASP B 1 110 ? 3.043 19.078 20.562 1 90.25 110 ASP B CA 1
ATOM 3452 C C . ASP B 1 110 ? 4.41 19.734 20.734 1 90.25 110 ASP B C 1
ATOM 3454 O O . ASP B 1 110 ? 5.363 19.094 21.172 1 90.25 110 ASP B O 1
ATOM 3458 N N . THR B 1 111 ? 4.426 20.922 20.266 1 90.94 111 THR B N 1
ATOM 3459 C CA . THR B 1 111 ? 5.68 21.672 20.344 1 90.94 111 THR B CA 1
ATOM 3460 C C . THR B 1 111 ? 5.527 22.875 21.25 1 90.94 111 THR B C 1
ATOM 3462 O O . THR B 1 111 ? 4.438 23.438 21.375 1 90.94 111 THR B O 1
ATOM 3465 N N . PRO B 1 112 ? 6.621 23.219 21.906 1 86.19 112 PRO B N 1
ATOM 3466 C CA . PRO B 1 112 ? 6.566 24.453 22.703 1 86.19 112 PRO B CA 1
ATOM 3467 C C . PRO B 1 112 ? 6.305 25.688 21.859 1 86.19 112 PRO B C 1
ATOM 3469 O O . PRO B 1 112 ? 6.797 25.781 20.719 1 86.19 112 PRO B O 1
ATOM 3472 N N . GLY B 1 113 ? 5.434 26.578 22.375 1 82 113 GLY B N 1
ATOM 3473 C CA . GLY B 1 113 ? 5.156 27.828 21.672 1 82 113 GLY B CA 1
ATOM 3474 C C . GLY B 1 113 ? 6.344 28.766 21.641 1 82 113 GLY B C 1
ATOM 3475 O O . GLY B 1 113 ? 7.168 28.766 22.562 1 82 113 GLY B O 1
ATOM 3476 N N . PHE B 1 114 ? 6.48 29.453 20.406 1 77.12 114 PHE B N 1
ATOM 3477 C CA . PHE B 1 114 ? 7.57 30.422 20.391 1 77.12 114 PHE B CA 1
ATOM 3478 C C . PHE B 1 114 ? 7.148 31.719 21.062 1 77.12 114 PHE B C 1
ATOM 3480 O O . PHE B 1 114 ? 5.957 32.031 21.125 1 77.12 114 PHE B O 1
ATOM 3487 N N . GLY B 1 115 ? 8.18 32.625 21.625 1 65.94 115 GLY B N 1
ATOM 3488 C CA . GLY B 1 115 ? 8.031 33.812 22.422 1 65.94 115 GLY B CA 1
ATOM 3489 C C . GLY B 1 115 ? 8.297 33.594 23.906 1 65.94 115 GLY B C 1
ATOM 3490 O O . GLY B 1 115 ? 8.648 34.531 24.625 1 65.94 115 GLY B O 1
ATOM 3491 N N . ASP B 1 116 ? 7.746 32.531 24.438 1 54.53 116 ASP B N 1
ATOM 3492 C CA . ASP B 1 116 ? 8.125 32.375 25.844 1 54.53 116 ASP B CA 1
ATOM 3493 C C . ASP B 1 116 ? 9.641 32.344 26 1 54.53 116 ASP B C 1
ATOM 3495 O O . ASP B 1 116 ? 10.211 33.125 26.766 1 54.53 116 ASP B O 1
ATOM 3499 N N . GLN B 1 117 ? 10.359 31.312 26.125 1 49 117 GLN B N 1
ATOM 3500 C CA . GLN B 1 117 ? 11.758 31.172 26.516 1 49 117 GLN B CA 1
ATOM 3501 C C . GLN B 1 117 ? 12.68 31.172 25.297 1 49 117 GLN B C 1
ATOM 3503 O O . GLN B 1 117 ? 13.906 31.234 25.438 1 49 117 GLN B O 1
ATOM 3508 N N . ILE B 1 118 ? 12.289 30.672 24.156 1 49.53 118 ILE B N 1
ATOM 3509 C CA . ILE B 1 118 ? 13.289 30.297 23.156 1 49.53 118 ILE B CA 1
ATOM 3510 C C . ILE B 1 118 ? 13.703 31.531 22.359 1 49.53 118 ILE B C 1
ATOM 3512 O O . ILE B 1 118 ? 12.867 32.375 22.016 1 49.53 118 ILE B O 1
ATOM 3516 N N . ASN B 1 119 ? 14.984 31.859 22.438 1 53.62 119 ASN B N 1
ATOM 3517 C CA . ASN B 1 119 ? 15.531 32.812 21.484 1 53.62 119 ASN B CA 1
ATOM 3518 C C . ASN B 1 119 ? 14.891 32.688 20.109 1 53.62 119 ASN B C 1
ATOM 3520 O O . ASN B 1 119 ? 14.992 31.625 19.484 1 53.62 119 ASN B O 1
ATOM 3524 N N . ASN B 1 120 ? 13.844 33.562 19.781 1 61.53 120 ASN B N 1
ATOM 3525 C CA . ASN B 1 120 ? 12.938 33.656 18.641 1 61.53 120 ASN B CA 1
ATOM 3526 C C . ASN B 1 120 ? 13.664 33.375 17.328 1 61.53 120 ASN B C 1
ATOM 3528 O O . ASN B 1 120 ? 13.078 32.844 16.375 1 61.53 120 ASN B O 1
ATOM 3532 N N . GLU B 1 121 ? 15.062 33.625 17.328 1 63.56 121 GLU B N 1
ATOM 3533 C CA . GLU B 1 121 ? 15.711 33.625 16.016 1 63.56 121 GLU B CA 1
ATOM 3534 C C . GLU B 1 121 ? 15.906 32.188 15.516 1 63.56 121 GLU B C 1
ATOM 3536 O O . GLU B 1 121 ? 15.812 31.938 14.312 1 63.56 121 GLU B O 1
ATOM 3541 N N . ASN B 1 122 ? 15.922 31.25 16.484 1 79.19 122 ASN B N 1
ATOM 3542 C CA . ASN B 1 122 ? 16.188 29.906 15.984 1 79.19 122 ASN B CA 1
ATOM 3543 C C . ASN B 1 122 ? 15.219 28.875 16.547 1 79.19 122 ASN B C 1
ATOM 3545 O O . ASN B 1 122 ? 15.57 27.719 16.734 1 79.19 122 ASN B O 1
ATOM 3549 N N . CYS B 1 123 ? 14 29.375 16.719 1 79.81 123 CYS B N 1
ATOM 3550 C CA . CYS B 1 123 ? 13.016 28.531 17.391 1 79.81 123 CYS B CA 1
ATOM 3551 C C . CYS B 1 123 ? 12.547 27.406 16.453 1 79.81 123 CYS B C 1
ATOM 3553 O O . CYS B 1 123 ? 11.961 26.422 16.906 1 79.81 123 CYS B O 1
ATOM 3555 N N . TRP B 1 124 ? 12.859 27.562 15.156 1 86.75 124 TRP B N 1
ATOM 3556 C CA . TRP B 1 124 ? 12.445 26.547 14.195 1 86.75 124 TRP B CA 1
ATOM 3557 C C . TRP B 1 124 ? 13.414 25.375 14.195 1 86.75 124 TRP B C 1
ATOM 3559 O O . TRP B 1 124 ? 13.078 24.281 13.734 1 86.75 124 TRP B O 1
ATOM 3569 N N . GLN B 1 125 ? 14.539 25.484 14.727 1 90 125 GLN B N 1
ATOM 3570 C CA . GLN B 1 125 ? 15.609 24.5 14.609 1 90 125 GLN B CA 1
ATOM 3571 C C . GLN B 1 125 ? 15.25 23.203 15.344 1 90 125 GLN B C 1
ATOM 3573 O O . GLN B 1 125 ? 15.398 22.109 14.797 1 90 125 GLN B O 1
ATOM 3578 N N . PRO B 1 126 ? 14.734 23.375 16.562 1 91.06 126 PRO B N 1
ATOM 3579 C CA . PRO B 1 126 ? 14.367 22.125 17.25 1 91.06 126 PRO B CA 1
ATOM 3580 C C . PRO B 1 126 ? 13.266 21.359 16.531 1 91.06 126 PRO B C 1
ATOM 3582 O O . PRO B 1 126 ? 13.242 20.125 16.562 1 91.06 126 PRO B O 1
ATOM 3585 N N . ILE B 1 127 ? 12.391 22.047 15.961 1 93.38 127 ILE B N 1
ATOM 3586 C CA . ILE B 1 127 ? 11.289 21.438 15.227 1 93.38 127 ILE B CA 1
ATOM 3587 C C . ILE B 1 127 ? 11.82 20.734 13.977 1 93.38 127 ILE B C 1
ATOM 3589 O O . ILE B 1 127 ? 11.469 19.594 13.703 1 93.38 127 ILE B O 1
ATOM 3593 N N . MET B 1 128 ? 12.688 21.406 13.32 1 94.12 128 MET B N 1
ATOM 3594 C CA . MET B 1 128 ? 13.336 20.844 12.133 1 94.12 128 MET B CA 1
ATOM 3595 C C . MET B 1 128 ? 14.125 19.594 12.492 1 94.12 128 MET B C 1
ATOM 3597 O O . MET B 1 128 ? 14.047 18.578 11.789 1 94.12 128 MET B O 1
ATOM 3601 N N . LYS B 1 129 ? 14.82 19.703 13.531 1 95.31 129 LYS B N 1
ATOM 3602 C CA . LYS B 1 129 ? 15.617 18.562 13.984 1 95.31 129 LYS B CA 1
ATOM 3603 C C . LYS B 1 129 ? 14.727 17.359 14.305 1 95.31 129 LYS B C 1
ATOM 3605 O O . LYS B 1 129 ? 15.078 16.219 13.992 1 95.31 129 LYS B O 1
ATOM 3610 N N . PHE B 1 130 ? 13.656 17.609 14.945 1 96.5 130 PHE B N 1
ATOM 3611 C CA . PHE B 1 130 ? 12.734 16.531 15.289 1 96.5 130 PHE B CA 1
ATOM 3612 C C . PHE B 1 130 ? 12.227 15.836 14.039 1 96.5 130 PHE B C 1
ATOM 3614 O O . PHE B 1 130 ? 12.242 14.602 13.961 1 96.5 130 PHE B O 1
ATOM 3621 N N . ILE B 1 131 ? 11.797 16.578 13.047 1 97.88 131 ILE B N 1
ATOM 3622 C CA . ILE B 1 131 ? 11.273 16.031 11.805 1 97.88 131 ILE B CA 1
ATOM 3623 C C . ILE B 1 131 ? 12.359 15.219 11.102 1 97.88 131 ILE B C 1
ATOM 3625 O O . ILE B 1 131 ? 12.109 14.086 10.68 1 97.88 131 ILE B O 1
ATOM 3629 N N . ASN B 1 132 ? 13.562 15.75 11.023 1 97.81 132 ASN B N 1
ATOM 3630 C CA . ASN B 1 132 ? 14.68 15.062 10.383 1 97.81 132 ASN B CA 1
ATOM 3631 C C . ASN B 1 132 ? 15.047 13.781 11.125 1 97.81 132 ASN B C 1
ATOM 3633 O O . ASN B 1 132 ? 15.398 12.773 10.5 1 97.81 132 ASN B O 1
ATOM 3637 N N . ASP B 1 133 ? 14.93 13.859 12.414 1 98.06 133 ASP B N 1
ATOM 3638 C CA . ASP B 1 133 ? 15.234 12.672 13.211 1 98.06 133 ASP B CA 1
ATOM 3639 C C . ASP B 1 133 ? 14.258 11.531 12.891 1 98.06 133 ASP B C 1
ATOM 3641 O O . ASP B 1 133 ? 14.641 10.359 12.898 1 98.06 133 ASP B O 1
ATOM 3645 N N . GLN B 1 134 ? 12.984 11.883 12.688 1 98.31 134 GLN B N 1
ATOM 3646 C CA . GLN B 1 134 ? 12.016 10.859 12.297 1 98.31 134 GLN B CA 1
ATOM 3647 C C . GLN B 1 134 ? 12.359 10.273 10.93 1 98.31 134 GLN B C 1
ATOM 3649 O O . GLN B 1 134 ? 12.266 9.055 10.734 1 98.31 134 GLN B O 1
ATOM 3654 N N . TYR B 1 135 ? 12.766 11.117 9.961 1 98.62 135 TYR B N 1
ATOM 3655 C CA . TYR B 1 135 ? 13.188 10.641 8.656 1 98.62 135 TYR B CA 1
ATOM 3656 C C . TYR B 1 135 ? 14.414 9.75 8.773 1 98.62 135 TYR B C 1
ATOM 3658 O O . TYR B 1 135 ? 14.5 8.703 8.117 1 98.62 135 TYR B O 1
ATOM 3666 N N . GLU B 1 136 ? 15.297 10.18 9.656 1 98.19 136 GLU B N 1
ATOM 3667 C CA . GLU B 1 136 ? 16.531 9.414 9.844 1 98.19 136 GLU B CA 1
ATOM 3668 C C . GLU B 1 136 ? 16.234 8.031 10.422 1 98.19 136 GLU B C 1
ATOM 3670 O O . GLU B 1 136 ? 16.812 7.035 9.969 1 98.19 136 GLU B O 1
ATOM 3675 N N . ALA B 1 137 ? 15.398 8.008 11.391 1 97.94 137 ALA B N 1
ATOM 3676 C CA . ALA B 1 137 ? 15.016 6.734 11.984 1 97.94 137 ALA B CA 1
ATOM 3677 C C . ALA B 1 137 ? 14.383 5.812 10.945 1 97.94 137 ALA B C 1
ATOM 3679 O O . ALA B 1 137 ? 14.695 4.621 10.891 1 97.94 137 ALA B O 1
ATOM 3680 N N . TYR B 1 138 ? 13.531 6.309 10.133 1 98.12 138 TYR B N 1
ATOM 3681 C CA . TYR B 1 138 ? 12.891 5.547 9.07 1 98.12 138 TYR B CA 1
ATOM 3682 C C . TYR B 1 138 ? 13.922 5.062 8.055 1 98.12 138 TYR B C 1
ATOM 3684 O O . TYR B 1 138 ? 13.891 3.902 7.641 1 98.12 138 TYR B O 1
ATOM 3692 N N . LEU B 1 139 ? 14.82 5.961 7.672 1 97.75 139 LEU B N 1
ATOM 3693 C CA . LEU B 1 139 ? 15.867 5.645 6.699 1 97.75 139 LEU B CA 1
ATOM 3694 C C . LEU B 1 139 ? 16.781 4.539 7.223 1 97.75 139 LEU B C 1
ATOM 3696 O O . LEU B 1 139 ? 17.078 3.588 6.5 1 97.75 139 LEU B O 1
ATOM 3700 N N . GLN B 1 140 ? 17.156 4.648 8.438 1 97.38 140 GLN B N 1
ATOM 3701 C CA . GLN B 1 140 ? 18.047 3.652 9.031 1 97.38 140 GLN B CA 1
ATOM 3702 C C . GLN B 1 140 ? 17.391 2.275 9.047 1 97.38 140 GLN B C 1
ATOM 3704 O O . GLN B 1 140 ? 18.047 1.263 8.805 1 97.38 140 GLN B O 1
ATOM 3709 N N . GLU B 1 141 ? 16.125 2.295 9.328 1 97.31 141 GLU B N 1
ATOM 3710 C CA . GLU B 1 141 ? 15.406 1.025 9.281 1 97.31 141 GLU B CA 1
ATOM 3711 C C . GLU B 1 141 ? 15.289 0.507 7.852 1 97.31 141 GLU B C 1
ATOM 3713 O O . GLU B 1 141 ? 15.422 -0.695 7.609 1 97.31 141 GLU B O 1
ATOM 3718 N N . GLU B 1 142 ? 15.094 1.376 6.883 1 95.88 142 GLU B N 1
ATOM 3719 C CA . GLU B 1 142 ? 14.922 1.004 5.484 1 95.88 142 GLU B CA 1
ATOM 3720 C C . GLU B 1 142 ? 16.188 0.361 4.926 1 95.88 142 GLU B C 1
ATOM 3722 O O . GLU B 1 142 ? 16.109 -0.601 4.156 1 95.88 142 GLU B O 1
ATOM 3727 N N . ILE B 1 143 ? 17.312 0.854 5.328 1 94.38 143 ILE B N 1
ATOM 3728 C CA . ILE B 1 143 ? 18.562 0.382 4.734 1 94.38 143 ILE B CA 1
ATOM 3729 C C . ILE B 1 143 ? 19.125 -0.771 5.562 1 94.38 143 ILE B C 1
ATOM 3731 O O . ILE B 1 143 ? 20.094 -1.418 5.156 1 94.38 143 ILE B O 1
ATOM 3735 N N . ASN B 1 144 ? 18.516 -1.006 6.719 1 95.56 144 ASN B N 1
ATOM 3736 C CA . ASN B 1 144 ? 18.938 -2.125 7.555 1 95.56 144 ASN B CA 1
ATOM 3737 C C . ASN B 1 144 ? 18.812 -3.453 6.812 1 95.56 144 ASN B C 1
ATOM 3739 O O . ASN B 1 144 ? 17.812 -3.709 6.145 1 95.56 144 ASN B O 1
ATOM 3743 N N . ILE B 1 145 ? 19.875 -4.309 6.832 1 95.25 145 ILE B N 1
ATOM 3744 C CA . ILE B 1 145 ? 19.859 -5.609 6.164 1 95.25 145 ILE B CA 1
ATOM 3745 C C . ILE B 1 145 ? 18.703 -6.453 6.699 1 95.25 145 ILE B C 1
ATOM 3747 O O . ILE B 1 145 ? 17.984 -7.082 5.926 1 95.25 145 ILE B O 1
ATOM 3751 N N . ASN B 1 146 ? 18.562 -6.461 8.031 1 94.75 146 ASN B N 1
ATOM 3752 C CA . ASN B 1 146 ? 17.469 -7.191 8.68 1 94.75 146 ASN B CA 1
ATOM 3753 C C . ASN B 1 146 ? 16.328 -6.266 9.055 1 94.75 146 ASN B C 1
ATOM 3755 O O . ASN B 1 146 ? 15.867 -6.27 10.203 1 94.75 146 ASN B O 1
ATOM 3759 N N . ARG B 1 147 ? 15.789 -5.551 8.047 1 96.25 147 ARG B N 1
ATOM 3760 C CA . ARG B 1 147 ? 14.727 -4.594 8.32 1 96.25 147 ARG B CA 1
ATOM 3761 C C . ARG B 1 147 ? 13.438 -5.309 8.711 1 96.25 147 ARG B C 1
ATOM 3763 O O . ARG B 1 147 ? 13.234 -6.473 8.367 1 96.25 147 ARG B O 1
ATOM 3770 N N . LYS B 1 148 ? 12.641 -4.621 9.43 1 94.31 148 LYS B N 1
ATOM 3771 C CA . LYS B 1 148 ? 11.336 -5.148 9.828 1 94.31 148 LYS B CA 1
ATOM 3772 C C . LYS B 1 148 ? 10.414 -5.301 8.617 1 94.31 148 LYS B C 1
ATOM 3774 O O . LYS B 1 148 ? 10.453 -4.488 7.691 1 94.31 148 LYS B O 1
ATOM 3779 N N . LYS B 1 149 ? 9.523 -6.277 8.648 1 91.12 149 LYS B N 1
ATOM 3780 C CA . LYS B 1 149 ? 8.555 -6.508 7.582 1 91.12 149 LYS B CA 1
ATOM 3781 C C . LYS B 1 149 ? 7.691 -5.27 7.344 1 91.12 149 LYS B C 1
ATOM 3783 O O . LYS B 1 149 ? 7.422 -4.906 6.199 1 91.12 149 LYS B O 1
ATOM 3788 N N . ARG B 1 150 ? 7.332 -4.684 8.422 1 91.81 150 ARG B N 1
ATOM 3789 C CA . ARG B 1 150 ? 6.613 -3.412 8.398 1 91.81 150 ARG B CA 1
ATOM 3790 C C . ARG B 1 150 ? 7.359 -2.346 9.195 1 91.81 150 ARG B C 1
ATOM 3792 O O . ARG B 1 150 ? 7.488 -2.449 10.414 1 91.81 150 ARG B O 1
ATOM 3799 N N . ILE B 1 151 ? 7.816 -1.39 8.492 1 94.5 151 ILE B N 1
ATOM 3800 C CA . ILE B 1 151 ? 8.539 -0.313 9.172 1 94.5 151 ILE B CA 1
ATOM 3801 C C . ILE B 1 151 ? 7.543 0.604 9.875 1 94.5 151 ILE B C 1
ATOM 3803 O O . ILE B 1 151 ? 6.645 1.162 9.242 1 94.5 151 ILE B O 1
ATOM 3807 N N . PRO B 1 152 ? 7.691 0.718 11.141 1 93.44 152 PRO B N 1
ATOM 3808 C CA . PRO B 1 152 ? 6.82 1.672 11.828 1 93.44 152 PRO B CA 1
ATOM 3809 C C . PRO B 1 152 ? 6.961 3.094 11.297 1 93.44 152 PRO B C 1
ATOM 3811 O O . PRO B 1 152 ? 8.078 3.578 11.102 1 93.44 152 PRO B O 1
ATOM 3814 N N . ASP B 1 153 ? 5.848 3.684 11.031 1 96.06 153 ASP B N 1
ATOM 3815 C CA . ASP B 1 153 ? 5.883 5.02 10.445 1 96.06 153 ASP B CA 1
ATOM 3816 C C . ASP B 1 153 ? 5.797 6.094 11.531 1 96.06 153 ASP B C 1
ATOM 3818 O O . ASP B 1 153 ? 4.707 6.445 11.977 1 96.06 153 ASP B O 1
ATOM 3822 N N . SER B 1 154 ? 6.922 6.656 11.922 1 96.5 154 SER B N 1
ATOM 3823 C CA . SER B 1 154 ? 6.977 7.719 12.922 1 96.5 154 SER B CA 1
ATOM 3824 C C . SER B 1 154 ? 7.164 9.086 12.273 1 96.5 154 SER B C 1
ATOM 3826 O O . SER B 1 154 ? 7.25 10.102 12.961 1 96.5 154 SER B O 1
ATOM 3828 N N . ARG B 1 155 ? 7.195 9.141 10.977 1 98.44 155 ARG B N 1
ATOM 3829 C CA . ARG B 1 155 ? 7.395 10.391 10.258 1 98.44 155 ARG B CA 1
ATOM 3830 C C . ARG B 1 155 ? 6.234 11.352 10.5 1 98.44 155 ARG B C 1
ATOM 3832 O O . ARG B 1 155 ? 5.094 10.922 10.688 1 98.44 155 ARG B O 1
ATOM 3839 N N . VAL B 1 156 ? 6.594 12.594 10.492 1 98.56 156 VAL B N 1
ATOM 3840 C CA . VAL B 1 156 ? 5.555 13.609 10.641 1 98.56 156 VAL B CA 1
ATOM 3841 C C . VAL B 1 156 ? 4.832 13.805 9.312 1 98.56 156 VAL B C 1
ATOM 3843 O O . VAL B 1 156 ? 5.441 14.203 8.32 1 98.56 156 VAL B O 1
ATOM 3846 N N . HIS B 1 157 ? 3.559 13.531 9.32 1 98.38 157 HIS B N 1
ATOM 3847 C CA . HIS B 1 157 ? 2.809 13.562 8.07 1 98.38 157 HIS B CA 1
ATOM 3848 C C . HIS B 1 157 ? 2.301 14.969 7.766 1 98.38 157 HIS B C 1
ATOM 3850 O O . HIS B 1 157 ? 2.195 15.352 6.602 1 98.38 157 HIS B O 1
ATOM 3856 N N . CYS B 1 158 ? 1.962 15.648 8.844 1 97.81 158 CYS B N 1
ATOM 3857 C CA . CYS B 1 158 ? 1.402 16.984 8.664 1 97.81 158 CYS B CA 1
ATOM 3858 C C . CYS B 1 158 ? 1.775 17.891 9.836 1 97.81 158 CYS B C 1
ATOM 3860 O O . CYS B 1 158 ? 1.812 17.453 10.984 1 97.81 158 CYS B O 1
ATOM 3862 N N . CYS B 1 159 ? 2.07 19.109 9.523 1 97.69 159 CYS B N 1
ATOM 3863 C CA . CYS B 1 159 ? 2.305 20.156 10.523 1 97.69 159 CYS B CA 1
ATOM 3864 C C . CYS B 1 159 ? 1.221 21.219 10.461 1 97.69 159 CYS B C 1
ATOM 3866 O O . CYS B 1 159 ? 1.108 21.953 9.469 1 97.69 159 CYS B O 1
ATOM 3868 N N . ILE B 1 160 ? 0.48 21.281 11.484 1 97 160 ILE B N 1
ATOM 3869 C CA . ILE B 1 160 ? -0.506 22.359 11.594 1 97 160 ILE B CA 1
ATOM 3870 C C . ILE B 1 160 ? 0.146 23.594 12.203 1 97 160 ILE B C 1
ATOM 3872 O O . ILE B 1 160 ? 0.61 23.578 13.344 1 97 160 ILE B O 1
ATOM 3876 N N . TYR B 1 161 ? 0.154 24.656 11.422 1 97.25 161 TYR B N 1
ATOM 3877 C CA . TYR B 1 161 ? 0.79 25.875 11.891 1 97.25 161 TYR B CA 1
ATOM 3878 C C . TYR B 1 161 ? -0.251 26.875 12.383 1 97.25 161 TYR B C 1
ATOM 3880 O O . TYR B 1 161 ? -1.097 27.344 11.609 1 97.25 161 TYR B O 1
ATOM 3888 N N . PHE B 1 162 ? -0.119 27.328 13.633 1 96.69 162 PHE B N 1
ATOM 3889 C CA . PHE B 1 162 ? -1.081 28.219 14.273 1 96.69 162 PHE B CA 1
ATOM 3890 C C . PHE B 1 162 ? -0.683 29.672 14.078 1 96.69 162 PHE B C 1
ATOM 3892 O O . PHE B 1 162 ? 0.378 30.109 14.539 1 96.69 162 PHE B O 1
ATOM 3899 N N . ILE B 1 163 ? -1.555 30.391 13.391 1 96.5 163 ILE B N 1
ATOM 3900 C CA . ILE B 1 163 ? -1.386 31.828 13.188 1 96.5 163 ILE B CA 1
ATOM 3901 C C . ILE B 1 163 ? -2.266 32.594 14.172 1 96.5 163 ILE B C 1
ATOM 3903 O O . ILE B 1 163 ? -3.459 32.312 14.297 1 96.5 163 ILE B O 1
ATOM 3907 N N . PRO B 1 164 ? -1.632 33.562 14.906 1 94.69 164 PRO B N 1
ATOM 3908 C CA . PRO B 1 164 ? -2.467 34.375 15.797 1 94.69 164 PRO B CA 1
ATOM 3909 C C . PRO B 1 164 ? -3.498 35.219 15.039 1 94.69 164 PRO B C 1
ATOM 3911 O O . PRO B 1 164 ? -3.227 35.688 13.922 1 94.69 164 PRO B O 1
ATOM 3914 N N . PRO B 1 165 ? -4.637 35.406 15.633 1 95.31 165 PRO B N 1
ATOM 3915 C CA . PRO B 1 165 ? -5.703 36.156 14.969 1 95.31 165 PRO B CA 1
ATOM 3916 C C . PRO B 1 165 ? -5.516 37.656 15.078 1 95.31 165 PRO B C 1
ATOM 3918 O O . PRO B 1 165 ? -6.383 38.375 15.609 1 95.31 165 PRO B O 1
ATOM 3921 N N . THR B 1 166 ? -4.496 38.188 14.531 1 91 166 THR B N 1
ATOM 3922 C CA . THR B 1 166 ? -4.18 39.594 14.633 1 91 166 THR B CA 1
ATOM 3923 C C . THR B 1 166 ? -5.023 40.406 13.656 1 91 166 THR B C 1
ATOM 3925 O O . THR B 1 166 ? -5.215 41.625 13.844 1 91 166 THR B O 1
ATOM 3928 N N . GLY B 1 167 ? -5.484 39.812 12.633 1 86.69 167 GLY B N 1
ATOM 3929 C CA . GLY B 1 167 ? -6.293 40.5 11.633 1 86.69 167 GLY B CA 1
ATOM 3930 C C . GLY B 1 167 ? -5.473 41.344 10.664 1 86.69 167 GLY B C 1
ATOM 3931 O O . GLY B 1 167 ? -6.023 42 9.781 1 86.69 167 GLY B O 1
ATOM 3932 N N . HIS B 1 168 ? -4.215 41.281 10.805 1 88.44 168 HIS B N 1
ATOM 3933 C CA . HIS B 1 168 ? -3.357 42.094 9.961 1 88.44 168 HIS B CA 1
ATOM 3934 C C . HIS B 1 168 ? -2.426 41.25 9.117 1 88.44 168 HIS B C 1
ATOM 3936 O O . HIS B 1 168 ? -2.885 40.438 8.297 1 88.44 168 HIS B O 1
ATOM 3942 N N . CYS B 1 169 ? -1.21 41.281 9.328 1 87.94 169 CYS B N 1
ATOM 3943 C CA . CYS B 1 169 ? -0.25 40.531 8.508 1 87.94 169 CYS B CA 1
ATOM 3944 C C . CYS B 1 169 ? 0.448 39.469 9.328 1 87.94 169 CYS B C 1
ATOM 3946 O O . CYS B 1 169 ? 0.321 39.406 10.555 1 87.94 169 CYS B O 1
ATOM 3948 N N . LEU B 1 170 ? 0.994 38.562 8.555 1 93.44 170 LEU B N 1
ATOM 3949 C CA . LEU B 1 170 ? 1.836 37.562 9.203 1 93.44 170 LEU B CA 1
ATOM 3950 C C . LEU B 1 170 ? 3.051 38.219 9.852 1 93.44 170 LEU B C 1
ATOM 3952 O O . LEU B 1 170 ? 3.637 39.125 9.289 1 93.44 170 LEU B O 1
ATOM 3956 N N . ARG B 1 171 ? 3.396 37.75 10.977 1 90.75 171 ARG B N 1
ATOM 3957 C CA . ARG B 1 171 ? 4.648 38.219 11.586 1 90.75 171 ARG B CA 1
ATOM 3958 C C . ARG B 1 171 ? 5.848 37.656 10.828 1 90.75 171 ARG B C 1
ATOM 3960 O O . ARG B 1 171 ? 5.781 36.562 10.258 1 90.75 171 ARG B O 1
ATOM 3967 N N . PRO B 1 172 ? 6.934 38.375 10.844 1 89.75 172 PRO B N 1
ATOM 3968 C CA . PRO B 1 172 ? 8.148 37.875 10.195 1 89.75 172 PRO B CA 1
ATOM 3969 C C . PRO B 1 172 ? 8.57 36.5 10.688 1 89.75 172 PRO B C 1
ATOM 3971 O O . PRO B 1 172 ? 9.039 35.656 9.898 1 89.75 172 PRO B O 1
ATOM 3974 N N . LEU B 1 173 ? 8.328 36.25 11.875 1 88.94 173 LEU B N 1
ATOM 3975 C CA . LEU B 1 173 ? 8.672 34.969 12.461 1 88.94 173 LEU B CA 1
ATOM 3976 C C . LEU B 1 173 ? 7.836 33.844 11.844 1 88.94 173 LEU B C 1
ATOM 3978 O O . LEU B 1 173 ? 8.352 32.75 11.578 1 88.94 173 LEU B O 1
ATOM 3982 N N . ASP B 1 174 ? 6.602 34.125 11.656 1 92.19 174 ASP B N 1
ATOM 3983 C CA . ASP B 1 174 ? 5.715 33.125 11.039 1 92.19 174 ASP B CA 1
ATOM 3984 C C . ASP B 1 174 ? 6.148 32.812 9.609 1 92.19 174 ASP B C 1
ATOM 3986 O O . ASP B 1 174 ? 6.152 31.672 9.195 1 92.19 174 ASP B O 1
ATOM 3990 N N . VAL B 1 175 ? 6.516 33.844 8.938 1 94 175 VAL B N 1
ATOM 3991 C CA . VAL B 1 175 ? 6.953 33.719 7.555 1 94 175 VAL B CA 1
ATOM 3992 C C . VAL B 1 175 ? 8.219 32.844 7.5 1 94 175 VAL B C 1
ATOM 3994 O O . VAL B 1 175 ? 8.305 31.906 6.723 1 94 175 VAL B O 1
ATOM 3997 N N . GLU B 1 176 ? 9.141 33.188 8.328 1 91.88 176 GLU B N 1
ATOM 3998 C CA . GLU B 1 176 ? 10.406 32.438 8.352 1 91.88 176 GLU B CA 1
ATOM 3999 C C . GLU B 1 176 ? 10.195 30.984 8.727 1 91.88 176 GLU B C 1
ATOM 4001 O O . GLU B 1 176 ? 10.75 30.094 8.094 1 91.88 176 GLU B O 1
ATOM 4006 N N . PHE B 1 177 ? 9.375 30.766 9.68 1 92.12 177 PHE B N 1
ATOM 4007 C CA . PHE B 1 177 ? 9.07 29.422 10.156 1 92.12 177 PHE B CA 1
ATOM 4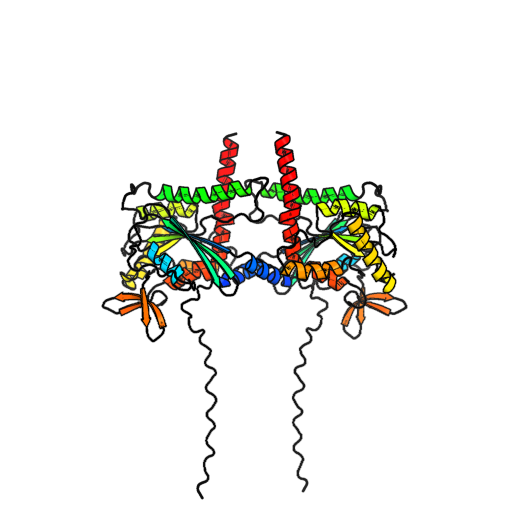008 C C . PHE B 1 177 ? 8.453 28.594 9.047 1 92.12 177 PHE B C 1
ATOM 4010 O O . PHE B 1 177 ? 8.938 27.5 8.75 1 92.12 177 PHE B O 1
ATOM 4017 N N . MET B 1 178 ? 7.469 29.078 8.422 1 95.44 178 MET B N 1
ATOM 4018 C CA . MET B 1 178 ? 6.742 28.328 7.406 1 95.44 178 MET B CA 1
ATOM 4019 C C . MET B 1 178 ? 7.59 28.141 6.148 1 95.44 178 MET B C 1
ATOM 4021 O O . MET B 1 178 ? 7.496 27.125 5.477 1 95.44 178 MET B O 1
ATOM 4025 N N . ARG B 1 179 ? 8.414 29.109 5.887 1 95.31 179 ARG B N 1
ATOM 4026 C CA . ARG B 1 179 ? 9.305 29 4.738 1 95.31 179 ARG B CA 1
ATOM 4027 C C . ARG B 1 179 ? 10.266 27.828 4.895 1 95.31 179 ARG B C 1
ATOM 4029 O O . ARG B 1 179 ? 10.523 27.094 3.938 1 95.31 179 ARG B O 1
ATOM 4036 N N . ARG B 1 180 ? 10.734 27.656 6.023 1 93.38 180 ARG B N 1
ATOM 4037 C CA . ARG B 1 180 ? 11.688 26.578 6.305 1 93.38 180 ARG B CA 1
ATOM 4038 C C . ARG B 1 180 ? 10.977 25.234 6.398 1 93.38 180 ARG B C 1
ATOM 4040 O O . ARG B 1 180 ? 11.422 24.25 5.805 1 93.38 180 ARG B O 1
ATOM 4047 N N . LEU B 1 181 ? 9.883 25.219 7.082 1 94.75 181 LEU B N 1
ATOM 4048 C CA . LEU B 1 181 ? 9.195 23.953 7.363 1 94.75 181 LEU B CA 1
ATOM 4049 C C . LEU B 1 181 ? 8.492 23.438 6.113 1 94.75 181 LEU B C 1
ATOM 4051 O O . LEU B 1 181 ? 8.375 22.219 5.93 1 94.75 181 LEU B O 1
ATOM 4055 N N . SER B 1 182 ? 8.078 24.344 5.258 1 95.31 182 SER B N 1
ATOM 4056 C CA . SER B 1 182 ? 7.309 23.922 4.086 1 95.31 182 SER B CA 1
ATOM 4057 C C . SER B 1 182 ? 8.148 23.062 3.148 1 95.31 182 SER B C 1
ATOM 4059 O O . SER B 1 182 ? 7.609 22.359 2.299 1 95.31 182 SER B O 1
ATOM 4061 N N . LYS B 1 183 ? 9.43 23 3.332 1 94.88 183 LYS B N 1
ATOM 4062 C CA . LYS B 1 183 ? 10.336 22.234 2.484 1 94.88 183 LYS B CA 1
ATOM 4063 C C . LYS B 1 183 ? 10.453 20.797 2.971 1 94.88 183 LYS B C 1
ATOM 4065 O O . LYS B 1 183 ? 10.922 19.922 2.24 1 94.88 183 LYS B O 1
ATOM 4070 N N . VAL B 1 184 ? 9.992 20.562 4.199 1 96.94 184 VAL B N 1
ATOM 4071 C CA . VAL B 1 184 ? 10.328 19.25 4.742 1 96.94 184 VAL B CA 1
ATOM 4072 C C . VAL B 1 184 ? 9.062 18.547 5.23 1 96.94 184 VAL B C 1
ATOM 4074 O O . VAL B 1 184 ? 9.078 17.359 5.543 1 96.94 184 VAL B O 1
ATOM 4077 N N . VAL B 1 185 ? 8 19.234 5.355 1 98.25 185 VAL B N 1
ATOM 4078 C CA . VAL B 1 185 ? 6.773 18.625 5.859 1 98.25 185 VAL B CA 1
ATOM 4079 C C . VAL B 1 185 ? 5.562 19.312 5.246 1 98.25 185 VAL B C 1
ATOM 4081 O O . VAL B 1 185 ? 5.652 20.484 4.828 1 98.25 185 VAL B O 1
ATOM 4084 N N . ASN B 1 186 ? 4.41 18.625 5.133 1 98.25 186 ASN B N 1
ATOM 4085 C CA . ASN B 1 186 ? 3.15 19.25 4.746 1 98.25 186 ASN B CA 1
ATOM 4086 C C . ASN B 1 186 ? 2.68 20.25 5.797 1 98.25 186 ASN B C 1
ATOM 4088 O O . ASN B 1 186 ? 2.457 19.891 6.953 1 98.25 186 ASN B O 1
ATOM 4092 N N . ILE B 1 187 ? 2.484 21.484 5.402 1 98.06 187 ILE B N 1
ATOM 4093 C CA . ILE B 1 187 ? 2.041 22.5 6.348 1 98.06 187 ILE B CA 1
ATOM 4094 C C . ILE B 1 187 ? 0.582 22.859 6.074 1 98.06 187 ILE B C 1
ATOM 4096 O O . ILE B 1 187 ? 0.198 23.078 4.922 1 98.06 187 ILE B O 1
ATOM 4100 N N . VAL B 1 188 ? -0.185 22.891 7.074 1 97.69 188 VAL B N 1
ATOM 4101 C CA . VAL B 1 188 ? -1.551 23.406 7.02 1 97.69 188 VAL B CA 1
ATOM 4102 C C . VAL B 1 188 ? -1.707 24.562 8 1 97.69 188 VAL B C 1
ATOM 4104 O O . VAL B 1 188 ? -1.78 24.344 9.219 1 97.69 188 VAL B O 1
ATOM 4107 N N . PRO B 1 189 ? -1.761 25.766 7.492 1 97.81 189 PRO B N 1
ATOM 4108 C CA . PRO B 1 189 ? -1.933 26.922 8.383 1 97.81 189 PRO B CA 1
ATOM 4109 C C . PRO B 1 189 ? -3.367 27.062 8.891 1 97.81 189 PRO B C 1
ATOM 4111 O O . PRO B 1 189 ? -4.316 26.812 8.141 1 97.81 189 PRO B O 1
ATOM 4114 N N . VAL B 1 190 ? -3.457 27.469 10.125 1 97.44 190 VAL B N 1
ATOM 4115 C CA . VAL B 1 190 ? -4.758 27.75 10.719 1 97.44 190 VAL B CA 1
ATOM 4116 C C . VAL B 1 190 ? -4.707 29.078 11.469 1 97.44 190 VAL B C 1
ATOM 4118 O O . VAL B 1 190 ? -3.668 29.453 12.016 1 97.44 190 VAL B O 1
ATOM 4121 N N . ILE B 1 191 ? -5.812 29.797 11.391 1 97.38 191 ILE B N 1
ATOM 4122 C CA . ILE B 1 191 ? -6 30.969 12.242 1 97.38 191 ILE B CA 1
ATOM 4123 C C . ILE B 1 191 ? -6.617 30.531 13.57 1 97.38 191 ILE B C 1
ATOM 4125 O O . ILE B 1 191 ? -7.781 30.125 13.625 1 97.38 191 ILE B O 1
ATOM 4129 N N . ALA B 1 192 ? -5.773 30.672 14.57 1 95.06 192 ALA B N 1
ATOM 4130 C CA . ALA B 1 192 ? -6.23 30.25 15.891 1 95.06 192 ALA B CA 1
ATOM 4131 C C . ALA B 1 192 ? -7.188 31.266 16.5 1 95.06 192 ALA B C 1
ATOM 4133 O O . ALA B 1 192 ? -7.195 32.438 16.078 1 95.06 192 ALA B O 1
ATOM 4134 N N . LYS B 1 193 ? -7.965 30.797 17.469 1 93.06 193 LYS B N 1
ATOM 4135 C CA . LYS B 1 193 ? -8.883 31.656 18.219 1 93.06 193 LYS B CA 1
ATOM 4136 C C . LYS B 1 193 ? -9.664 32.562 17.281 1 93.06 193 LYS B C 1
ATOM 4138 O O . LYS B 1 193 ? -9.75 33.781 17.516 1 93.06 193 LYS B O 1
ATOM 4143 N N . ALA B 1 194 ? -10.219 32.031 16.25 1 94 194 ALA B N 1
ATOM 4144 C CA . ALA B 1 194 ? -10.852 32.781 15.164 1 94 194 ALA B CA 1
ATOM 4145 C C . ALA B 1 194 ? -12.125 33.469 15.648 1 94 194 ALA B C 1
ATOM 4147 O O . ALA B 1 194 ? -12.656 34.344 14.977 1 94 194 ALA B O 1
ATOM 4148 N N . ASP B 1 195 ? -12.562 33.125 16.766 1 90.94 195 ASP B N 1
ATOM 4149 C CA . ASP B 1 195 ? -13.766 33.719 17.344 1 90.94 195 ASP B CA 1
ATOM 4150 C C . ASP B 1 195 ? -13.508 35.156 17.766 1 90.94 195 ASP B C 1
ATOM 4152 O O . ASP B 1 195 ? -14.445 35.906 18.062 1 90.94 195 ASP B O 1
ATOM 4156 N N . THR B 1 196 ? -12.32 35.562 17.781 1 91.31 196 THR B N 1
ATOM 4157 C CA . THR B 1 196 ? -11.984 36.938 18.156 1 91.31 196 THR B CA 1
ATOM 4158 C C . THR B 1 196 ? -12.109 37.875 16.953 1 91.31 196 THR B C 1
ATOM 4160 O O . THR B 1 196 ? -12.016 39.094 17.094 1 91.31 196 THR B O 1
ATOM 4163 N N . LEU B 1 197 ? -12.312 37.312 15.781 1 93.25 197 LEU B N 1
ATOM 4164 C CA . LEU B 1 197 ? -12.414 38.094 14.547 1 93.25 197 LEU B CA 1
ATOM 4165 C C . LEU B 1 197 ? -13.859 38.156 14.078 1 93.25 197 LEU B C 1
ATOM 4167 O O . LEU B 1 197 ? -14.617 37.188 14.203 1 93.25 197 LEU B O 1
ATOM 4171 N N . THR B 1 198 ? -14.211 39.344 13.484 1 91.94 198 THR B N 1
ATOM 4172 C CA . THR B 1 198 ? -15.477 39.406 12.766 1 91.94 198 THR B CA 1
ATOM 4173 C C . THR B 1 198 ? -15.398 38.656 11.445 1 91.94 198 THR B C 1
ATOM 4175 O O . THR B 1 198 ? -14.305 38.281 11 1 91.94 198 THR B O 1
ATOM 4178 N N . LEU B 1 199 ? -16.5 38.375 10.883 1 91 199 LEU B N 1
ATOM 4179 C CA . LEU B 1 199 ? -16.531 37.656 9.625 1 91 199 LEU B CA 1
ATOM 4180 C C . LEU B 1 199 ? -15.75 38.406 8.547 1 91 199 LEU B C 1
ATOM 4182 O O . LEU B 1 199 ? -15.008 37.781 7.773 1 91 199 LEU B O 1
ATOM 4186 N N . GLU B 1 200 ? -15.898 39.719 8.555 1 93.88 200 GLU B N 1
ATOM 4187 C CA . GLU B 1 200 ? -15.203 40.531 7.57 1 93.88 200 GLU B CA 1
ATOM 4188 C C . GLU B 1 200 ? -13.695 40.531 7.816 1 93.88 200 GLU B C 1
ATOM 4190 O O . GLU B 1 200 ? -12.906 40.438 6.879 1 93.88 200 GLU B O 1
ATOM 4195 N N . GLU B 1 201 ? -13.383 40.656 9.094 1 94.94 201 GLU B N 1
ATOM 4196 C CA . GLU B 1 201 ? -11.969 40.625 9.461 1 94.94 201 GLU B CA 1
ATOM 4197 C C . GLU B 1 201 ? -11.336 39.281 9.109 1 94.94 201 GLU B C 1
ATOM 4199 O O . GLU B 1 201 ? -10.203 39.219 8.625 1 94.94 201 GLU B O 1
ATOM 4204 N N . ARG B 1 202 ? -12.055 38.281 9.367 1 95.44 202 ARG B N 1
ATOM 4205 C CA . ARG B 1 202 ? -11.578 36.938 9.086 1 95.44 202 ARG B CA 1
ATOM 4206 C C . ARG B 1 202 ? -11.312 36.75 7.594 1 95.44 202 ARG B C 1
ATOM 4208 O O . ARG B 1 202 ? -10.25 36.281 7.203 1 95.44 202 ARG B O 1
ATOM 4215 N N . ASP B 1 203 ? -12.266 37.156 6.785 1 94.94 203 ASP B N 1
ATOM 4216 C CA . ASP B 1 203 ? -12.133 37 5.336 1 94.94 203 ASP B CA 1
ATOM 4217 C C . ASP B 1 203 ? -10.953 37.812 4.809 1 94.94 203 ASP B C 1
ATOM 4219 O O . ASP B 1 203 ? -10.172 37.312 3.982 1 94.94 203 ASP B O 1
ATOM 4223 N N . TYR B 1 204 ? -10.922 39 5.336 1 96.31 204 TYR B N 1
ATOM 4224 C CA . TYR B 1 204 ? -9.812 39.875 4.941 1 96.31 204 TYR B CA 1
ATOM 4225 C C . TYR B 1 204 ? -8.477 39.281 5.367 1 96.31 204 TYR B C 1
ATOM 4227 O O . TYR B 1 204 ? -7.52 39.25 4.594 1 96.31 204 TYR B O 1
ATOM 4235 N N . PHE B 1 205 ? -8.422 38.781 6.555 1 97 205 PHE B N 1
ATOM 4236 C CA . PHE B 1 205 ? -7.188 38.219 7.098 1 97 205 PHE B CA 1
ATOM 4237 C C . PHE B 1 205 ? -6.77 37 6.312 1 97 205 PHE B C 1
ATOM 4239 O O . PHE B 1 205 ? -5.59 36.812 5.996 1 97 205 PHE B O 1
ATOM 4246 N N . LYS B 1 206 ? -7.656 36.094 5.984 1 97.12 206 LYS B N 1
ATOM 4247 C CA . LYS B 1 206 ? -7.367 34.906 5.18 1 97.12 206 LYS B CA 1
ATOM 4248 C C . LYS B 1 206 ? -6.77 35.312 3.828 1 97.12 206 LYS B C 1
ATOM 4250 O O . LYS B 1 206 ? -5.777 34.719 3.393 1 97.12 206 LYS B O 1
ATOM 4255 N N . GLN B 1 207 ? -7.387 36.281 3.197 1 96.56 207 GLN B N 1
ATOM 4256 C CA . GLN B 1 207 ? -6.891 36.75 1.907 1 96.56 207 GLN B CA 1
ATOM 4257 C C . GLN B 1 207 ? -5.477 37.312 2.031 1 96.56 207 GLN B C 1
ATOM 4259 O O . GLN B 1 207 ? -4.617 37.031 1.197 1 96.56 207 GLN B O 1
ATOM 4264 N N . THR B 1 208 ? -5.293 38.062 3.053 1 97 208 THR B N 1
ATOM 4265 C CA . THR B 1 208 ? -3.988 38.688 3.287 1 97 208 THR B CA 1
ATOM 4266 C C . THR B 1 208 ? -2.924 37.625 3.516 1 97 208 THR B C 1
ATOM 4268 O O . THR B 1 208 ? -1.82 37.688 2.971 1 97 208 THR B O 1
ATOM 4271 N N . ILE B 1 209 ? -3.248 36.625 4.293 1 97.25 209 ILE B N 1
ATOM 4272 C CA . ILE B 1 209 ? -2.314 35.531 4.578 1 97.25 209 ILE B CA 1
ATOM 4273 C C . ILE B 1 209 ? -1.964 34.812 3.283 1 97.25 209 ILE B C 1
ATOM 4275 O O . ILE B 1 209 ? -0.793 34.5 3.027 1 97.25 209 ILE B O 1
ATOM 4279 N N . ARG B 1 210 ? -2.936 34.531 2.422 1 96.5 210 ARG B N 1
ATOM 4280 C CA . ARG B 1 210 ? -2.695 33.844 1.157 1 96.5 210 ARG B CA 1
ATOM 4281 C C . ARG B 1 210 ? -1.748 34.625 0.27 1 96.5 210 ARG B C 1
ATOM 4283 O O . ARG B 1 210 ? -0.833 34.062 -0.338 1 96.5 210 ARG B O 1
ATOM 4290 N N . GLU B 1 211 ? -1.975 35.906 0.272 1 96.06 211 GLU B N 1
ATOM 4291 C CA . GLU B 1 211 ? -1.12 36.781 -0.525 1 96.06 211 GLU B CA 1
ATOM 4292 C C . GLU B 1 211 ? 0.308 36.812 0.011 1 96.06 211 GLU B C 1
ATOM 4294 O O . GLU B 1 211 ? 1.268 36.781 -0.763 1 96.06 211 GLU B O 1
ATOM 4299 N N . GLU B 1 212 ? 0.409 36.812 1.273 1 96.19 212 GLU B N 1
ATOM 4300 C CA . GLU B 1 212 ? 1.728 36.812 1.898 1 96.19 212 GLU B CA 1
ATOM 4301 C C . GLU B 1 212 ? 2.463 35.5 1.682 1 96.19 212 GLU B C 1
ATOM 4303 O O . GLU B 1 212 ? 3.68 35.5 1.485 1 96.19 212 GLU B O 1
ATOM 4308 N N . LEU B 1 213 ? 1.715 34.438 1.78 1 96.5 213 LEU B N 1
ATOM 4309 C CA . LEU B 1 213 ? 2.322 33.156 1.492 1 96.5 213 LEU B CA 1
ATOM 4310 C C . LEU B 1 213 ? 2.869 33.125 0.069 1 96.5 213 LEU B C 1
ATOM 4312 O O . LEU B 1 213 ? 4.012 32.688 -0.15 1 96.5 213 LEU B O 1
ATOM 4316 N N . ARG B 1 214 ? 2.145 33.594 -0.857 1 95.25 214 ARG B N 1
ATOM 4317 C CA . ARG B 1 214 ? 2.557 33.625 -2.256 1 95.25 214 ARG B CA 1
ATOM 4318 C C . ARG B 1 214 ? 3.762 34.562 -2.443 1 95.25 214 ARG B C 1
ATOM 4320 O O . ARG B 1 214 ? 4.727 34.188 -3.117 1 95.25 214 ARG B O 1
ATOM 4327 N N . ALA B 1 215 ? 3.73 35.688 -1.869 1 95.94 215 ALA B N 1
ATOM 4328 C CA . ALA B 1 215 ? 4.781 36.688 -2.006 1 95.94 215 ALA B CA 1
ATOM 4329 C C . ALA B 1 215 ? 6.102 36.156 -1.43 1 95.94 215 ALA B C 1
ATOM 4331 O O . ALA B 1 215 ? 7.176 36.531 -1.907 1 95.94 215 ALA B O 1
ATOM 4332 N N . ASN B 1 216 ? 5.961 35.344 -0.444 1 95.75 216 ASN B N 1
ATOM 4333 C CA . ASN B 1 216 ? 7.164 34.844 0.219 1 95.75 216 ASN B CA 1
ATOM 4334 C C . ASN B 1 216 ? 7.559 33.469 -0.287 1 95.75 216 ASN B C 1
ATOM 4336 O O . ASN B 1 216 ? 8.461 32.844 0.266 1 95.75 216 ASN B O 1
ATOM 4340 N N . GLY B 1 217 ? 6.863 32.938 -1.247 1 94.56 217 GLY B N 1
ATOM 4341 C CA . GLY B 1 217 ? 7.184 31.672 -1.854 1 94.56 217 GLY B CA 1
ATOM 4342 C C . GLY B 1 217 ? 6.953 30.484 -0.924 1 94.56 217 GLY B C 1
ATOM 4343 O O . GLY B 1 217 ? 7.723 29.531 -0.932 1 94.56 217 GLY B O 1
ATOM 4344 N N . ILE B 1 218 ? 5.988 30.578 -0.047 1 96.06 218 ILE B N 1
ATOM 4345 C CA . ILE B 1 218 ? 5.672 29.516 0.895 1 96.06 218 ILE B CA 1
ATOM 4346 C C . ILE B 1 218 ? 4.551 28.641 0.331 1 96.06 218 ILE B C 1
ATOM 4348 O O . ILE B 1 218 ? 3.43 29.109 0.13 1 96.06 218 ILE B O 1
ATOM 4352 N N . ASP B 1 219 ? 4.898 27.391 0.064 1 93.06 219 ASP B N 1
ATOM 4353 C CA . ASP B 1 219 ? 3.904 26.453 -0.456 1 93.06 219 ASP B CA 1
ATOM 4354 C C . ASP B 1 219 ? 3.311 25.609 0.665 1 93.06 219 ASP B C 1
ATOM 4356 O O . ASP B 1 219 ? 4 24.766 1.249 1 93.06 219 ASP B O 1
ATOM 4360 N N . VAL B 1 220 ? 2.066 25.812 0.892 1 96.31 220 VAL B N 1
ATOM 4361 C CA . VAL B 1 220 ? 1.393 25.031 1.925 1 96.31 220 VAL B CA 1
ATOM 4362 C C . VAL B 1 220 ? 0.568 23.922 1.279 1 96.31 220 VAL B C 1
ATOM 4364 O O . VAL B 1 220 ? 0.344 23.922 0.066 1 96.31 220 VAL B O 1
ATOM 4367 N N . TYR B 1 221 ? 0.208 22.953 2.033 1 97.5 221 TYR B N 1
ATOM 4368 C CA . TYR B 1 221 ? -0.606 21.844 1.541 1 97.5 221 TYR B CA 1
ATOM 4369 C C . TYR B 1 221 ? -2.012 22.312 1.188 1 97.5 221 TYR B C 1
ATOM 4371 O O . TYR B 1 221 ? -2.623 23.078 1.939 1 97.5 221 TYR B O 1
ATOM 4379 N N . PRO B 1 222 ? -2.482 21.891 0.16 1 96.94 222 PRO B N 1
ATOM 4380 C CA . PRO B 1 222 ? -1.938 21.016 -0.891 1 96.94 222 PRO B CA 1
ATOM 4381 C C . PRO B 1 222 ? -1.2 21.797 -1.975 1 96.94 222 PRO B C 1
ATOM 4383 O O . PRO B 1 222 ? -1.754 22.75 -2.547 1 96.94 222 PRO B O 1
ATOM 4386 N N . GLN B 1 223 ? -0.064 21.375 -2.258 1 94.75 223 GLN B N 1
ATOM 4387 C CA . GLN B 1 223 ? 0.745 22.047 -3.268 1 94.75 223 GLN B CA 1
ATOM 4388 C C . GLN B 1 223 ? 0.305 21.656 -4.676 1 94.75 223 GLN B C 1
ATOM 4390 O O . GLN B 1 223 ? 0.083 20.484 -4.957 1 94.75 223 GLN B O 1
ATOM 4395 N N . LYS B 1 224 ? 0.278 22.641 -5.496 1 92.12 224 LYS B N 1
ATOM 4396 C CA . LYS B 1 224 ? -0.145 22.406 -6.875 1 92.12 224 LYS B CA 1
ATOM 4397 C C . LYS B 1 224 ? 0.799 21.438 -7.578 1 92.12 224 LYS B C 1
ATOM 4399 O O . LYS B 1 224 ? 0.359 20.594 -8.359 1 92.12 224 LYS B O 1
ATOM 4404 N N . GLU B 1 225 ? 1.979 21.484 -7.215 1 91.5 225 GLU B N 1
ATOM 4405 C CA . GLU B 1 225 ? 3.014 20.672 -7.84 1 91.5 225 GLU B CA 1
ATOM 4406 C C . GLU B 1 225 ? 2.822 19.188 -7.52 1 91.5 225 GLU B C 1
ATOM 4408 O O . GLU B 1 225 ? 3.359 18.328 -8.211 1 91.5 225 GLU B O 1
ATOM 4413 N N . PHE B 1 226 ? 2.014 18.922 -6.504 1 90.88 226 PHE B N 1
ATOM 4414 C CA . PHE B 1 226 ? 1.896 17.547 -6.059 1 90.88 226 PHE B CA 1
ATOM 4415 C C . PHE B 1 226 ? 0.561 16.953 -6.492 1 90.88 226 PHE B C 1
ATOM 4417 O O . PHE B 1 226 ? 0.234 15.82 -6.133 1 90.88 226 PHE B O 1
ATOM 4424 N N . ASP B 1 227 ? -0.133 17.688 -7.273 1 91.75 227 ASP B N 1
ATOM 4425 C CA . ASP B 1 227 ? -1.38 17.141 -7.805 1 91.75 227 ASP B CA 1
ATOM 4426 C C . ASP B 1 227 ? -1.114 15.969 -8.742 1 91.75 227 ASP B C 1
ATOM 4428 O O . ASP B 1 227 ? -0.254 16.047 -9.617 1 91.75 227 ASP B O 1
ATOM 4432 N N . GLU B 1 228 ? -1.857 14.914 -8.57 1 87.12 228 GLU B N 1
ATOM 4433 C CA . GLU B 1 228 ? -1.615 13.695 -9.328 1 87.12 228 GLU B CA 1
ATOM 4434 C C . GLU B 1 228 ? -2.287 13.75 -10.695 1 87.12 228 GLU B C 1
ATOM 4436 O O . GLU B 1 228 ? -1.706 13.328 -11.703 1 87.12 228 GLU B O 1
ATOM 4441 N N . ASP B 1 229 ? -3.588 14.172 -10.75 1 89.31 229 ASP B N 1
ATOM 4442 C CA . ASP B 1 229 ? -4.344 14.266 -11.992 1 89.31 229 ASP B CA 1
ATOM 4443 C C . ASP B 1 229 ? -5.359 15.406 -11.938 1 89.31 229 ASP B C 1
ATOM 4445 O O . ASP B 1 229 ? -5.375 16.188 -10.977 1 89.31 229 ASP B O 1
ATOM 4449 N N . ALA B 1 230 ? -6.145 15.484 -12.93 1 90.12 230 ALA B N 1
ATOM 4450 C CA . ALA B 1 230 ? -7.082 16.594 -13.07 1 90.12 230 ALA B CA 1
ATOM 4451 C C . ALA B 1 230 ? -8.156 16.547 -11.992 1 90.12 230 ALA B C 1
ATOM 4453 O O . ALA B 1 230 ? -8.578 17.578 -11.477 1 90.12 230 ALA B O 1
ATOM 4454 N N . GLU B 1 231 ? -8.523 15.359 -11.641 1 87.56 231 GLU B N 1
ATOM 4455 C CA . GLU B 1 231 ? -9.539 15.211 -10.602 1 87.56 231 GLU B CA 1
ATOM 4456 C C . GLU B 1 231 ? -9.016 15.672 -9.242 1 87.56 231 GLU B C 1
ATOM 4458 O O . GLU B 1 231 ? -9.711 16.391 -8.516 1 87.56 231 GLU B O 1
ATOM 4463 N N . ASP B 1 232 ? -7.82 15.305 -9.016 1 87.81 232 ASP B N 1
ATOM 4464 C CA . ASP B 1 232 ? -7.156 15.734 -7.785 1 87.81 232 ASP B CA 1
ATOM 4465 C C . ASP B 1 232 ? -7.02 17.25 -7.738 1 87.81 232 ASP B C 1
ATOM 4467 O O . ASP B 1 232 ? -7.203 17.875 -6.684 1 87.81 232 ASP B O 1
ATOM 4471 N N . ARG B 1 233 ? -6.699 17.797 -8.82 1 92.5 233 ARG B N 1
ATOM 4472 C CA . ARG B 1 233 ? -6.516 19.25 -8.906 1 92.5 233 ARG B CA 1
ATOM 4473 C C . ARG B 1 233 ? -7.805 19.984 -8.578 1 92.5 233 ARG B C 1
ATOM 4475 O O . ARG B 1 233 ? -7.789 20.984 -7.855 1 92.5 233 ARG B O 1
ATOM 4482 N N . LEU B 1 234 ? -8.891 19.5 -9.086 1 92.62 234 LEU B N 1
ATOM 4483 C CA . LEU B 1 234 ? -10.188 20.125 -8.836 1 92.62 234 LEU B CA 1
ATOM 4484 C C . LEU B 1 234 ? -10.531 20.078 -7.355 1 92.62 234 LEU B C 1
ATOM 4486 O O . LEU B 1 234 ? -10.969 21.078 -6.785 1 92.62 234 LEU B O 1
ATOM 4490 N N . ILE B 1 235 ? -10.273 19 -6.766 1 89.62 235 ILE B N 1
ATOM 4491 C CA . ILE B 1 235 ? -10.57 18.812 -5.348 1 89.62 235 ILE B CA 1
ATOM 4492 C C . ILE B 1 235 ? -9.641 19.688 -4.508 1 89.62 235 ILE B C 1
ATOM 4494 O O . ILE B 1 235 ? -10.078 20.359 -3.578 1 89.62 235 ILE B O 1
ATOM 4498 N N . ASN B 1 236 ? -8.383 19.672 -4.871 1 94.19 236 ASN B N 1
ATOM 4499 C CA . ASN B 1 236 ? -7.379 20.422 -4.121 1 94.19 236 ASN B CA 1
ATOM 4500 C C . ASN B 1 236 ? -7.578 21.922 -4.258 1 94.19 236 ASN B C 1
ATOM 4502 O O . ASN B 1 236 ? -7.301 22.672 -3.322 1 94.19 236 ASN B O 1
ATOM 4506 N N . ASP B 1 237 ? -8.078 22.375 -5.359 1 94.81 237 ASP B N 1
ATOM 4507 C CA . ASP B 1 237 ? -8.305 23.797 -5.578 1 94.81 237 ASP B CA 1
ATOM 4508 C C . ASP B 1 237 ? -9.352 24.328 -4.605 1 94.81 237 ASP B C 1
ATOM 4510 O O . ASP B 1 237 ? -9.234 25.453 -4.113 1 94.81 237 ASP B O 1
ATOM 4514 N N . LYS B 1 238 ? -10.289 23.547 -4.32 1 93.62 238 LYS B N 1
ATOM 4515 C CA . LYS B 1 238 ? -11.305 23.953 -3.348 1 93.62 238 LYS B CA 1
ATOM 4516 C C . LYS B 1 238 ? -10.688 24.125 -1.96 1 93.62 238 LYS B C 1
ATOM 4518 O O . LYS B 1 238 ? -11.055 25.047 -1.224 1 93.62 238 LYS B O 1
ATOM 4523 N N . ILE B 1 239 ? -9.828 23.281 -1.662 1 94.25 239 ILE B N 1
ATOM 4524 C CA . ILE B 1 239 ? -9.164 23.328 -0.365 1 94.25 239 ILE B CA 1
ATOM 4525 C C . ILE B 1 239 ? -8.242 24.547 -0.312 1 94.25 239 ILE B C 1
ATOM 4527 O O . ILE B 1 239 ? -8.195 25.266 0.696 1 94.25 239 ILE B O 1
ATOM 4531 N N . ARG B 1 240 ? -7.566 24.812 -1.415 1 94.5 240 ARG B N 1
ATOM 4532 C CA . ARG B 1 240 ? -6.645 25.938 -1.496 1 94.5 240 ARG B CA 1
ATOM 4533 C C . ARG B 1 240 ? -7.383 27.266 -1.305 1 94.5 240 ARG B C 1
ATOM 4535 O O . ARG B 1 240 ? -6.82 28.219 -0.765 1 94.5 240 ARG B O 1
ATOM 4542 N N . GLU B 1 241 ? -8.633 27.219 -1.59 1 92.94 241 GLU B N 1
ATOM 4543 C CA . GLU B 1 241 ? -9.445 28.438 -1.435 1 92.94 241 GLU B CA 1
ATOM 4544 C C . GLU B 1 241 ? -9.883 28.625 0.015 1 92.94 241 GLU B C 1
ATOM 4546 O O . GLU B 1 241 ? -10.242 29.719 0.422 1 92.94 241 GLU B O 1
ATOM 4551 N N . MET B 1 242 ? -9.766 27.609 0.713 1 94.12 242 MET B N 1
ATOM 4552 C CA . MET B 1 242 ? -10.266 27.656 2.086 1 94.12 242 MET B CA 1
ATOM 4553 C C . MET B 1 242 ? -9.125 27.938 3.064 1 94.12 242 MET B C 1
ATOM 4555 O O . MET B 1 242 ? -9.352 28.453 4.152 1 94.12 242 MET B O 1
ATOM 4559 N N . ILE B 1 243 ? -7.949 27.688 2.729 1 95.56 243 ILE B N 1
ATOM 4560 C CA . ILE B 1 243 ? -6.793 27.828 3.605 1 95.56 243 ILE B CA 1
ATOM 4561 C C . ILE B 1 243 ? -6.371 29.297 3.68 1 95.56 243 ILE B C 1
ATOM 4563 O O . ILE B 1 243 ? -6.379 30 2.668 1 95.56 243 ILE B O 1
ATOM 4567 N N . PRO B 1 244 ? -5.957 29.75 4.801 1 97.81 244 PRO B N 1
ATOM 4568 C CA . PRO B 1 244 ? -5.898 29.062 6.09 1 97.81 244 PRO B CA 1
ATOM 4569 C C . PRO B 1 244 ? -7.277 28.875 6.719 1 97.81 244 PRO B C 1
ATOM 4571 O O . PRO B 1 244 ? -8.18 29.672 6.492 1 97.81 244 PRO B O 1
ATOM 4574 N N . PHE B 1 245 ? -7.395 27.781 7.52 1 97.56 245 PHE B N 1
ATOM 4575 C CA . PHE B 1 245 ? -8.648 27.516 8.219 1 97.56 245 PHE B CA 1
ATOM 4576 C C . PHE B 1 245 ? -8.75 28.359 9.477 1 97.56 245 PHE B C 1
ATOM 4578 O O . PHE B 1 245 ? -7.805 28.438 10.266 1 97.56 245 PHE B O 1
ATOM 4585 N N . ALA B 1 246 ? -9.883 29 9.609 1 97.25 246 ALA B N 1
ATOM 4586 C CA . ALA B 1 246 ? -10.18 29.719 10.852 1 97.25 246 ALA B CA 1
ATOM 4587 C C . ALA B 1 246 ? -10.844 28.797 11.867 1 97.25 246 ALA B C 1
ATOM 4589 O O . ALA B 1 246 ? -12 28.406 11.703 1 97.25 246 ALA B O 1
ATOM 4590 N N . VAL B 1 247 ? -10.086 28.516 12.945 1 95.56 247 VAL B N 1
ATOM 4591 C CA . VAL B 1 247 ? -10.578 27.453 13.812 1 95.56 247 VAL B CA 1
ATOM 4592 C C . VAL B 1 247 ? -10.711 27.984 15.242 1 95.56 247 VAL B C 1
ATOM 4594 O O . VAL B 1 247 ? -10.117 29 15.602 1 95.56 247 VAL B O 1
ATOM 4597 N N . VAL B 1 248 ? -11.562 27.297 15.969 1 92.56 248 VAL B N 1
ATOM 4598 C CA . VAL B 1 248 ? -11.742 27.5 17.406 1 92.56 248 VAL B CA 1
ATOM 4599 C C . VAL B 1 248 ? -11.648 26.156 18.125 1 92.56 248 VAL B C 1
ATOM 4601 O O . VAL B 1 248 ? -12.227 25.172 17.688 1 92.56 248 VAL B O 1
ATOM 4604 N N . GLY B 1 249 ? -10.781 26.125 19.125 1 87.44 249 GLY B N 1
ATOM 4605 C CA . GLY B 1 249 ? -10.672 24.922 19.938 1 87.44 249 GLY B CA 1
ATOM 4606 C C . GLY B 1 249 ? -11.422 25.031 21.25 1 87.44 249 GLY B C 1
ATOM 4607 O O . GLY B 1 249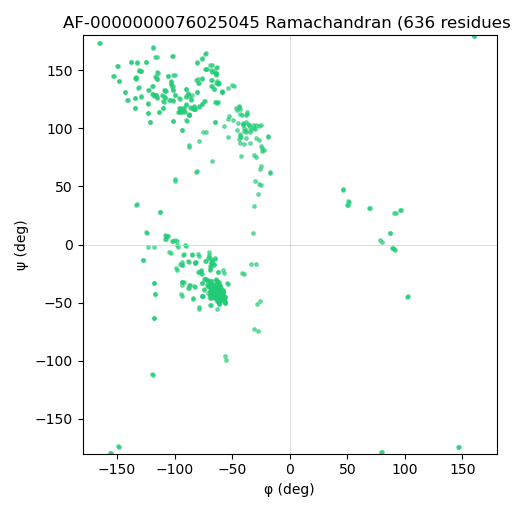 ? -11.562 26.125 21.812 1 87.44 249 GLY B O 1
ATOM 4608 N N . SER B 1 250 ? -11.945 23.906 21.641 1 86.25 250 SER B N 1
ATOM 4609 C CA . SER B 1 250 ? -12.578 23.859 22.953 1 86.25 250 SER B CA 1
ATOM 4610 C C . SER B 1 250 ? -12.531 22.453 23.547 1 86.25 250 SER B C 1
ATOM 4612 O O . SER B 1 250 ? -12.633 21.469 22.812 1 86.25 250 SER B O 1
ATOM 4614 N N . ASP B 1 251 ? -12.383 22.438 24.828 1 77.69 251 ASP B N 1
ATOM 4615 C CA . ASP B 1 251 ? -12.477 21.156 25.531 1 77.69 251 ASP B CA 1
ATOM 4616 C C . ASP B 1 251 ? -13.766 21.078 26.344 1 77.69 251 ASP B C 1
ATOM 4618 O O . ASP B 1 251 ? -13.984 20.109 27.078 1 77.69 251 ASP B O 1
ATOM 4622 N N . GLN B 1 252 ? -14.602 22.031 26.156 1 82.25 252 GLN B N 1
ATOM 4623 C CA . GLN B 1 252 ? -15.82 22.094 26.969 1 82.25 252 GLN B CA 1
ATOM 4624 C C . GLN B 1 252 ? -17.016 21.562 26.172 1 82.25 252 GLN B C 1
ATOM 4626 O O . GLN B 1 252 ? -17.203 21.922 25.016 1 82.25 252 GLN B O 1
ATOM 4631 N N . GLU B 1 253 ? -17.719 20.719 26.906 1 83.31 253 GLU B N 1
ATOM 4632 C CA . GLU B 1 253 ? -18.922 20.141 26.297 1 83.31 253 GLU B CA 1
ATOM 4633 C C . GLU B 1 253 ? -20.188 20.828 26.812 1 83.31 253 GLU B C 1
ATOM 4635 O O . GLU B 1 253 ? -20.297 21.156 28 1 83.31 253 GLU B O 1
ATOM 4640 N N . TYR B 1 254 ? -21.062 21.109 25.891 1 83.19 254 TYR B N 1
ATOM 4641 C CA . TYR B 1 254 ? -22.344 21.719 26.219 1 83.19 254 TYR B CA 1
ATOM 4642 C C . TYR B 1 254 ? -23.484 20.938 25.594 1 83.19 254 TYR B C 1
ATOM 4644 O O . TYR B 1 254 ? -23.281 20.203 24.625 1 83.19 254 TYR B O 1
ATOM 4652 N N . GLN B 1 255 ? -24.562 20.984 26.281 1 81.69 255 GLN B N 1
ATOM 4653 C CA . GLN B 1 255 ? -25.797 20.438 25.719 1 81.69 255 GLN B CA 1
ATOM 4654 C C . GLN B 1 255 ? -26.625 21.516 25.047 1 81.69 255 GLN B C 1
ATOM 4656 O O . GLN B 1 255 ? -27 22.516 25.688 1 81.69 255 GLN B O 1
ATOM 4661 N N . VAL B 1 256 ? -26.766 21.422 23.797 1 77.5 256 VAL B N 1
ATOM 4662 C CA . VAL B 1 256 ? -27.594 22.344 23.047 1 77.5 256 VAL B CA 1
ATOM 4663 C C . VAL B 1 256 ? -28.672 21.578 22.281 1 77.5 256 VAL B C 1
ATOM 4665 O O . VAL B 1 256 ? -28.375 20.734 21.438 1 77.5 256 VAL B O 1
ATOM 4668 N N . ASN B 1 257 ? -29.938 21.938 22.594 1 79.31 257 ASN B N 1
ATOM 4669 C CA . ASN B 1 257 ? -31.094 21.297 21.953 1 79.31 257 ASN B CA 1
ATOM 4670 C C . ASN B 1 257 ? -30.969 19.766 22.031 1 79.31 257 ASN B C 1
ATOM 4672 O O . ASN B 1 257 ? -31.188 19.078 21.031 1 79.31 257 ASN B O 1
ATOM 4676 N N . GLY B 1 258 ? -30.406 19.188 23.078 1 78.44 258 GLY B N 1
ATOM 4677 C CA . GLY B 1 258 ? -30.344 17.75 23.312 1 78.44 258 GLY B CA 1
ATOM 4678 C C . GLY B 1 258 ? -29.125 17.094 22.703 1 78.44 258 GLY B C 1
ATOM 4679 O O . GLY B 1 258 ? -28.938 15.883 22.812 1 78.44 258 GLY B O 1
ATOM 4680 N N . LYS B 1 259 ? -28.406 17.938 22.047 1 77.5 259 LYS B N 1
ATOM 4681 C CA . LYS B 1 259 ? -27.188 17.375 21.453 1 77.5 259 LYS B CA 1
ATOM 4682 C C . LYS B 1 259 ? -25.938 17.859 22.188 1 77.5 259 LYS B C 1
ATOM 4684 O O . LYS B 1 259 ? -25.859 19.031 22.578 1 77.5 259 LYS B O 1
ATOM 4689 N N . ARG B 1 260 ? -25.125 16.906 22.484 1 79.81 260 ARG B N 1
ATOM 4690 C CA . ARG B 1 260 ? -23.828 17.25 23.094 1 79.81 260 ARG B CA 1
ATOM 4691 C C . ARG B 1 260 ? -22.891 17.859 22.047 1 79.81 260 ARG B C 1
ATOM 4693 O O . ARG B 1 260 ? -22.703 17.297 20.969 1 79.81 260 ARG B O 1
ATOM 4700 N N . ILE B 1 261 ? -22.438 19.078 22.391 1 82.12 261 ILE B N 1
ATOM 4701 C CA . ILE B 1 261 ? -21.562 19.75 21.438 1 82.12 261 ILE B CA 1
ATOM 4702 C C . ILE B 1 261 ? -20.328 20.266 22.172 1 82.12 261 ILE B C 1
ATOM 4704 O O . ILE B 1 261 ? -20.359 20.516 23.375 1 82.12 261 ILE B O 1
ATOM 4708 N N . LEU B 1 262 ? -19.219 20.344 21.484 1 84.12 262 LEU B N 1
ATOM 4709 C CA . LEU B 1 262 ? -18.031 21.047 21.953 1 84.12 262 LEU B CA 1
ATOM 4710 C C . LEU B 1 262 ? -18.094 22.531 21.562 1 84.12 262 LEU B C 1
ATOM 4712 O O . LEU B 1 262 ? -18.438 22.859 20.438 1 84.12 262 LEU B O 1
ATOM 4716 N N . GLY B 1 263 ? -17.891 23.359 22.609 1 87.81 263 GLY B N 1
ATOM 4717 C CA . GLY B 1 263 ? -18 24.766 22.281 1 87.81 263 GLY B CA 1
ATOM 4718 C C . GLY B 1 263 ? -17.422 25.688 23.344 1 87.81 263 GLY B C 1
ATOM 4719 O O . GLY B 1 263 ? -16.812 25.219 24.312 1 87.81 263 GLY B O 1
ATOM 4720 N N . ARG B 1 264 ? -17.406 26.938 22.969 1 87.62 264 ARG B N 1
ATOM 4721 C CA . ARG B 1 264 ? -17.016 28 23.891 1 87.62 264 ARG B CA 1
ATOM 4722 C C . ARG B 1 264 ? -18.188 28.938 24.156 1 87.62 264 ARG B C 1
ATOM 4724 O O . ARG B 1 264 ? -18.828 29.438 23.219 1 87.62 264 ARG B O 1
ATOM 4731 N N . LYS B 1 265 ? -18.438 29.094 25.422 1 87.88 265 LYS B N 1
ATOM 4732 C CA . LYS B 1 265 ? -19.531 30 25.797 1 87.88 265 LYS B CA 1
ATOM 4733 C C . LYS B 1 265 ? -19.031 31.453 25.875 1 87.88 265 LYS B C 1
ATOM 4735 O O . LYS B 1 265 ? -18 31.719 26.5 1 87.88 265 LYS B O 1
ATOM 4740 N N . THR B 1 266 ? -19.766 32.312 25.094 1 85 266 THR B N 1
ATOM 4741 C CA . THR B 1 266 ? -19.5 33.75 25.172 1 85 266 THR B CA 1
ATOM 4742 C C . THR B 1 266 ? -20.719 34.5 25.641 1 85 266 THR B C 1
ATOM 4744 O O . THR B 1 266 ? -21.797 33.906 25.828 1 85 266 THR B O 1
ATOM 4747 N N . LYS B 1 267 ? -20.578 35.781 25.953 1 85.62 267 LYS B N 1
ATOM 4748 C CA . LYS B 1 267 ? -21.688 36.625 26.375 1 85.62 267 LYS B CA 1
ATOM 4749 C C . LYS B 1 267 ? -22.781 36.656 25.312 1 85.62 267 LYS B C 1
ATOM 4751 O O . LYS B 1 267 ? -23.953 36.844 25.625 1 85.62 267 LYS B O 1
ATOM 4756 N N . TRP B 1 268 ? -22.422 36.344 24.062 1 85.06 268 TRP B N 1
ATOM 4757 C CA . TRP B 1 268 ? -23.312 36.5 22.922 1 85.06 268 TRP B CA 1
ATOM 4758 C C . TRP B 1 268 ? -23.859 35.156 22.453 1 85.06 268 TRP B C 1
ATOM 4760 O O . TRP B 1 268 ? -24.703 35.094 21.562 1 85.06 268 TRP B O 1
ATOM 4770 N N . GLY B 1 269 ? -23.344 34.125 23.047 1 85.75 269 GLY B N 1
ATOM 4771 C CA . GLY B 1 269 ? -23.797 32.812 22.641 1 85.75 269 GLY B CA 1
ATOM 4772 C C . GLY B 1 269 ? -22.703 31.75 22.719 1 85.75 269 GLY B C 1
ATOM 4773 O O . GLY B 1 269 ? -21.625 32 23.234 1 85.75 269 GLY B O 1
ATOM 4774 N N . THR B 1 270 ? -23.141 30.641 22.234 1 88.44 270 THR B N 1
ATOM 4775 C CA . THR B 1 270 ? -22.203 29.531 22.281 1 88.44 270 THR B CA 1
ATOM 4776 C C . THR B 1 270 ? -21.625 29.266 20.891 1 88.44 270 THR B C 1
ATOM 4778 O O . THR B 1 270 ? -22.359 29.141 19.922 1 88.44 270 THR B O 1
ATOM 4781 N N . ILE B 1 271 ? -20.344 29.312 20.875 1 89.44 271 ILE B N 1
ATOM 4782 C CA . ILE B 1 271 ? -19.641 28.938 19.641 1 89.44 271 ILE B CA 1
ATOM 4783 C C . ILE B 1 271 ? -19.484 27.422 19.562 1 89.44 271 ILE B C 1
ATOM 4785 O O . ILE B 1 271 ? -18.859 26.828 20.453 1 89.44 271 ILE B O 1
ATOM 4789 N N . GLU B 1 272 ? -20.109 26.875 18.547 1 89.25 272 GLU B N 1
ATOM 4790 C CA . GLU B 1 272 ? -20 25.438 18.328 1 89.25 272 GLU B CA 1
ATOM 4791 C C . GLU B 1 272 ? -18.812 25.109 17.422 1 89.25 272 GLU B C 1
ATOM 4793 O O . GLU B 1 272 ? -18.781 25.531 16.266 1 89.25 272 GLU B O 1
ATOM 4798 N N . VAL B 1 273 ? -17.953 24.219 17.844 1 88.94 273 VAL B N 1
ATOM 4799 C CA . VAL B 1 273 ? -16.688 23.969 17.188 1 88.94 273 VAL B CA 1
ATOM 4800 C C . VAL B 1 273 ? -16.938 23.25 15.852 1 88.94 273 VAL B C 1
ATOM 4802 O O . VAL B 1 273 ? -16.219 23.484 14.875 1 88.94 273 VAL B O 1
ATOM 4805 N N . GLU B 1 274 ? -17.984 22.453 15.781 1 87.5 274 GLU B N 1
ATOM 4806 C CA . GLU B 1 274 ? -18.219 21.656 14.586 1 87.5 274 GLU B CA 1
ATOM 4807 C C . GLU B 1 274 ? -19.234 22.328 13.664 1 87.5 274 GLU B C 1
ATOM 4809 O O . GLU B 1 274 ? -19.547 21.812 12.594 1 87.5 274 GLU B O 1
ATOM 4814 N N . ASN B 1 275 ? -19.719 23.469 14.094 1 88.81 275 ASN B N 1
ATOM 4815 C CA . ASN B 1 275 ? -20.641 24.234 13.281 1 88.81 275 ASN B CA 1
ATOM 4816 C C . ASN B 1 275 ? -19.922 25.078 12.242 1 88.81 275 ASN B C 1
ATOM 4818 O O . ASN B 1 275 ? -19.203 26.031 12.586 1 88.81 275 ASN B O 1
ATOM 4822 N N . ILE B 1 276 ? -20.156 24.812 11 1 90 276 ILE B N 1
ATOM 4823 C CA . ILE B 1 276 ? -19.422 25.406 9.898 1 90 276 ILE B CA 1
ATOM 4824 C C . ILE B 1 276 ? -19.766 26.891 9.789 1 90 276 ILE B C 1
ATOM 4826 O O . ILE B 1 276 ? -19.031 27.672 9.18 1 90 276 ILE B O 1
ATOM 4830 N N . ALA B 1 277 ? -20.844 27.25 10.375 1 90.12 277 ALA B N 1
ATOM 4831 C CA . ALA B 1 277 ? -21.219 28.656 10.383 1 90.12 277 ALA B CA 1
ATOM 4832 C C . ALA B 1 277 ? -20.391 29.438 11.406 1 90.12 277 ALA B C 1
ATOM 4834 O O . ALA B 1 277 ? -20.281 30.656 11.32 1 90.12 277 ALA B O 1
ATOM 4835 N N . HIS B 1 278 ? -19.891 28.734 12.406 1 90.88 278 HIS B N 1
ATOM 4836 C CA . HIS B 1 278 ? -19.172 29.391 13.5 1 90.88 278 HIS B CA 1
ATOM 4837 C C . HIS B 1 278 ? -17.672 29.391 13.25 1 90.88 278 HIS B C 1
ATOM 4839 O O . HIS B 1 278 ? -17 30.391 13.523 1 90.88 278 HIS B O 1
ATOM 4845 N N . CYS B 1 279 ? -17.156 28.281 12.781 1 92.75 279 CYS B N 1
ATOM 4846 C CA . CYS B 1 279 ? -15.734 28.172 12.492 1 92.75 279 CYS B CA 1
ATOM 4847 C C . CYS B 1 279 ? -15.461 27.078 11.461 1 92.75 279 CYS B C 1
ATOM 4849 O O . CYS B 1 279 ? -16.406 26.484 10.922 1 92.75 279 CYS B O 1
ATOM 4851 N N . GLU B 1 280 ? -14.203 26.906 11.148 1 94.75 280 GLU B N 1
ATOM 4852 C CA . GLU B 1 280 ? -13.836 26.016 10.047 1 94.75 280 GLU B CA 1
ATOM 4853 C C . GLU B 1 280 ? -13.094 24.781 10.547 1 94.75 280 GLU B C 1
ATOM 4855 O O . GLU B 1 280 ? -12.266 24.219 9.836 1 94.75 280 GLU B O 1
ATOM 4860 N N . PHE B 1 281 ? -13.383 24.406 11.758 1 92.38 281 PHE B N 1
ATOM 4861 C CA . PHE B 1 281 ? -12.766 23.219 12.344 1 92.38 281 PHE B CA 1
ATOM 4862 C C . PHE B 1 281 ? -13.188 21.969 11.594 1 92.38 281 PHE B C 1
ATOM 4864 O O . PHE B 1 281 ? -12.359 21.094 11.336 1 92.38 281 PHE B O 1
ATOM 4871 N N . ALA B 1 282 ? -14.391 21.906 11.258 1 89.38 282 ALA B N 1
ATOM 4872 C CA . ALA B 1 282 ? -14.906 20.75 10.539 1 89.38 282 ALA B CA 1
ATOM 4873 C C . ALA B 1 282 ? -14.188 20.562 9.203 1 89.38 282 ALA B C 1
ATOM 4875 O O . ALA B 1 282 ? -13.898 19.438 8.797 1 89.38 282 ALA B O 1
ATOM 4876 N N . TYR B 1 283 ? -13.875 21.641 8.578 1 93.12 283 TYR B N 1
ATOM 4877 C CA . TYR B 1 283 ? -13.156 21.578 7.312 1 93.12 283 TYR B CA 1
ATOM 4878 C C . TYR B 1 283 ? -11.727 21.078 7.523 1 93.12 283 TYR B C 1
ATOM 4880 O O . TYR B 1 283 ? -11.219 20.281 6.734 1 93.12 283 TYR B O 1
ATOM 4888 N N . LEU B 1 284 ? -11.156 21.547 8.594 1 94.06 284 LEU B N 1
ATOM 4889 C CA . LEU B 1 284 ? -9.812 21.094 8.938 1 94.06 284 LEU B CA 1
ATOM 4890 C C . LEU B 1 284 ? -9.797 19.594 9.227 1 94.06 284 LEU B C 1
ATOM 4892 O O . LEU B 1 284 ? -8.953 18.875 8.703 1 94.06 284 LEU B O 1
ATOM 4896 N N . ARG B 1 285 ? -10.688 19.172 9.984 1 89.25 285 ARG B N 1
ATOM 4897 C CA . ARG B 1 285 ? -10.797 17.766 10.312 1 89.25 285 ARG B CA 1
ATOM 4898 C C . ARG B 1 285 ? -11 16.922 9.062 1 89.25 285 ARG B C 1
ATOM 4900 O O . ARG B 1 285 ? -10.344 15.891 8.891 1 89.25 285 ARG B O 1
ATOM 4907 N N . ASP B 1 286 ? -11.883 17.359 8.227 1 89.94 286 ASP B N 1
ATOM 4908 C CA . ASP B 1 286 ? -12.164 16.641 6.996 1 89.94 286 ASP B CA 1
ATOM 4909 C C . ASP B 1 286 ? -10.922 16.531 6.121 1 89.94 286 ASP B C 1
ATOM 4911 O O . ASP B 1 286 ? -10.633 15.477 5.562 1 89.94 286 ASP B O 1
ATOM 4915 N N . LEU B 1 287 ? -10.234 17.578 6.055 1 93.62 287 LEU B N 1
ATOM 4916 C CA . LEU B 1 287 ? -9.016 17.578 5.258 1 93.62 287 LEU B CA 1
ATOM 4917 C C . LEU B 1 287 ? -8.016 16.547 5.793 1 93.62 287 LEU B C 1
ATOM 4919 O O . LEU B 1 287 ? -7.508 15.719 5.039 1 93.62 287 LEU B O 1
ATOM 4923 N N . LEU B 1 288 ? -7.836 16.531 7.078 1 92.44 288 LEU B N 1
ATOM 4924 C CA . LEU B 1 288 ? -6.773 15.75 7.699 1 92.44 288 LEU B CA 1
ATOM 4925 C C . LEU B 1 288 ? -7.145 14.273 7.734 1 92.44 288 LEU B C 1
ATOM 4927 O O . LEU B 1 288 ? -6.281 13.406 7.562 1 92.44 288 LEU B O 1
ATOM 4931 N N . ILE B 1 289 ? -8.422 14.031 7.891 1 88.5 289 ILE B N 1
ATOM 4932 C CA . ILE B 1 289 ? -8.781 12.656 8.227 1 88.5 289 ILE B CA 1
ATOM 4933 C C . ILE B 1 289 ? -9.633 12.062 7.109 1 88.5 289 ILE B C 1
ATOM 4935 O O . ILE B 1 289 ? -9.336 10.977 6.605 1 88.5 289 ILE B O 1
ATOM 4939 N N . ARG B 1 290 ? -10.547 12.773 6.578 1 87.5 290 ARG B N 1
ATOM 4940 C CA . ARG B 1 290 ? -11.594 12.172 5.754 1 87.5 290 ARG B CA 1
ATOM 4941 C C . ARG B 1 290 ? -11.219 12.203 4.277 1 87.5 290 ARG B C 1
ATOM 4943 O O . ARG B 1 290 ? -11.508 11.266 3.537 1 87.5 290 ARG B O 1
ATOM 4950 N N . THR B 1 291 ? -10.5 13.234 3.938 1 91.31 291 THR B N 1
ATOM 4951 C CA . THR B 1 291 ? -10.398 13.375 2.49 1 91.31 291 THR B CA 1
ATOM 4952 C C . THR B 1 291 ? -8.945 13.258 2.037 1 91.31 291 THR B C 1
ATOM 4954 O O . THR B 1 291 ? -8.672 12.75 0.947 1 91.31 291 THR B O 1
ATOM 4957 N N . HIS B 1 292 ? -7.969 13.711 2.861 1 93.88 292 HIS B N 1
ATOM 4958 C CA . HIS B 1 292 ? -6.625 13.836 2.309 1 93.88 292 HIS B CA 1
ATOM 4959 C C . HIS B 1 292 ? -5.613 13.047 3.131 1 93.88 292 HIS B C 1
ATOM 4961 O O . HIS B 1 292 ? -4.406 13.156 2.91 1 93.88 292 HIS B O 1
ATOM 4967 N N . MET B 1 293 ? -6.074 12.258 4.023 1 94.69 293 MET B N 1
ATOM 4968 C CA . MET B 1 293 ? -5.137 11.539 4.879 1 94.69 293 MET B CA 1
ATOM 4969 C C . MET B 1 293 ? -4.156 10.719 4.047 1 94.69 293 MET B C 1
ATOM 4971 O O . MET B 1 293 ? -2.943 10.805 4.25 1 94.69 293 MET B O 1
ATOM 4975 N N . GLN B 1 294 ? -4.719 9.984 3.111 1 94.12 294 GLN B N 1
ATOM 4976 C CA . GLN B 1 294 ? -3.873 9.148 2.268 1 94.12 294 GLN B CA 1
ATOM 4977 C C . GLN B 1 294 ? -2.922 9.992 1.427 1 94.12 294 GLN B C 1
ATOM 4979 O O . GLN B 1 294 ? -1.742 9.656 1.29 1 94.12 294 GLN B O 1
ATOM 4984 N N . ASN B 1 295 ? -3.422 11.031 0.896 1 94.75 295 ASN B N 1
ATOM 4985 C CA . ASN B 1 295 ? -2.598 11.906 0.07 1 94.75 295 ASN B CA 1
ATOM 4986 C C . ASN B 1 295 ? -1.471 12.547 0.879 1 94.75 295 ASN B C 1
ATOM 4988 O O . ASN B 1 295 ? -0.332 12.617 0.415 1 94.75 295 ASN B O 1
ATOM 4992 N N . ILE B 1 296 ? -1.778 12.969 2.049 1 97 296 ILE B N 1
ATOM 4993 C CA . ILE B 1 296 ? -0.796 13.57 2.943 1 97 296 ILE B CA 1
ATOM 4994 C C . ILE B 1 296 ? 0.319 12.57 3.236 1 97 296 ILE B C 1
ATOM 4996 O O . ILE B 1 296 ? 1.502 12.914 3.174 1 97 296 ILE B O 1
ATOM 5000 N N . LYS B 1 297 ? -0.061 11.375 3.514 1 97.19 297 LYS B N 1
ATOM 5001 C CA . LYS B 1 297 ? 0.919 10.328 3.789 1 97.19 297 LYS B CA 1
ATOM 5002 C C . LYS B 1 297 ? 1.768 10.031 2.557 1 97.19 297 LYS B C 1
ATOM 5004 O O . LYS B 1 297 ? 2.98 9.844 2.662 1 97.19 297 LYS B O 1
ATOM 5009 N N . ASP B 1 298 ? 1.115 10.023 1.42 1 95.94 298 ASP B N 1
ATOM 5010 C CA . ASP B 1 298 ? 1.824 9.75 0.174 1 95.94 298 ASP B CA 1
ATOM 5011 C C . ASP B 1 298 ? 2.867 10.828 -0.112 1 95.94 298 ASP B C 1
ATOM 5013 O O . ASP B 1 298 ? 3.996 10.523 -0.501 1 95.94 298 ASP B O 1
ATOM 5017 N N . ILE B 1 299 ? 2.482 12.055 0.053 1 96.81 299 ILE B N 1
ATOM 5018 C CA . ILE B 1 299 ? 3.391 13.164 -0.201 1 96.81 299 ILE B CA 1
ATOM 5019 C C . ILE B 1 299 ? 4.551 13.117 0.789 1 96.81 299 ILE B C 1
ATOM 5021 O O . ILE B 1 299 ? 5.703 13.352 0.415 1 96.81 299 ILE B O 1
ATOM 5025 N N . THR B 1 300 ? 4.246 12.805 2.021 1 98.38 300 THR B N 1
ATOM 5026 C CA . THR B 1 300 ? 5.305 12.648 3.014 1 98.38 300 THR B CA 1
ATOM 5027 C C . THR B 1 300 ? 6.312 11.594 2.57 1 98.38 300 THR B C 1
ATOM 5029 O O . THR B 1 300 ? 7.523 11.812 2.641 1 98.38 300 THR B O 1
ATOM 5032 N N . GLY B 1 301 ? 5.824 10.516 2.088 1 97.44 301 GLY B N 1
ATOM 5033 C CA . GLY B 1 301 ? 6.68 9.406 1.699 1 97.44 301 GLY B CA 1
ATOM 5034 C C . GLY B 1 301 ? 7.402 9.641 0.387 1 97.44 301 GLY B C 1
ATOM 5035 O O . GLY B 1 301 ? 8.617 9.445 0.298 1 97.44 301 GLY B O 1
ATOM 5036 N N . SER B 1 302 ? 6.723 10.133 -0.588 1 96.12 302 SER B N 1
ATOM 5037 C CA . SER B 1 302 ? 7.246 10.141 -1.949 1 96.12 302 SER B CA 1
ATOM 5038 C C . SER B 1 302 ? 7.961 11.453 -2.262 1 96.12 302 SER B C 1
ATOM 5040 O O . SER B 1 302 ? 8.742 11.523 -3.209 1 96.12 302 SER B O 1
ATOM 5042 N N . ILE B 1 303 ? 7.664 12.422 -1.446 1 96.62 303 ILE B N 1
ATOM 5043 C CA . ILE B 1 303 ? 8.266 13.711 -1.771 1 96.62 303 ILE B CA 1
ATOM 5044 C C . ILE B 1 303 ? 9.195 14.148 -0.638 1 96.62 303 ILE B C 1
ATOM 5046 O O . ILE B 1 303 ? 10.414 14.164 -0.798 1 96.62 303 ILE B O 1
ATOM 5050 N N . HIS B 1 304 ? 8.695 14.367 0.536 1 97.81 304 HIS B N 1
ATOM 5051 C CA . HIS B 1 304 ? 9.477 14.93 1.628 1 97.81 304 HIS B CA 1
ATOM 5052 C C . HIS B 1 304 ? 10.539 13.945 2.111 1 97.81 304 HIS B C 1
ATOM 5054 O O . HIS B 1 304 ? 11.719 14.273 2.18 1 97.81 304 HIS B O 1
ATOM 5060 N N . TYR B 1 305 ? 10.086 12.75 2.404 1 98.5 305 TYR B N 1
ATOM 5061 C CA . TYR B 1 305 ? 11.039 11.727 2.844 1 98.5 305 TYR B CA 1
ATOM 5062 C C . TYR B 1 305 ? 12.086 11.461 1.771 1 98.5 305 TYR B C 1
ATOM 5064 O O . TYR B 1 305 ? 13.281 11.367 2.068 1 98.5 305 TYR B O 1
ATOM 5072 N N . GLU B 1 306 ? 11.609 11.305 0.516 1 98.12 306 GLU B N 1
ATOM 5073 C CA . GLU B 1 306 ? 12.539 11.031 -0.574 1 98.12 306 GLU B CA 1
ATOM 5074 C C . GLU B 1 306 ? 13.555 12.148 -0.728 1 98.12 306 GLU B C 1
ATOM 5076 O O . GLU B 1 306 ? 14.727 11.898 -1.014 1 98.12 306 GLU B O 1
ATOM 5081 N N . THR B 1 307 ? 13.133 13.383 -0.565 1 97.38 307 THR B N 1
ATOM 5082 C CA . THR B 1 307 ? 14.047 14.508 -0.62 1 97.38 307 THR B CA 1
ATOM 5083 C C . THR B 1 307 ? 15.102 14.406 0.478 1 97.38 307 THR B C 1
ATOM 5085 O O . THR B 1 307 ? 16.297 14.617 0.227 1 97.38 307 THR B O 1
ATOM 5088 N N . TYR B 1 308 ? 14.688 14.086 1.658 1 98.12 308 TYR B N 1
ATOM 5089 C CA . TYR B 1 308 ? 15.609 13.891 2.77 1 98.12 308 TYR B CA 1
ATOM 5090 C C . TYR B 1 308 ? 16.578 12.758 2.482 1 98.12 308 TYR B C 1
ATOM 5092 O O . TYR B 1 308 ? 17.797 12.898 2.68 1 98.12 308 TYR B O 1
ATOM 5100 N N . ARG B 1 309 ? 16.031 11.578 2.035 1 97.88 309 ARG B N 1
ATOM 5101 C CA . ARG B 1 309 ? 16.812 10.375 1.753 1 97.88 309 ARG B CA 1
ATOM 5102 C C . ARG B 1 309 ? 17.906 10.656 0.729 1 97.88 309 ARG B C 1
ATOM 5104 O O . ARG B 1 309 ? 19.062 10.273 0.929 1 97.88 309 ARG B O 1
ATOM 5111 N N . VAL B 1 310 ? 17.578 11.359 -0.354 1 97.62 310 VAL B N 1
ATOM 5112 C CA . VAL B 1 310 ? 18.531 11.68 -1.415 1 97.62 310 VAL B CA 1
ATOM 5113 C C . VAL B 1 310 ? 19.656 12.547 -0.859 1 97.62 310 VAL B C 1
ATOM 5115 O O . VAL B 1 310 ? 20.828 12.289 -1.109 1 97.62 310 VAL B O 1
ATOM 5118 N N . ARG B 1 311 ? 19.25 13.523 -0.138 1 96.94 311 ARG B N 1
ATOM 5119 C CA . ARG B 1 311 ? 20.234 14.422 0.457 1 96.94 311 ARG B CA 1
ATOM 5120 C C . ARG B 1 311 ? 21.172 13.664 1.401 1 96.94 311 ARG B C 1
ATOM 5122 O O . ARG B 1 311 ? 22.391 13.812 1.329 1 96.94 311 ARG B O 1
ATOM 5129 N N . ARG B 1 312 ? 20.641 12.867 2.219 1 96 312 ARG B N 1
ATOM 5130 C CA . ARG B 1 312 ? 21.375 12.133 3.24 1 96 312 ARG B CA 1
ATOM 5131 C C . ARG B 1 312 ? 22.328 11.125 2.607 1 96 312 ARG B C 1
ATOM 5133 O O . ARG B 1 312 ? 23.469 10.969 3.059 1 96 312 ARG B O 1
ATOM 5140 N N . LEU B 1 313 ? 21.906 10.414 1.593 1 95.12 313 LEU B N 1
ATOM 5141 C CA . LEU B 1 313 ? 22.719 9.414 0.921 1 95.12 313 LEU B CA 1
ATOM 5142 C C . LEU B 1 313 ? 23.844 10.07 0.139 1 95.12 313 LEU B C 1
ATOM 5144 O O . LEU B 1 313 ? 24.953 9.523 0.07 1 95.12 313 LEU B O 1
ATOM 5148 N N . ASN B 1 314 ? 23.562 11.25 -0.413 1 94.88 314 ASN B N 1
ATOM 5149 C CA . ASN B 1 314 ? 24.609 12 -1.088 1 94.88 314 ASN B CA 1
ATOM 5150 C C . ASN B 1 314 ? 25.672 12.492 -0.103 1 94.88 314 ASN B C 1
ATOM 5152 O O . ASN B 1 314 ? 26.859 12.469 -0.409 1 94.88 314 ASN B O 1
ATOM 5156 N N . GLU B 1 315 ? 25.234 12.93 1.019 1 93.06 315 GLU B N 1
ATOM 5157 C CA . GLU B 1 315 ? 26.156 13.352 2.066 1 93.06 315 GLU B CA 1
ATOM 5158 C C . GLU B 1 315 ? 27.047 12.195 2.51 1 93.06 315 GLU B C 1
ATOM 5160 O O . GLU B 1 315 ? 28.25 12.391 2.75 1 93.06 315 GLU B O 1
ATOM 5165 N N . SER B 1 316 ? 26.562 11.055 2.584 1 88.06 316 SER B N 1
ATOM 5166 C CA . SER B 1 316 ? 27.312 9.867 2.996 1 88.06 316 SER B CA 1
ATOM 5167 C C . SER B 1 316 ? 28.312 9.445 1.933 1 88.06 316 SER B C 1
ATOM 5169 O O . SER B 1 316 ? 29.406 8.961 2.256 1 88.06 316 SER B O 1
ATOM 5171 N N . ASN B 1 317 ? 27.953 9.602 0.7 1 86.62 317 ASN B N 1
ATOM 5172 C CA . ASN B 1 317 ? 28.844 9.258 -0.402 1 86.62 317 ASN B CA 1
ATOM 5173 C C . ASN B 1 317 ? 30.016 10.227 -0.503 1 86.62 317 ASN B C 1
ATOM 5175 O O . ASN B 1 317 ? 31.125 9.844 -0.9 1 86.62 317 ASN B O 1
ATOM 5179 N N . ASP B 1 318 ? 29.719 11.391 -0.199 1 86.88 318 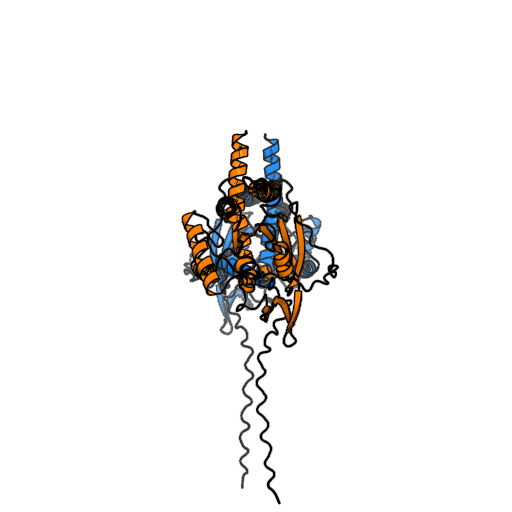ASP B N 1
ATOM 5180 C CA . ASP B 1 318 ? 30.781 12.406 -0.224 1 86.88 318 ASP B CA 1
ATOM 5181 C C . ASP B 1 318 ? 31.734 12.234 0.954 1 86.88 318 ASP B C 1
ATOM 5183 O O . ASP B 1 318 ? 32.906 12.609 0.868 1 86.88 318 ASP B O 1
ATOM 5187 N N . ALA B 1 319 ? 31.359 11.789 1.951 1 75.19 319 ALA B N 1
ATOM 5188 C CA . ALA B 1 319 ? 32.188 11.594 3.133 1 75.19 319 ALA B CA 1
ATOM 5189 C C . ALA B 1 319 ? 33.062 10.336 2.994 1 75.19 319 ALA B C 1
ATOM 5191 O O . ALA B 1 319 ? 34.031 10.164 3.721 1 75.19 319 ALA B O 1
ATOM 5192 N N . LYS B 1 320 ? 32.875 9.562 2.094 1 62.31 320 LYS B N 1
ATOM 5193 C CA . LYS B 1 320 ? 33.688 8.391 1.818 1 62.31 320 LYS B CA 1
ATOM 5194 C C . LYS B 1 320 ? 34.719 8.703 0.745 1 62.31 320 LYS B C 1
ATOM 5196 O O . LYS B 1 320 ? 35.875 8.242 0.829 1 62.31 320 LYS B O 1
#

Organism: Dicentrarchus labrax (NCBI:txid13489)